Protein AF-0000000079481357 (afdb_homodimer)

Nearest PDB structures (foldseek):
  4e11-assembly1_A  TM=8.461E-01  e=8.809E-18  Drosophila melanogaster
  4e14-assembly1_A  TM=8.474E-01  e=7.390E-18  Drosophila melanogaster
  2pbl-assembly4_D  TM=7.935E-01  e=2.632E-16  Ruegeria sp. TM1040
  7dwc-assembly4_D  TM=7.306E-01  e=4.765E-10  Bacteroides thetaiotaomicron VPI-5482
  2qru-assembly1_A  TM=6.863E-01  e=2.061E-09  Enterococcus faecalis V583

InterPro domains:
  IPR013094 Alpha/beta hydrolase fold-3 [PF07859] (78-176)
  IPR029058 Alpha/Beta hydrolase fold [G3DSA:3.40.50.1820] (35-279)
  IPR029058 Alpha/Beta hydrolase fold [SSF53474] (47-277)
  IPR050300 GDXG lipolytic enzyme [PTHR48081] (49-269)

pLDDT: mean 93.56, std 9.75, range [31.06, 98.94]

Radius of gyration: 26.82 Å; Cα contacts (8 Å, |Δi|>4): 1211; chains: 2; bounding box: 61×75×63 Å

Solvent-accessible surface area (backbone atoms only — not comparable to full-atom values): 29140 Å² total; per-residue (Å²): 132,81,83,86,48,80,34,70,67,44,33,59,32,65,36,45,39,69,32,40,79,66,46,44,43,69,59,32,50,50,52,50,52,48,50,35,51,44,42,24,58,54,36,63,73,71,51,70,74,47,79,44,72,69,54,90,52,86,43,28,27,34,41,39,32,76,41,83,61,89,68,81,83,56,46,38,34,36,38,35,29,64,32,48,75,49,58,44,82,58,37,80,55,53,58,20,40,32,57,6,31,29,76,68,51,27,20,28,31,31,40,22,46,55,64,35,75,35,49,76,35,50,57,53,30,27,50,32,46,34,48,45,52,51,47,47,44,67,75,41,72,70,27,40,30,30,41,36,10,31,26,38,12,18,33,34,50,61,53,15,58,71,68,47,94,63,66,76,49,56,59,37,35,38,29,35,44,28,48,43,66,37,65,70,38,31,32,17,73,66,17,54,64,23,63,34,47,72,68,56,20,60,68,72,26,56,69,64,80,51,70,61,60,70,76,43,49,71,42,40,35,35,30,63,36,35,22,61,46,36,55,52,43,42,50,52,50,27,54,40,45,18,69,73,60,74,43,90,48,71,68,43,66,41,75,69,18,22,69,59,49,54,56,65,38,21,43,35,46,84,25,72,58,35,42,51,52,46,49,52,52,53,51,51,54,71,74,96,130,82,84,84,47,81,34,71,68,43,32,57,33,64,35,47,40,70,30,39,80,66,46,43,42,70,58,32,50,49,52,50,52,48,50,34,51,45,43,26,58,54,36,63,73,72,50,69,73,46,80,45,71,68,56,88,51,85,42,29,25,33,40,39,34,76,41,84,58,92,66,79,81,56,44,38,33,36,38,36,28,64,32,49,74,50,58,44,80,58,38,79,54,52,61,19,39,33,56,6,32,29,76,67,50,27,19,27,29,30,42,22,45,56,65,35,74,34,50,78,36,49,58,52,29,27,49,33,46,33,49,46,52,53,48,48,44,68,75,42,72,69,28,40,30,30,40,36,10,31,25,39,13,18,33,36,50,60,53,16,58,70,68,46,95,63,64,77,50,58,59,39,34,38,30,35,42,28,49,42,66,37,66,68,37,32,31,16,74,66,15,54,63,24,63,34,47,70,67,56,19,59,69,72,25,56,68,63,78,50,71,61,60,70,76,44,49,71,44,41,33,37,29,63,37,35,22,60,46,35,56,51,44,41,51,52,50,28,54,39,45,18,68,71,61,74,43,89,49,73,68,44,66,41,76,67,19,22,69,59,49,55,56,66,40,19,45,34,47,82,25,72,60,36,41,49,52,46,49,52,51,55,52,51,54,71,75,96

Structure (mmCIF, N/CA/C/O backbone):
data_AF-0000000079481357-model_v1
#
loop_
_entity.id
_entity.type
_entity.pdbx_description
1 polymer 'Alpha/beta hydrolase fold-3 domain-containing protein'
#
loop_
_atom_site.group_PDB
_atom_site.id
_atom_site.type_symbol
_atom_site.label_atom_id
_atom_site.label_alt_id
_atom_site.label_comp_id
_atom_site.label_asym_id
_atom_site.label_entity_id
_atom_site.label_seq_id
_atom_site.pdbx_PDB_ins_code
_atom_site.Cartn_x
_atom_site.Cartn_y
_atom_site.Cartn_z
_atom_site.occupancy
_atom_site.B_iso_or_equiv
_atom_site.auth_seq_id
_atom_site.auth_comp_id
_atom_site.auth_asym_id
_atom_site.auth_atom_id
_atom_site.pdbx_PDB_model_num
ATOM 1 N N . MET A 1 1 ? -28.062 -34.688 3.012 1 31.06 1 MET A N 1
ATOM 2 C CA . MET A 1 1 ? -28.266 -33.469 2.264 1 31.06 1 MET A CA 1
ATOM 3 C C . MET A 1 1 ? -27.281 -32.375 2.711 1 31.06 1 MET A C 1
ATOM 5 O O . MET A 1 1 ? -27.312 -31.938 3.859 1 31.06 1 MET A O 1
ATOM 9 N N . SER A 1 2 ? -25.938 -32.469 2.516 1 43.19 2 SER A N 1
ATOM 10 C CA . SER A 1 2 ? -24.734 -31.797 2.998 1 43.19 2 SER A CA 1
ATOM 11 C C . SER A 1 2 ? -24.906 -30.281 3.045 1 43.19 2 SER A C 1
ATOM 13 O O . SER A 1 2 ? -25.391 -29.688 2.082 1 43.19 2 SER A O 1
ATOM 15 N N . SER A 1 3 ? -25.312 -29.688 4.109 1 48.31 3 SER A N 1
ATOM 16 C CA . SER A 1 3 ? -25.828 -28.359 4.469 1 48.31 3 SER A CA 1
ATOM 17 C C . SER A 1 3 ? -25.047 -27.25 3.777 1 48.31 3 SER A C 1
ATOM 19 O O . SER A 1 3 ? -23.844 -27.109 3.996 1 48.31 3 SER A O 1
ATOM 21 N N . THR A 1 4 ? -25.328 -26.953 2.387 1 61.69 4 THR A N 1
ATOM 22 C CA . THR A 1 4 ? -24.984 -26.078 1.27 1 61.69 4 THR A CA 1
ATOM 23 C C . THR A 1 4 ? -25.031 -24.625 1.694 1 61.69 4 THR A C 1
ATOM 25 O O . THR A 1 4 ? -25.047 -23.719 0.849 1 61.69 4 THR A O 1
ATOM 28 N N . GLY A 1 5 ? -24.953 -24.422 3.01 1 84.38 5 GLY A N 1
ATOM 29 C CA . GLY A 1 5 ? -25.234 -23.016 3.295 1 84.38 5 GLY A CA 1
ATOM 30 C C . GLY A 1 5 ? -24 -22.219 3.615 1 84.38 5 GLY A C 1
ATOM 31 O O . GLY A 1 5 ? -22.922 -22.781 3.82 1 84.38 5 GLY A O 1
ATOM 32 N N . PHE A 1 6 ? -24.094 -21.031 3.549 1 93.25 6 PHE A N 1
ATOM 33 C CA . PHE A 1 6 ? -23.047 -20.062 3.84 1 93.25 6 PHE A CA 1
ATOM 34 C C . PHE A 1 6 ? -22.547 -20.219 5.27 1 93.25 6 PHE A C 1
ATOM 36 O O . PHE A 1 6 ? -23.344 -20.359 6.203 1 93.25 6 PHE A O 1
ATOM 43 N N . ASP A 1 7 ? -21.25 -20.422 5.457 1 95.19 7 ASP A N 1
ATOM 44 C CA . ASP A 1 7 ? -20.578 -20.516 6.75 1 95.19 7 ASP A CA 1
ATOM 45 C C . ASP A 1 7 ? -19.703 -19.297 7 1 95.19 7 ASP A C 1
ATOM 47 O O . ASP A 1 7 ? -18.625 -19.172 6.426 1 95.19 7 ASP A O 1
ATOM 51 N N . ALA A 1 8 ? -20.094 -18.422 7.922 1 94.81 8 ALA A N 1
ATOM 52 C CA . ALA A 1 8 ? -19.406 -17.156 8.188 1 94.81 8 ALA A CA 1
ATOM 53 C C . ALA A 1 8 ? -17.984 -17.391 8.68 1 94.81 8 ALA A C 1
ATOM 55 O O . ALA A 1 8 ? -17.078 -16.609 8.375 1 94.81 8 ALA A O 1
ATOM 56 N N . SER A 1 9 ? -17.812 -18.406 9.445 1 95.19 9 SER A N 1
ATOM 57 C CA . SER A 1 9 ? -16.484 -18.719 9.969 1 95.19 9 SER A CA 1
ATOM 58 C C . SER A 1 9 ? -15.539 -19.156 8.844 1 95.19 9 SER A C 1
ATOM 60 O O . SER A 1 9 ? -14.383 -18.734 8.805 1 95.19 9 SER A O 1
ATOM 62 N N . ALA A 1 10 ? -16.047 -19.984 7.957 1 94.88 10 ALA A N 1
ATOM 63 C CA . ALA A 1 10 ? -15.266 -20.406 6.797 1 94.88 10 ALA A CA 1
ATOM 64 C C . ALA A 1 10 ? -14.914 -19.203 5.922 1 94.88 10 ALA A C 1
ATOM 66 O O . ALA A 1 10 ? -13.789 -19.078 5.441 1 94.88 10 ALA A O 1
ATOM 67 N N . GLU A 1 11 ? -15.914 -18.328 5.758 1 96.12 11 GLU A N 1
ATOM 68 C CA . GLU A 1 11 ? -15.703 -17.125 4.973 1 96.12 11 GLU A CA 1
ATOM 69 C C . GLU A 1 11 ? -14.555 -16.297 5.535 1 96.12 11 GLU A C 1
ATOM 71 O O . GLU A 1 11 ? -13.672 -15.867 4.797 1 96.12 11 GLU A O 1
ATOM 76 N N . GLU A 1 12 ? -14.57 -16.078 6.82 1 95.81 12 GLU A N 1
ATOM 77 C CA . GLU A 1 12 ? -13.555 -15.266 7.48 1 95.81 12 GLU A CA 1
ATOM 78 C C . GLU A 1 12 ? -12.164 -15.891 7.332 1 95.81 12 GLU A C 1
ATOM 80 O O . GLU A 1 12 ? -11.188 -15.18 7.086 1 95.81 12 GLU A O 1
ATOM 85 N N . ARG A 1 13 ? -12.047 -17.125 7.352 1 96.12 13 ARG A N 1
ATOM 86 C CA . ARG A 1 13 ? -10.766 -17.812 7.332 1 96.12 13 ARG A CA 1
ATOM 87 C C . ARG A 1 13 ? -10.211 -17.906 5.914 1 96.12 13 ARG A C 1
ATOM 89 O O . ARG A 1 13 ? -9 -18.031 5.723 1 96.12 13 ARG A O 1
ATOM 96 N N . CYS A 1 14 ? -11.148 -17.828 4.938 1 96.81 14 CYS A N 1
ATOM 97 C CA . CYS A 1 14 ? -10.727 -18.141 3.58 1 96.81 14 CYS A CA 1
ATOM 98 C C . CYS A 1 14 ? -10.625 -16.875 2.732 1 96.81 14 CYS A C 1
ATOM 100 O O . CYS A 1 14 ? -10.086 -16.906 1.624 1 96.81 14 CYS A O 1
ATOM 102 N N . MET A 1 15 ? -11.109 -15.734 3.242 1 96.88 15 MET A N 1
ATOM 103 C CA . MET A 1 15 ? -11.094 -14.516 2.443 1 96.88 15 MET A CA 1
ATOM 104 C C . MET A 1 15 ? -9.93 -13.617 2.834 1 96.88 15 MET A C 1
ATOM 106 O O . MET A 1 15 ? -9.961 -12.969 3.881 1 96.88 15 MET A O 1
ATOM 110 N N . PRO A 1 16 ? -8.961 -13.508 1.938 1 97 16 PRO A N 1
ATOM 111 C CA . PRO A 1 16 ? -7.742 -12.773 2.279 1 97 16 PRO A CA 1
ATOM 112 C C . PRO A 1 16 ? -8.016 -11.305 2.607 1 97 16 PRO A C 1
ATOM 114 O O . PRO A 1 16 ? -7.301 -10.711 3.42 1 97 16 PRO A O 1
ATOM 117 N N . SER A 1 17 ? -9.047 -10.672 2.021 1 95.88 17 SER A N 1
ATOM 118 C CA . SER A 1 17 ? -9.328 -9.25 2.215 1 95.88 17 SER A CA 1
ATOM 119 C C . SER A 1 17 ? -9.68 -8.953 3.668 1 95.88 17 SER A C 1
ATOM 121 O O . SER A 1 17 ? -9.617 -7.797 4.102 1 95.88 17 SER A O 1
ATOM 123 N N . ARG A 1 18 ? -10.016 -9.977 4.418 1 95.06 18 ARG A N 1
ATOM 124 C CA . ARG A 1 18 ? -10.383 -9.797 5.816 1 95.06 18 ARG A CA 1
ATOM 125 C C . ARG A 1 18 ? -9.148 -9.766 6.711 1 95.06 18 ARG A C 1
ATOM 127 O O . ARG A 1 18 ? -9.25 -9.461 7.902 1 95.06 18 ARG A O 1
ATOM 134 N N . TRP A 1 19 ? -8.008 -10.055 6.113 1 93.94 19 TRP A N 1
ATOM 135 C CA . TRP A 1 19 ? -6.809 -10.219 6.93 1 93.94 19 TRP A CA 1
ATOM 136 C C . TRP A 1 19 ? -5.691 -9.305 6.453 1 93.94 19 TRP A C 1
ATOM 138 O O . TRP A 1 19 ? -4.508 -9.602 6.641 1 93.94 19 TRP A O 1
ATOM 148 N N . GLY A 1 20 ? -6.016 -8.219 5.859 1 86.12 20 GLY A N 1
ATOM 149 C CA . GLY A 1 20 ? -5.012 -7.223 5.516 1 86.12 20 GLY A CA 1
ATOM 150 C C . GLY A 1 20 ? -4.371 -6.574 6.727 1 86.12 20 GLY A C 1
ATOM 151 O O . GLY A 1 20 ? -4.973 -6.523 7.801 1 86.12 20 GLY A O 1
ATOM 152 N N . PHE A 1 21 ? -3.133 -6.125 6.539 1 84 21 PHE A N 1
ATOM 153 C CA . PHE A 1 21 ? -2.346 -5.566 7.629 1 84 21 PHE A CA 1
ATOM 154 C C . PHE A 1 21 ? -2.986 -4.293 8.164 1 84 21 PHE A C 1
ATOM 156 O O . PHE A 1 21 ? -3.045 -4.082 9.375 1 84 21 PHE A O 1
ATOM 163 N N . ASN A 1 22 ? -3.469 -3.422 7.34 1 86.38 22 ASN A N 1
ATOM 164 C CA . ASN A 1 22 ? -4.055 -2.152 7.758 1 86.38 22 ASN A CA 1
ATOM 165 C C . ASN A 1 22 ? -5.496 -2.012 7.27 1 86.38 22 ASN A C 1
ATOM 167 O O . ASN A 1 22 ? -6.422 -1.898 8.078 1 86.38 22 ASN A O 1
ATOM 171 N N . LEU A 1 23 ? -5.703 -2.105 6.039 1 92.69 23 LEU A N 1
ATOM 172 C CA . LEU A 1 23 ? -7.035 -2.059 5.445 1 92.69 23 LEU A CA 1
ATOM 173 C C . LEU A 1 23 ? -7.621 -3.461 5.32 1 92.69 23 LEU A C 1
ATOM 175 O O . LEU A 1 23 ? -6.879 -4.441 5.203 1 92.69 23 LEU A O 1
ATOM 179 N N . LYS A 1 24 ? -8.914 -3.547 5.445 1 94.06 24 LYS A N 1
ATOM 180 C CA . LYS A 1 24 ? -9.609 -4.82 5.293 1 94.06 24 LYS A CA 1
ATOM 181 C C . LYS A 1 24 ? -10.836 -4.676 4.398 1 94.06 24 LYS A C 1
ATOM 183 O O . LYS A 1 24 ? -11.242 -3.561 4.066 1 94.06 24 LYS A O 1
ATOM 188 N N . GLY A 1 25 ? -11.336 -5.801 3.971 1 94.88 25 GLY A N 1
ATOM 189 C CA . GLY A 1 25 ? -12.57 -5.824 3.207 1 94.88 25 GLY A CA 1
ATOM 190 C C . GLY A 1 25 ? -12.453 -5.148 1.854 1 94.88 25 GLY A C 1
ATOM 191 O O . GLY A 1 25 ? -11.438 -5.305 1.165 1 94.88 25 GLY A O 1
ATOM 192 N N . ASP A 1 26 ? -13.461 -4.414 1.485 1 95.19 26 ASP A N 1
ATOM 193 C CA . ASP A 1 26 ? -13.547 -3.797 0.166 1 95.19 26 ASP A CA 1
ATOM 194 C C . ASP A 1 26 ? -12.43 -2.779 -0.041 1 95.19 26 ASP A C 1
ATOM 196 O O . ASP A 1 26 ? -11.883 -2.664 -1.14 1 95.19 26 ASP A O 1
ATOM 200 N N . SER A 1 27 ? -12.078 -2.084 1.02 1 96.31 27 SER A N 1
ATOM 201 C CA . SER A 1 27 ? -11.031 -1.074 0.913 1 96.31 27 SER A CA 1
ATOM 202 C C . SER A 1 27 ? -9.68 -1.708 0.582 1 96.31 27 SER A C 1
ATOM 204 O O . SER A 1 27 ? -8.906 -1.155 -0.199 1 96.31 27 SER A O 1
ATOM 206 N N . ARG A 1 28 ? -9.398 -2.896 1.202 1 96.12 28 ARG A N 1
ATOM 207 C CA . ARG A 1 28 ? -8.141 -3.572 0.912 1 96.12 28 ARG A CA 1
ATOM 208 C C . ARG A 1 28 ? -8.102 -4.059 -0.533 1 96.12 28 ARG A C 1
ATOM 210 O O . ARG A 1 28 ? -7.062 -3.973 -1.192 1 96.12 28 ARG A O 1
ATOM 217 N N . ILE A 1 29 ? -9.242 -4.535 -1.04 1 96.38 29 ILE A N 1
ATOM 218 C CA . ILE A 1 29 ? -9.328 -4.992 -2.424 1 96.38 29 ILE A CA 1
ATOM 219 C C . ILE A 1 29 ? -9.117 -3.811 -3.369 1 96.38 29 ILE A C 1
ATOM 221 O O . ILE A 1 29 ? -8.359 -3.908 -4.336 1 96.38 29 ILE A O 1
ATOM 225 N N . GLN A 1 30 ? -9.781 -2.705 -3.055 1 95.75 30 GLN A N 1
ATOM 226 C CA . GLN A 1 30 ? -9.672 -1.53 -3.912 1 95.75 30 GLN A CA 1
ATOM 227 C C . GLN A 1 30 ? -8.234 -1.005 -3.945 1 95.75 30 GLN A C 1
ATOM 229 O O . GLN A 1 30 ? -7.746 -0.593 -5 1 95.75 30 GLN A O 1
ATOM 234 N N . ARG A 1 31 ? -7.617 -0.974 -2.797 1 95.62 31 ARG A N 1
ATOM 235 C CA . ARG A 1 31 ? -6.215 -0.571 -2.729 1 95.62 31 ARG A CA 1
ATOM 236 C C . ARG A 1 31 ? -5.348 -1.447 -3.627 1 95.62 31 ARG A C 1
ATOM 238 O O . ARG A 1 31 ? -4.461 -0.947 -4.324 1 95.62 31 ARG A O 1
ATOM 245 N N . TYR A 1 32 ? -5.574 -2.713 -3.611 1 96.75 32 TYR A N 1
ATOM 246 C CA . TYR A 1 32 ? -4.848 -3.66 -4.453 1 96.75 32 TYR A CA 1
ATOM 247 C C . TYR A 1 32 ? -5.059 -3.35 -5.93 1 96.75 32 TYR A C 1
ATOM 249 O O . TYR A 1 32 ? -4.098 -3.277 -6.695 1 96.75 32 TYR A O 1
ATOM 257 N N . LEU A 1 33 ? -6.293 -3.115 -6.289 1 96.62 33 LEU A N 1
ATOM 258 C CA . LEU A 1 33 ? -6.633 -2.83 -7.68 1 96.62 33 LEU A CA 1
ATOM 259 C C . LEU A 1 33 ? -6.008 -1.513 -8.133 1 96.62 33 LEU A C 1
ATOM 261 O O . LEU A 1 33 ? -5.551 -1.396 -9.273 1 96.62 33 LEU A O 1
ATOM 265 N N . HIS A 1 34 ? -5.996 -0.481 -7.242 1 95.88 34 HIS A N 1
ATOM 266 C CA . HIS A 1 34 ? -5.336 0.785 -7.543 1 95.88 34 HIS A CA 1
ATOM 267 C C . HIS A 1 34 ? -3.863 0.572 -7.887 1 95.88 34 HIS A C 1
ATOM 269 O O . HIS A 1 34 ? -3.375 1.095 -8.891 1 95.88 34 HIS A O 1
ATOM 275 N N . LEU A 1 35 ? -3.193 -0.206 -7.078 1 96.62 35 LEU A N 1
ATOM 276 C CA . LEU A 1 35 ? -1.764 -0.417 -7.27 1 96.62 35 LEU A CA 1
ATOM 277 C C . LEU A 1 35 ? -1.499 -1.211 -8.547 1 96.62 35 LEU A C 1
ATOM 279 O O . LEU A 1 35 ? -0.582 -0.888 -9.305 1 96.62 35 LEU A O 1
ATOM 283 N N . CYS A 1 36 ? -2.34 -2.285 -8.75 1 97 36 CYS A N 1
ATOM 284 C CA . CYS A 1 36 ? -2.184 -3.041 -9.992 1 97 36 CYS A CA 1
ATOM 285 C C . CYS A 1 36 ? -2.33 -2.131 -11.203 1 97 36 CYS A C 1
ATOM 287 O O . CYS A 1 36 ? -1.532 -2.207 -12.141 1 97 36 CYS A O 1
ATOM 289 N N . ASP A 1 37 ? -3.273 -1.263 -11.156 1 95.62 37 ASP A N 1
ATOM 290 C CA . ASP A 1 37 ? -3.57 -0.376 -12.281 1 95.62 37 ASP A CA 1
ATOM 291 C C . ASP A 1 37 ? -2.408 0.578 -12.547 1 95.62 37 ASP A C 1
ATOM 293 O O . ASP A 1 37 ? -1.863 0.607 -13.648 1 95.62 37 ASP A O 1
ATOM 297 N N . VAL A 1 38 ? -1.952 1.309 -11.57 1 96.81 38 VAL A N 1
ATOM 298 C CA . VAL A 1 38 ? -0.955 2.355 -11.766 1 96.81 38 VAL A CA 1
ATOM 299 C C . VAL A 1 38 ? 0.396 1.729 -12.102 1 96.81 38 VAL A C 1
ATOM 301 O O . VAL A 1 38 ? 1.138 2.248 -12.938 1 96.81 38 VAL A O 1
ATOM 304 N N . GLN A 1 39 ? 0.708 0.646 -11.453 1 96.94 39 GLN A N 1
ATOM 305 C CA . GLN A 1 39 ? 1.993 0.001 -11.703 1 96.94 39 GLN A CA 1
ATOM 306 C C . GLN A 1 39 ? 2.043 -0.609 -13.102 1 96.94 39 GLN A C 1
ATOM 308 O O . GLN A 1 39 ? 3.084 -0.584 -13.758 1 96.94 39 GLN A O 1
ATOM 313 N N . CYS A 1 40 ? 0.913 -1.116 -13.547 1 95.94 40 CYS A N 1
ATOM 314 C CA . CYS A 1 40 ? 0.871 -1.638 -14.906 1 95.94 40 CYS A CA 1
ATOM 315 C C . CYS A 1 40 ? 1.02 -0.515 -15.922 1 95.94 40 CYS A C 1
ATOM 317 O O . CYS A 1 40 ? 1.715 -0.671 -16.938 1 95.94 40 CYS A O 1
ATOM 319 N N . LYS A 1 41 ? 0.386 0.581 -15.672 1 94.38 41 LYS A N 1
ATOM 320 C CA . LYS A 1 41 ? 0.524 1.727 -16.562 1 94.38 41 LYS A CA 1
ATOM 321 C C . LYS A 1 41 ? 1.979 2.184 -16.656 1 94.38 41 LYS A C 1
ATOM 323 O O . LYS A 1 41 ? 2.48 2.471 -17.734 1 94.38 41 LYS A O 1
ATOM 328 N N . GLN A 1 42 ? 2.639 2.205 -15.516 1 94 42 GLN A N 1
ATOM 329 C CA . GLN A 1 42 ? 4.047 2.586 -15.492 1 94 42 GLN A CA 1
ATOM 330 C C . GLN A 1 42 ? 4.91 1.556 -16.219 1 94 42 GLN A C 1
ATOM 332 O O . GLN A 1 42 ? 5.824 1.916 -16.953 1 94 42 GLN A O 1
ATOM 337 N N . ALA A 1 43 ? 4.586 0.326 -15.938 1 91.25 43 ALA A N 1
ATOM 338 C CA . ALA A 1 43 ? 5.344 -0.777 -16.516 1 91.25 43 ALA A CA 1
ATOM 339 C C . ALA A 1 43 ? 5.215 -0.788 -18.047 1 91.25 43 ALA A C 1
ATOM 341 O O . ALA A 1 43 ? 6.199 -1.005 -18.75 1 91.25 43 ALA A O 1
ATOM 342 N N . ASN A 1 44 ? 4.062 -0.549 -18.547 1 89.31 44 ASN A N 1
ATOM 343 C CA . ASN A 1 44 ? 3.799 -0.559 -19.984 1 89.31 44 ASN A CA 1
ATOM 344 C C . ASN A 1 44 ? 4.582 0.534 -20.703 1 89.31 44 ASN A C 1
ATOM 346 O O . ASN A 1 44 ? 4.77 0.468 -21.922 1 89.31 44 ASN A O 1
ATOM 350 N N . ARG A 1 45 ? 5.051 1.481 -19.969 1 91.12 45 ARG A N 1
ATOM 351 C CA . ARG A 1 45 ? 5.879 2.541 -20.531 1 91.12 45 ARG A CA 1
ATOM 352 C C . ARG A 1 45 ? 7.355 2.166 -20.484 1 91.12 45 ARG A C 1
ATOM 354 O O . ARG A 1 45 ? 8.172 2.758 -21.203 1 91.12 45 ARG A O 1
ATOM 361 N N . SER A 1 46 ? 7.691 1.188 -19.688 1 90.94 46 SER A N 1
ATOM 362 C CA . SER A 1 46 ? 9.094 0.898 -19.422 1 90.94 46 SER A CA 1
ATOM 363 C C . SER A 1 46 ? 9.609 -0.232 -20.297 1 90.94 46 SER A C 1
ATOM 365 O O . SER A 1 46 ? 10.812 -0.313 -20.578 1 90.94 46 SER A O 1
ATOM 367 N N . TYR A 1 47 ? 8.805 -1.199 -20.656 1 91.56 47 TYR A N 1
ATOM 368 C CA . TYR A 1 47 ? 9.219 -2.314 -21.5 1 91.56 47 TYR A CA 1
ATOM 369 C C . TYR A 1 47 ? 8.062 -2.773 -22.391 1 91.56 47 TYR A C 1
ATOM 371 O O . TYR A 1 47 ? 6.902 -2.477 -22.109 1 91.56 47 TYR A O 1
ATOM 379 N N . SER A 1 48 ? 8.406 -3.469 -23.453 1 94 48 SER A N 1
ATOM 380 C CA . SER A 1 48 ? 7.418 -3.951 -24.406 1 94 48 SER A CA 1
ATOM 381 C C . SER A 1 48 ? 6.746 -5.23 -23.922 1 94 48 SER A C 1
ATOM 383 O O . SER A 1 48 ? 7.363 -6.027 -23.203 1 94 48 SER A O 1
ATOM 385 N N . VAL A 1 49 ? 5.52 -5.391 -24.312 1 96.56 49 VAL A N 1
ATOM 386 C CA . VAL A 1 49 ? 4.746 -6.59 -24.016 1 96.56 49 VAL A CA 1
ATOM 387 C C . VAL A 1 49 ? 4.352 -7.285 -25.312 1 96.56 49 VAL A C 1
ATOM 389 O O . VAL A 1 49 ? 3.709 -6.684 -26.188 1 96.56 49 VAL A O 1
ATOM 392 N N . GLU A 1 50 ? 4.824 -8.531 -25.484 1 97.38 50 GLU A N 1
ATOM 393 C CA . GLU A 1 50 ? 4.402 -9.359 -26.609 1 97.38 50 GLU A CA 1
ATOM 394 C C . GLU A 1 50 ? 3.199 -10.219 -26.234 1 97.38 50 GLU A C 1
ATOM 396 O O . GLU A 1 50 ? 3.221 -10.922 -25.234 1 97.38 50 GLU A O 1
ATOM 401 N N . TYR A 1 51 ? 2.158 -10.148 -27.031 1 97.81 51 TYR A N 1
ATOM 402 C CA . TYR A 1 51 ? 0.944 -10.922 -26.797 1 97.81 51 TYR A CA 1
ATOM 403 C C . TYR A 1 51 ? 0.901 -12.156 -27.672 1 97.81 51 TYR A C 1
ATOM 405 O O . TYR A 1 51 ? 0.997 -12.055 -28.906 1 97.81 51 TYR A O 1
ATOM 413 N N . VAL A 1 52 ? 0.781 -13.32 -27.047 1 98.38 52 VAL A N 1
ATOM 414 C CA . VAL A 1 52 ? 0.749 -14.586 -27.781 1 98.38 52 VAL A CA 1
ATOM 415 C C . VAL A 1 52 ? -0.479 -15.391 -27.359 1 98.38 52 VAL A C 1
ATOM 417 O O . VAL A 1 52 ? -0.732 -15.578 -26.156 1 98.38 52 VAL A O 1
ATOM 420 N N . SER A 1 53 ? -1.305 -15.852 -28.266 1 98.5 53 SER A N 1
ATOM 421 C CA . SER A 1 53 ? -2.432 -16.719 -27.953 1 98.5 53 SER A CA 1
ATOM 422 C C . SER A 1 53 ? -2.006 -18.188 -27.953 1 98.5 53 SER A C 1
ATOM 424 O O . SER A 1 53 ? -1.208 -18.609 -28.781 1 98.5 53 SER A O 1
ATOM 426 N N . TYR A 1 54 ? -2.502 -18.938 -27.031 1 98.38 54 TYR A N 1
ATOM 427 C CA . TYR A 1 54 ? -2.221 -20.375 -27.062 1 98.38 54 TYR A CA 1
ATOM 428 C C . TYR A 1 54 ? -3.486 -21.172 -27.359 1 98.38 54 TYR A C 1
ATOM 430 O O . TYR A 1 54 ? -3.441 -22.391 -27.469 1 98.38 54 TYR A O 1
ATOM 438 N N . SER A 1 55 ? -4.609 -20.531 -27.453 1 97.88 55 SER A N 1
ATOM 439 C CA . SER A 1 55 ? -5.887 -21.109 -27.875 1 97.88 55 SER A CA 1
ATOM 440 C C . SER A 1 55 ? -6.84 -20.031 -28.375 1 97.88 55 SER A C 1
ATOM 442 O O . SER A 1 55 ? -6.422 -18.922 -28.672 1 97.88 55 SER A O 1
ATOM 444 N N . GLU A 1 56 ? -8.148 -20.281 -28.547 1 97.44 56 GLU A N 1
ATOM 445 C CA . GLU A 1 56 ? -9.086 -19.453 -29.297 1 97.44 56 GLU A CA 1
ATOM 446 C C . GLU A 1 56 ? -9.617 -18.297 -28.438 1 97.44 56 GLU A C 1
ATOM 448 O O . GLU A 1 56 ? -9.836 -17.203 -28.938 1 97.44 56 GLU A O 1
ATOM 453 N N . ASP A 1 57 ? -9.789 -18.516 -27.188 1 97.88 57 ASP A N 1
ATOM 454 C CA . ASP A 1 57 ? -10.398 -17.5 -26.328 1 97.88 57 ASP A CA 1
ATOM 455 C C . ASP A 1 57 ? -9.406 -16.391 -26 1 97.88 57 ASP A C 1
ATOM 457 O O . ASP A 1 57 ? -8.219 -16.641 -25.797 1 97.88 57 ASP A O 1
ATOM 461 N N . GLU A 1 58 ? -9.867 -15.148 -25.859 1 97.62 58 GLU A N 1
ATOM 462 C CA . GLU A 1 58 ? -9.023 -13.992 -25.594 1 97.62 58 GLU A CA 1
ATOM 463 C C . GLU A 1 58 ? -8.266 -14.172 -24.281 1 97.62 58 GLU A C 1
ATOM 465 O O . GLU A 1 58 ? -7.129 -13.703 -24.141 1 97.62 58 GLU A O 1
ATOM 470 N N . ARG A 1 59 ? -8.828 -14.867 -23.281 1 98.44 59 ARG A N 1
ATOM 471 C CA . ARG A 1 59 ? -8.203 -15.07 -21.984 1 98.44 59 ARG A CA 1
ATOM 472 C C . ARG A 1 59 ? -7.117 -16.141 -22.062 1 98.44 59 ARG A C 1
ATOM 474 O O . ARG A 1 59 ? -6.293 -16.25 -21.141 1 98.44 59 ARG A O 1
ATOM 481 N N . GLN A 1 60 ? -7.16 -16.906 -23.109 1 98.75 60 GLN A N 1
ATOM 482 C CA . GLN A 1 60 ? -6.148 -17.938 -23.344 1 98.75 60 GLN A CA 1
ATOM 483 C C . GLN A 1 60 ? -4.926 -17.359 -24.047 1 98.75 60 GLN A C 1
ATOM 485 O O . GLN A 1 60 ? -4.605 -17.75 -25.156 1 98.75 60 GLN A O 1
ATOM 490 N N . GLY A 1 61 ? -4.258 -16.531 -23.297 1 98.75 61 GLY A N 1
ATOM 491 C CA . GLY A 1 61 ? -3.133 -15.82 -23.875 1 98.75 61 GLY A CA 1
ATOM 492 C C . GLY A 1 61 ? -1.972 -15.664 -22.906 1 98.75 61 GLY A C 1
ATOM 493 O O . GLY A 1 61 ? -2.111 -15.922 -21.719 1 98.75 61 GLY A O 1
ATOM 494 N N . LEU A 1 62 ? -0.829 -15.344 -23.5 1 98.75 62 LEU A N 1
ATOM 495 C CA . LEU A 1 62 ? 0.412 -15.047 -22.797 1 98.75 62 LEU A CA 1
ATOM 496 C C . LEU A 1 62 ? 0.851 -13.609 -23.047 1 98.75 62 LEU A C 1
ATOM 498 O O . LEU A 1 62 ? 0.771 -13.117 -24.172 1 98.75 62 LEU A O 1
ATOM 502 N N . ASN A 1 63 ? 1.165 -12.859 -22.016 1 98.56 63 ASN A N 1
ATOM 503 C CA . ASN A 1 63 ? 1.921 -11.617 -22.109 1 98.56 63 ASN A CA 1
ATOM 504 C C . ASN A 1 63 ? 3.402 -11.836 -21.812 1 98.56 63 ASN A C 1
ATOM 506 O O . ASN A 1 63 ? 3.773 -12.133 -20.672 1 98.56 63 ASN A O 1
ATOM 510 N N . ILE A 1 64 ? 4.23 -11.703 -22.812 1 97.69 64 ILE A N 1
ATOM 511 C CA . ILE A 1 64 ? 5.66 -11.977 -22.688 1 97.69 64 ILE A CA 1
ATOM 512 C C . ILE A 1 64 ? 6.418 -10.664 -22.5 1 97.69 64 ILE A C 1
ATOM 514 O O . ILE A 1 64 ? 6.367 -9.789 -23.375 1 97.69 64 ILE A O 1
ATOM 518 N N . MET A 1 65 ? 7.07 -10.523 -21.391 1 97 65 MET A N 1
ATOM 519 C CA . MET A 1 65 ? 7.898 -9.367 -21.062 1 97 65 MET A CA 1
ATOM 520 C C . MET A 1 65 ? 9.359 -9.773 -20.891 1 97 65 MET A C 1
ATOM 522 O O . MET A 1 65 ? 9.734 -10.297 -19.844 1 97 65 MET A O 1
ATOM 526 N N . ARG A 1 66 ? 10.148 -9.531 -21.844 1 93.81 66 ARG A N 1
ATOM 527 C CA . ARG A 1 66 ? 11.547 -9.945 -21.875 1 93.81 66 ARG A CA 1
ATOM 528 C C . ARG A 1 66 ? 12.438 -8.906 -21.203 1 93.81 66 ARG A C 1
ATOM 530 O O . ARG A 1 66 ? 12.305 -7.707 -21.453 1 93.81 66 ARG A O 1
ATOM 537 N N . GLY A 1 67 ? 13.227 -9.32 -20.25 1 88.94 67 GLY A N 1
ATOM 538 C CA . GLY A 1 67 ? 14.227 -8.445 -19.672 1 88.94 67 GLY A CA 1
ATOM 539 C C . GLY A 1 67 ? 15.469 -8.312 -20.516 1 88.94 67 GLY A C 1
ATOM 540 O O . GLY A 1 67 ? 15.625 -9.023 -21.516 1 88.94 67 GLY A O 1
ATOM 541 N N . ILE A 1 68 ? 16.312 -7.172 -20.25 1 73.5 68 ILE A N 1
ATOM 542 C CA . ILE A 1 68 ? 17.578 -6.988 -20.969 1 73.5 68 ILE A CA 1
ATOM 543 C C . ILE A 1 68 ? 18.594 -8.031 -20.5 1 73.5 68 ILE A C 1
ATOM 545 O O . ILE A 1 68 ? 18.891 -8.133 -19.312 1 73.5 68 ILE A O 1
ATOM 549 N N . GLN A 1 69 ? 18.719 -9.07 -21.125 1 62.91 69 GLN A N 1
ATOM 550 C CA . GLN A 1 69 ? 19.688 -10.062 -20.672 1 62.91 69 GLN A CA 1
ATOM 551 C C . GLN A 1 69 ? 20.953 -10.008 -21.5 1 62.91 69 GLN A C 1
ATOM 553 O O . GLN A 1 69 ? 20.891 -9.992 -22.734 1 62.91 69 GLN A O 1
ATOM 558 N N . PRO A 1 70 ? 22.062 -9.516 -20.75 1 52.06 70 PRO A N 1
ATOM 559 C CA . PRO A 1 70 ? 23.312 -9.453 -21.516 1 52.06 70 PRO A CA 1
ATOM 560 C C . PRO A 1 70 ? 23.594 -10.727 -22.297 1 52.06 70 PRO A C 1
ATOM 562 O O . PRO A 1 70 ? 24.203 -10.672 -23.375 1 52.06 70 PRO A O 1
ATOM 565 N N . HIS A 1 71 ? 23.734 -11.914 -21.609 1 50.69 71 HIS A N 1
ATOM 566 C CA . HIS A 1 71 ? 24.25 -13.133 -22.219 1 50.69 71 HIS A CA 1
ATOM 567 C C . HIS A 1 71 ? 23.125 -14.109 -22.547 1 50.69 71 HIS A C 1
ATOM 569 O O . HIS A 1 71 ? 22.172 -14.227 -21.766 1 50.69 71 HIS A O 1
ATOM 575 N N . GLU A 1 72 ? 22.828 -14.289 -23.781 1 50.09 72 GLU A N 1
ATOM 576 C CA . GLU A 1 72 ? 21.812 -15.039 -24.516 1 50.09 72 GLU A CA 1
ATOM 577 C C . GLU A 1 72 ? 21.5 -16.359 -23.828 1 50.09 72 GLU A C 1
ATOM 579 O O . GLU A 1 72 ? 20.359 -16.828 -23.859 1 50.09 72 GLU A O 1
ATOM 584 N N . ASP A 1 73 ? 22.516 -17.172 -23.312 1 48.44 73 ASP A N 1
ATOM 585 C CA . ASP A 1 73 ? 22.391 -18.578 -23 1 48.44 73 ASP A CA 1
ATOM 586 C C . ASP A 1 73 ? 21.75 -18.797 -21.641 1 48.44 73 ASP A C 1
ATOM 588 O O . ASP A 1 73 ? 22.109 -18.125 -20.672 1 48.44 73 ASP A O 1
ATOM 592 N N . ARG A 1 74 ? 20.531 -19.422 -21.469 1 63.78 74 ARG A N 1
ATOM 593 C CA . ARG A 1 74 ? 19.672 -20.094 -20.5 1 63.78 74 ARG A CA 1
ATOM 594 C C . ARG A 1 74 ? 19 -19.078 -19.578 1 63.78 74 ARG A C 1
ATOM 596 O O . ARG A 1 74 ? 19.172 -19.125 -18.359 1 63.78 74 ARG A O 1
ATOM 603 N N . ASN A 1 75 ? 18.234 -18.141 -20.234 1 85.44 75 ASN A N 1
ATOM 604 C CA . ASN A 1 75 ? 17.516 -17.078 -19.547 1 85.44 75 ASN A CA 1
ATOM 605 C C . ASN A 1 75 ? 16.406 -17.625 -18.656 1 85.44 75 ASN A C 1
ATOM 607 O O . ASN A 1 75 ? 15.844 -18.672 -18.938 1 85.44 75 ASN A O 1
ATOM 611 N N . ALA A 1 76 ? 16.328 -17.094 -17.516 1 94.44 76 ALA A N 1
ATOM 612 C CA . ALA A 1 76 ? 15.234 -17.484 -16.625 1 94.44 76 ALA A CA 1
ATOM 613 C C . ALA A 1 76 ? 13.922 -16.812 -17.031 1 94.44 76 ALA A C 1
ATOM 615 O O . ALA A 1 76 ? 13.906 -15.625 -17.359 1 94.44 76 ALA A O 1
ATOM 616 N N . ILE A 1 77 ? 12.914 -17.609 -17.156 1 96.69 77 ILE A N 1
ATOM 617 C CA . ILE A 1 77 ? 11.562 -17.125 -17.453 1 96.69 77 ILE A CA 1
ATOM 618 C C . ILE A 1 77 ? 10.617 -17.547 -16.328 1 96.69 77 ILE A C 1
ATOM 620 O O . ILE A 1 77 ? 10.547 -18.719 -15.977 1 96.69 77 ILE A O 1
ATOM 624 N N . LEU A 1 78 ? 9.984 -16.547 -15.75 1 98.5 78 LEU A N 1
ATOM 625 C CA . LEU A 1 78 ? 8.961 -16.859 -14.758 1 98.5 78 LEU A CA 1
ATOM 626 C C . LEU A 1 78 ? 7.566 -16.75 -15.367 1 98.5 78 LEU A C 1
ATOM 628 O O . LEU A 1 78 ? 7.18 -15.695 -15.867 1 98.5 78 LEU A O 1
ATOM 632 N N . VAL A 1 79 ? 6.848 -17.844 -15.383 1 98.88 79 VAL A N 1
ATOM 633 C CA . VAL A 1 79 ? 5.445 -17.875 -15.789 1 98.88 79 VAL A CA 1
ATOM 634 C C . VAL A 1 79 ? 4.551 -17.625 -14.57 1 98.88 79 VAL A C 1
ATOM 636 O O . VAL A 1 79 ? 4.559 -18.406 -13.617 1 98.88 79 VAL A O 1
ATOM 639 N N . PHE A 1 80 ? 3.801 -16.531 -14.648 1 98.94 80 PHE A N 1
ATOM 640 C CA . PHE A 1 80 ? 2.959 -16.141 -13.531 1 98.94 80 PHE A CA 1
ATOM 641 C C . PHE A 1 80 ? 1.492 -16.438 -13.82 1 98.94 80 PHE A C 1
ATOM 643 O O . PHE A 1 80 ? 0.967 -16.031 -14.859 1 98.94 80 PHE A O 1
ATOM 650 N N . VAL A 1 81 ? 0.845 -17.172 -12.961 1 98.94 81 VAL A N 1
ATOM 651 C CA . VAL A 1 81 ? -0.585 -17.453 -13.031 1 98.94 81 VAL A CA 1
ATOM 652 C C . VAL A 1 81 ? -1.305 -16.75 -11.883 1 98.94 81 VAL A C 1
ATOM 654 O O . VAL A 1 81 ? -1.047 -17.031 -10.711 1 98.94 81 VAL A O 1
ATOM 657 N N . HIS A 1 82 ? -2.201 -15.883 -12.203 1 98.75 82 HIS A N 1
ATOM 658 C CA . HIS A 1 82 ? -2.814 -14.984 -11.234 1 98.75 82 HIS A CA 1
ATOM 659 C C . HIS A 1 82 ? -3.887 -15.695 -10.422 1 98.75 82 HIS A C 1
ATOM 661 O O . HIS A 1 82 ? -4.363 -16.766 -10.812 1 98.75 82 HIS A O 1
ATOM 667 N N . GLY A 1 83 ? -4.207 -15.086 -9.305 1 98.38 83 GLY A N 1
ATOM 668 C CA . GLY A 1 83 ? -5.273 -15.586 -8.453 1 98.38 83 GLY A CA 1
ATOM 669 C C . GLY A 1 83 ? -6.637 -15.023 -8.797 1 98.38 83 GLY A C 1
ATOM 670 O O . GLY A 1 83 ? -6.938 -14.805 -9.977 1 98.38 83 GLY A O 1
ATOM 671 N N . GLY A 1 84 ? -7.484 -14.961 -7.801 1 97.75 84 GLY A N 1
ATOM 672 C CA . GLY A 1 84 ? -8.836 -14.461 -7.996 1 97.75 84 GLY A CA 1
ATOM 673 C C . GLY A 1 84 ? -9.898 -15.523 -7.797 1 97.75 84 GLY A C 1
ATOM 674 O O . GLY A 1 84 ? -11 -15.422 -8.344 1 97.75 84 GLY A O 1
ATOM 675 N N . TYR A 1 85 ? -9.57 -16.609 -7.051 1 97.75 85 TYR A N 1
ATOM 676 C CA . TYR A 1 85 ? -10.492 -17.703 -6.777 1 97.75 85 TYR A CA 1
ATOM 677 C C . TYR A 1 85 ? -11.172 -18.188 -8.055 1 97.75 85 TYR A C 1
ATOM 679 O O . TYR A 1 85 ? -12.383 -18.391 -8.078 1 97.75 85 TYR A O 1
ATOM 687 N N . TRP A 1 86 ? -10.492 -18.281 -9.117 1 98.25 86 TRP A N 1
ATOM 688 C CA . TRP A 1 86 ? -10.852 -18.797 -10.43 1 98.25 86 TRP A CA 1
ATOM 689 C C . TRP A 1 86 ? -11.961 -17.969 -11.055 1 98.25 86 TRP A C 1
ATOM 691 O O . TRP A 1 86 ? -12.367 -18.219 -12.195 1 98.25 86 TRP A O 1
ATOM 701 N N . ILE A 1 87 ? -12.508 -16.953 -10.383 1 98 87 ILE A N 1
ATOM 702 C CA . ILE A 1 87 ? -13.727 -16.328 -10.875 1 98 87 ILE A CA 1
ATOM 703 C C . ILE A 1 87 ? -13.43 -14.875 -11.266 1 98 87 ILE A C 1
ATOM 705 O O . ILE A 1 87 ? -14.273 -14.203 -11.867 1 98 87 ILE A O 1
ATOM 709 N N . GLU A 1 88 ? -12.281 -14.344 -10.875 1 97.5 88 GLU A N 1
ATOM 710 C CA . GLU A 1 88 ? -11.922 -12.969 -11.219 1 97.5 88 GLU A CA 1
ATOM 711 C C . GLU A 1 88 ? -10.438 -12.852 -11.531 1 97.5 88 GLU A C 1
ATOM 713 O O . GLU A 1 88 ? -9.664 -13.781 -11.273 1 97.5 88 GLU A O 1
ATOM 718 N N . GLY A 1 89 ? -10.039 -11.719 -12.148 1 96.88 89 GLY A N 1
ATOM 719 C CA . GLY A 1 89 ? -8.656 -11.445 -12.523 1 96.88 89 GLY A CA 1
ATOM 720 C C . GLY A 1 89 ? -8.43 -11.5 -14.023 1 96.88 89 GLY A C 1
ATOM 721 O O . GLY A 1 89 ? -9.336 -11.867 -14.781 1 96.88 89 GLY A O 1
ATOM 722 N N . ASP A 1 90 ? -7.258 -11.078 -14.375 1 97.81 90 ASP A N 1
ATOM 723 C CA . ASP A 1 90 ? -6.828 -11.023 -15.773 1 97.81 90 ASP A CA 1
ATOM 724 C C . ASP A 1 90 ? -5.309 -10.93 -15.875 1 97.81 90 ASP A C 1
ATOM 726 O O . ASP A 1 90 ? -4.672 -10.219 -15.094 1 97.81 90 ASP A O 1
ATOM 730 N N . ARG A 1 91 ? -4.809 -11.656 -16.875 1 97.81 91 ARG A N 1
ATOM 731 C CA . ARG A 1 91 ? -3.355 -11.656 -17.016 1 97.81 91 ARG A CA 1
ATOM 732 C C . ARG A 1 91 ? -2.82 -10.242 -17.219 1 97.81 91 ARG A C 1
ATOM 734 O O . ARG A 1 91 ? -1.687 -9.945 -16.844 1 97.81 91 ARG A O 1
ATOM 741 N N . HIS A 1 92 ? -3.596 -9.297 -17.766 1 97.31 92 HIS A N 1
ATOM 742 C CA . HIS A 1 92 ? -3.16 -7.945 -18.078 1 97.31 92 HIS A CA 1
ATOM 743 C C . HIS A 1 92 ? -2.967 -7.117 -16.812 1 97.31 92 HIS A C 1
ATOM 745 O O . HIS A 1 92 ? -2.34 -6.055 -16.859 1 97.31 92 HIS A O 1
ATOM 751 N N . MET A 1 93 ? -3.502 -7.562 -15.711 1 97.25 93 MET A N 1
ATOM 752 C CA . MET A 1 93 ? -3.451 -6.82 -14.461 1 97.25 93 MET A CA 1
ATOM 753 C C . MET A 1 93 ? -2.09 -6.977 -13.789 1 97.25 93 MET A C 1
ATOM 755 O O . MET A 1 93 ? -1.79 -6.285 -12.812 1 97.25 93 MET A O 1
ATOM 759 N N . TYR A 1 94 ? -1.18 -7.863 -14.312 1 97.5 94 TYR A N 1
ATOM 760 C CA . TYR A 1 94 ? -0.023 -8.25 -13.508 1 97.5 94 TYR A CA 1
ATOM 761 C C . TYR A 1 94 ? 1.268 -8.094 -14.305 1 97.5 94 TYR A C 1
ATOM 763 O O . TYR A 1 94 ? 2.301 -8.664 -13.945 1 97.5 94 TYR A O 1
ATOM 771 N N . ASN A 1 95 ? 1.222 -7.332 -15.383 1 97.25 95 ASN A N 1
ATOM 772 C CA . ASN A 1 95 ? 2.428 -7.133 -16.172 1 97.25 95 ASN A CA 1
ATOM 773 C C . ASN A 1 95 ? 3.516 -6.418 -15.375 1 97.25 95 ASN A C 1
ATOM 775 O O . ASN A 1 95 ? 4.703 -6.582 -15.656 1 97.25 95 ASN A O 1
ATOM 779 N N . PHE A 1 96 ? 3.096 -5.742 -14.32 1 98.19 96 PHE A N 1
ATOM 780 C CA . PHE A 1 96 ? 4.016 -4.91 -13.555 1 98.19 96 PHE A CA 1
ATOM 781 C C . PHE A 1 96 ? 5.012 -5.773 -12.781 1 98.19 96 PHE A C 1
ATOM 783 O O . PHE A 1 96 ? 6.062 -5.293 -12.359 1 98.19 96 PHE A O 1
ATOM 790 N N . ILE A 1 97 ? 4.762 -7.094 -12.57 1 98.31 97 ILE A N 1
ATOM 791 C CA . ILE A 1 97 ? 5.645 -7.938 -11.773 1 98.31 97 ILE A CA 1
ATOM 792 C C . ILE A 1 97 ? 6.992 -8.094 -12.484 1 98.31 97 ILE A C 1
ATOM 794 O O . ILE A 1 97 ? 8.008 -8.367 -11.844 1 98.31 97 ILE A O 1
ATOM 798 N N . ALA A 1 98 ? 7 -7.824 -13.797 1 98 98 ALA A N 1
ATOM 799 C CA . ALA A 1 98 ? 8.219 -7.957 -14.586 1 98 98 ALA A CA 1
ATOM 800 C C . ALA A 1 98 ? 9.242 -6.898 -14.195 1 98 98 ALA A C 1
ATOM 802 O O . ALA A 1 98 ? 10.453 -7.129 -14.289 1 98 98 ALA A O 1
ATOM 803 N N . ASN A 1 99 ? 8.75 -5.715 -13.773 1 97.19 99 ASN A N 1
ATOM 804 C CA . ASN A 1 99 ? 9.664 -4.621 -13.461 1 97.19 99 ASN A CA 1
ATOM 805 C C . ASN A 1 99 ? 10.68 -5.027 -12.398 1 97.19 99 ASN A C 1
ATOM 807 O O . ASN A 1 99 ? 11.891 -4.863 -12.594 1 97.19 99 ASN A O 1
ATOM 811 N N . GLY A 1 100 ? 10.18 -5.586 -11.297 1 97.38 100 GLY A N 1
ATOM 812 C CA . GLY A 1 100 ? 11.078 -6.012 -10.242 1 97.38 100 GLY A CA 1
ATOM 813 C C . GLY A 1 100 ? 11.945 -7.195 -10.633 1 97.38 100 GLY A C 1
ATOM 814 O O . GLY A 1 100 ? 13.141 -7.223 -10.328 1 97.38 100 GLY A O 1
ATOM 815 N N . LEU A 1 101 ? 11.398 -8.117 -11.312 1 97.19 101 LEU A N 1
ATOM 816 C CA . LEU A 1 101 ? 12.117 -9.344 -11.648 1 97.19 101 LEU A CA 1
ATOM 817 C C . LEU A 1 101 ? 13.148 -9.094 -12.734 1 97.19 101 LEU A C 1
ATOM 819 O O . LEU A 1 101 ? 14.203 -9.734 -12.758 1 97.19 101 LEU A O 1
ATOM 823 N N . HIS A 1 102 ? 12.875 -8.125 -13.664 1 96.06 102 HIS A N 1
ATOM 824 C CA . HIS A 1 102 ? 13.852 -7.734 -14.672 1 96.06 102 HIS A CA 1
ATOM 825 C C . HIS A 1 102 ? 15.156 -7.273 -14.031 1 96.06 102 HIS A C 1
ATOM 827 O O . HIS A 1 102 ? 16.234 -7.52 -14.57 1 96.06 102 HIS A O 1
ATOM 833 N N . SER A 1 103 ? 15.055 -6.641 -12.883 1 94.31 103 SER A N 1
ATOM 834 C CA . SER A 1 103 ? 16.25 -6.16 -12.188 1 94.31 103 SER A CA 1
ATOM 835 C C . SER A 1 103 ? 17.109 -7.32 -11.703 1 94.31 103 SER A C 1
ATOM 837 O O . SER A 1 103 ? 18.281 -7.129 -11.359 1 94.31 103 SER A O 1
ATOM 839 N N . HIS A 1 104 ? 16.547 -8.539 -11.711 1 95.12 104 HIS A N 1
ATOM 840 C CA . HIS A 1 104 ? 17.297 -9.727 -11.312 1 95.12 104 HIS A CA 1
ATOM 841 C C . HIS A 1 104 ? 17.594 -10.617 -12.516 1 95.12 104 HIS A C 1
ATOM 843 O O . HIS A 1 104 ? 18 -11.773 -12.359 1 95.12 104 HIS A O 1
ATOM 849 N N . GLY A 1 105 ? 17.281 -10.109 -13.711 1 93.44 105 GLY A N 1
ATOM 850 C CA . GLY A 1 105 ? 17.594 -10.836 -14.938 1 93.44 105 GLY A CA 1
ATOM 851 C C . GLY A 1 105 ? 16.594 -11.922 -15.258 1 93.44 105 GLY A C 1
ATOM 852 O O . GLY A 1 105 ? 16.906 -12.891 -15.953 1 93.44 105 GLY A O 1
ATOM 853 N N . ILE A 1 106 ? 15.398 -11.828 -14.75 1 96.12 106 ILE A N 1
ATOM 854 C CA . ILE A 1 106 ? 14.359 -12.836 -14.977 1 96.12 106 ILE A CA 1
ATOM 855 C C . ILE A 1 106 ? 13.258 -12.25 -15.859 1 96.12 106 ILE A C 1
ATOM 857 O O . ILE A 1 106 ? 12.625 -11.258 -15.492 1 96.12 106 ILE A O 1
ATOM 861 N N . SER A 1 107 ? 13.055 -12.812 -17.016 1 96.62 107 SER A N 1
ATOM 862 C CA . SER A 1 107 ? 11.922 -12.453 -17.875 1 96.62 107 SER A CA 1
ATOM 863 C C . SER A 1 107 ? 10.617 -13.008 -17.312 1 96.62 107 SER A C 1
ATOM 865 O O . SER A 1 107 ? 10.625 -13.953 -16.516 1 96.62 107 SER A O 1
ATOM 867 N N . VAL A 1 108 ? 9.508 -12.359 -17.75 1 97.88 108 VAL A N 1
ATOM 868 C CA . VAL A 1 108 ? 8.234 -12.766 -17.156 1 97.88 108 VAL A CA 1
ATOM 869 C C . VAL A 1 108 ? 7.219 -13.039 -18.266 1 97.88 108 VAL A C 1
ATOM 871 O O . VAL A 1 108 ? 7.184 -12.328 -19.281 1 97.88 108 VAL A O 1
ATOM 874 N N . VAL A 1 109 ? 6.453 -14.078 -18.094 1 98.56 109 VAL A N 1
ATOM 875 C CA . VAL A 1 109 ? 5.262 -14.367 -18.875 1 98.56 109 VAL A CA 1
ATOM 876 C C . VAL A 1 109 ? 4.031 -14.391 -17.984 1 98.56 109 VAL A C 1
ATOM 878 O O . VAL A 1 109 ? 3.936 -15.219 -17.062 1 98.56 109 VAL A O 1
ATOM 881 N N . SER A 1 110 ? 3.137 -13.445 -18.172 1 98.69 110 SER A N 1
ATOM 882 C CA . SER A 1 110 ? 1.84 -13.531 -17.5 1 98.69 110 SER A CA 1
ATOM 883 C C . SER A 1 110 ? 0.876 -14.414 -18.297 1 98.69 110 SER A C 1
ATOM 885 O O . SER A 1 110 ? 0.571 -14.133 -19.453 1 98.69 110 SER A O 1
ATOM 887 N N . LEU A 1 111 ? 0.421 -15.484 -17.672 1 98.88 111 LEU A N 1
ATOM 888 C CA . LEU A 1 111 ? -0.433 -16.469 -18.328 1 98.88 111 LEU A CA 1
ATOM 889 C C . LEU A 1 111 ? -1.892 -16.281 -17.922 1 98.88 111 LEU A C 1
ATOM 891 O O . LEU A 1 111 ? -2.217 -16.25 -16.734 1 98.88 111 LEU A O 1
ATOM 895 N N . GLY A 1 112 ? -2.75 -16.031 -18.938 1 98.81 112 GLY A N 1
ATOM 896 C CA . GLY A 1 112 ? -4.18 -15.93 -18.703 1 98.81 112 GLY A CA 1
ATOM 897 C C . GLY A 1 112 ? -4.914 -17.25 -18.859 1 98.81 112 GLY A C 1
ATOM 898 O O . GLY A 1 112 ? -4.414 -18.172 -19.5 1 98.81 112 GLY A O 1
ATOM 899 N N . TYR A 1 113 ? -5.984 -17.344 -18.219 1 98.88 113 TYR A N 1
ATOM 900 C CA . TYR A 1 113 ? -6.859 -18.5 -18.328 1 98.88 113 TYR A CA 1
ATOM 901 C C . TYR A 1 113 ? -8.328 -18.094 -18.266 1 98.88 113 TYR A C 1
ATOM 903 O O . TYR A 1 113 ? -8.648 -17.016 -17.766 1 98.88 113 TYR A O 1
ATOM 911 N N . ARG A 1 114 ? -9.203 -18.953 -18.844 1 98.56 114 ARG A N 1
ATOM 912 C CA . ARG A 1 114 ? -10.633 -18.688 -18.75 1 98.56 114 ARG A CA 1
ATOM 913 C C . ARG A 1 114 ? -11.125 -18.812 -17.312 1 98.56 114 ARG A C 1
ATOM 915 O O . ARG A 1 114 ? -10.695 -19.719 -16.578 1 98.56 114 ARG A O 1
ATOM 922 N N . LEU A 1 115 ? -12.039 -17.906 -16.875 1 98.75 115 LEU A N 1
ATOM 923 C CA . LEU A 1 115 ? -12.562 -17.906 -15.508 1 98.75 115 LEU A CA 1
ATOM 924 C C . LEU A 1 115 ? -13.688 -18.922 -15.359 1 98.75 115 LEU A C 1
ATOM 926 O O . LEU A 1 115 ? -14.344 -19.281 -16.344 1 98.75 115 LEU A O 1
ATOM 930 N N . ALA A 1 116 ? -13.867 -19.344 -14.164 1 98.62 116 ALA A N 1
ATOM 931 C CA . ALA A 1 116 ? -14.898 -20.344 -13.883 1 98.62 116 ALA A CA 1
ATOM 932 C C . ALA A 1 116 ? -16.234 -19.672 -13.57 1 98.62 116 ALA A C 1
ATOM 934 O O . ALA A 1 116 ? -16.297 -18.766 -12.742 1 98.62 116 ALA A O 1
ATOM 935 N N . GLY A 1 117 ? -17.281 -20.109 -14.25 1 97.81 117 GLY A N 1
ATOM 936 C CA . GLY A 1 117 ? -18.641 -19.703 -13.906 1 97.81 117 GLY A CA 1
ATOM 937 C C . GLY A 1 117 ? -19.344 -20.672 -12.977 1 97.81 117 GLY A C 1
ATOM 938 O O . GLY A 1 117 ? -20.297 -20.297 -12.289 1 97.81 117 GLY A O 1
ATOM 939 N N . LYS A 1 118 ? -18.953 -21.875 -12.977 1 97.56 118 LYS A N 1
ATOM 940 C CA . LYS A 1 118 ? -19.406 -22.953 -12.109 1 97.56 118 LYS A CA 1
ATOM 941 C C . LYS A 1 118 ? -18.266 -23.922 -11.797 1 97.56 118 LYS A C 1
ATOM 943 O O . LYS A 1 118 ? -17.188 -23.828 -12.375 1 97.56 118 LYS A O 1
ATOM 948 N N . ALA A 1 119 ? -18.484 -24.812 -10.883 1 96.69 119 ALA A N 1
ATOM 949 C CA . ALA A 1 119 ? -17.438 -25.688 -10.367 1 96.69 119 ALA A CA 1
ATOM 950 C C . ALA A 1 119 ? -16.828 -26.531 -11.484 1 96.69 119 ALA A C 1
ATOM 952 O O . ALA A 1 119 ? -15.617 -26.734 -11.531 1 96.69 119 ALA A O 1
ATOM 953 N N . GLU A 1 120 ? -17.625 -26.969 -12.391 1 95.75 120 GLU A N 1
ATOM 954 C CA . GLU A 1 120 ? -17.172 -27.859 -13.461 1 95.75 120 GLU A CA 1
ATOM 955 C C . GLU A 1 120 ? -16.172 -27.141 -14.367 1 95.75 120 GLU A C 1
ATOM 957 O O . GLU A 1 120 ? -15.336 -27.781 -15.008 1 95.75 120 GLU A O 1
ATOM 962 N N . ASP A 1 121 ? -16.188 -25.828 -14.398 1 98.19 121 ASP A N 1
ATOM 963 C CA . ASP A 1 121 ? -15.312 -25.016 -15.25 1 98.19 121 ASP A CA 1
ATOM 964 C C . ASP A 1 121 ? -13.883 -25.031 -14.719 1 98.19 121 ASP A C 1
ATOM 966 O O . ASP A 1 121 ? -12.953 -24.625 -15.43 1 98.19 121 ASP A O 1
ATOM 970 N N . LEU A 1 122 ? -13.648 -25.547 -13.508 1 98.5 122 LEU A N 1
ATOM 971 C CA . LEU A 1 122 ? -12.305 -25.641 -12.961 1 98.5 122 LEU A CA 1
ATOM 972 C C . LEU A 1 122 ? -11.422 -26.547 -13.828 1 98.5 122 LEU A C 1
ATOM 974 O O . LEU A 1 122 ? -10.219 -26.312 -13.953 1 98.5 122 LEU A O 1
ATOM 978 N N . ALA A 1 123 ? -12.07 -27.516 -14.453 1 98.38 123 ALA A N 1
ATOM 979 C CA . ALA A 1 123 ? -11.328 -28.375 -15.375 1 98.38 123 ALA A CA 1
ATOM 980 C C . ALA A 1 123 ? -10.766 -27.578 -16.547 1 98.38 123 ALA A C 1
ATOM 982 O O . ALA A 1 123 ? -9.617 -27.781 -16.953 1 98.38 123 ALA A O 1
ATOM 983 N N . CYS A 1 124 ? -11.539 -26.656 -17.016 1 98.38 124 CYS A N 1
ATOM 984 C CA . CYS A 1 124 ? -11.109 -25.812 -18.125 1 98.38 124 CYS A CA 1
ATOM 985 C C . CYS A 1 124 ? -10 -24.859 -17.688 1 98.38 124 CYS A C 1
ATOM 987 O O . CYS A 1 124 ? -9.062 -24.609 -18.438 1 98.38 124 CYS A O 1
ATOM 989 N N . CYS A 1 125 ? -10.109 -24.297 -16.469 1 98.81 125 CYS A N 1
ATOM 990 C CA . CYS A 1 125 ? -9.039 -23.453 -15.93 1 98.81 125 CYS A CA 1
ATOM 991 C C . CYS A 1 125 ? -7.715 -24.203 -15.906 1 98.81 125 CYS A C 1
ATOM 993 O O . CYS A 1 125 ? -6.695 -23.688 -16.359 1 98.81 125 CYS A O 1
ATOM 995 N N . ILE A 1 126 ? -7.785 -25.453 -15.43 1 98.69 126 ILE A N 1
ATOM 996 C CA . ILE A 1 126 ? -6.594 -26.281 -15.32 1 98.69 126 ILE A CA 1
ATOM 997 C C . ILE A 1 126 ? -6.031 -26.578 -16.703 1 98.69 126 ILE A C 1
ATOM 999 O O . ILE A 1 126 ? -4.832 -26.422 -16.938 1 98.69 126 ILE A O 1
ATOM 1003 N N . ASP A 1 127 ? -6.91 -26.922 -17.625 1 98.75 127 ASP A N 1
ATOM 1004 C CA . ASP A 1 127 ? -6.488 -27.234 -18.984 1 98.75 127 ASP A CA 1
ATOM 1005 C C . ASP A 1 127 ? -5.848 -26.031 -19.656 1 98.75 127 ASP A C 1
ATOM 1007 O O . ASP A 1 127 ? -4.906 -26.172 -20.438 1 98.75 127 ASP A O 1
ATOM 1011 N N . ASP A 1 128 ? -6.387 -24.875 -19.391 1 98.94 128 ASP A N 1
ATOM 1012 C CA . ASP A 1 128 ? -5.816 -23.641 -19.938 1 98.94 128 ASP A CA 1
ATOM 1013 C C . ASP A 1 128 ? -4.391 -23.438 -19.453 1 98.94 128 ASP A C 1
ATOM 1015 O O . ASP A 1 128 ? -3.5 -23.094 -20.234 1 98.94 128 ASP A O 1
ATOM 1019 N N . VAL A 1 129 ? -4.168 -23.641 -18.188 1 98.94 129 VAL A N 1
ATOM 1020 C CA . VAL A 1 129 ? -2.834 -23.453 -17.625 1 98.94 129 VAL A CA 1
ATOM 1021 C C . VAL A 1 129 ? -1.883 -24.5 -18.203 1 98.94 129 VAL A C 1
ATOM 1023 O O . VAL A 1 129 ? -0.728 -24.188 -18.5 1 98.94 129 VAL A O 1
ATOM 1026 N N . VAL A 1 130 ? -2.357 -25.766 -18.422 1 98.75 130 VAL A N 1
ATOM 1027 C CA . VAL A 1 130 ? -1.557 -26.797 -19.078 1 98.75 130 VAL A CA 1
ATOM 1028 C C . VAL A 1 130 ? -1.129 -26.312 -20.453 1 98.75 130 VAL A C 1
ATOM 1030 O O . VAL A 1 130 ? 0.062 -26.312 -20.781 1 98.75 130 VAL A O 1
ATOM 1033 N N . ALA A 1 131 ? -2.098 -25.891 -21.234 1 98.81 131 ALA A N 1
ATOM 1034 C CA . ALA A 1 131 ? -1.833 -25.453 -22.594 1 98.81 131 ALA A CA 1
ATOM 1035 C C . ALA A 1 131 ? -0.886 -24.266 -22.625 1 98.81 131 ALA A C 1
ATOM 1037 O O . ALA A 1 131 ? 0 -24.188 -23.484 1 98.81 131 ALA A O 1
ATOM 1038 N N . GLY A 1 132 ? -1.103 -23.328 -21.688 1 98.88 132 GLY A N 1
ATOM 1039 C CA . GLY A 1 132 ? -0.246 -22.156 -21.609 1 98.88 132 GLY A CA 1
ATOM 1040 C C . GLY A 1 132 ? 1.196 -22.5 -21.281 1 98.88 132 GLY A C 1
ATOM 1041 O O . GLY A 1 132 ? 2.119 -21.969 -21.906 1 98.88 132 GLY A O 1
ATOM 1042 N N . ILE A 1 133 ? 1.395 -23.359 -20.312 1 98.75 133 ILE A N 1
ATOM 1043 C CA . ILE A 1 133 ? 2.742 -23.781 -19.922 1 98.75 133 ILE A CA 1
ATOM 1044 C C . ILE A 1 133 ? 3.422 -24.469 -21.094 1 98.75 133 ILE A C 1
ATOM 1046 O O . ILE A 1 133 ? 4.59 -24.219 -21.391 1 98.75 133 ILE A O 1
ATOM 1050 N N . GLN A 1 134 ? 2.729 -25.328 -21.781 1 98.56 134 GLN A N 1
ATOM 1051 C CA . GLN A 1 134 ? 3.287 -26.031 -22.938 1 98.56 134 GLN A CA 1
ATOM 1052 C C . GLN A 1 134 ? 3.678 -25.047 -24.031 1 98.56 134 GLN A C 1
ATOM 1054 O O . GLN A 1 134 ? 4.707 -25.219 -24.703 1 98.56 134 GLN A O 1
ATOM 1059 N N . LYS A 1 135 ? 2.848 -24.016 -24.234 1 98.5 135 LYS A N 1
ATOM 1060 C CA . LYS A 1 135 ? 3.186 -22.984 -25.203 1 98.5 135 LYS A CA 1
ATOM 1061 C C . LYS A 1 135 ? 4.484 -22.281 -24.812 1 98.5 135 LYS A C 1
ATOM 1063 O O . LYS A 1 135 ? 5.312 -21.984 -25.688 1 98.5 135 LYS A O 1
ATOM 1068 N N . VAL A 1 136 ? 4.672 -22.016 -23.516 1 98.25 136 VAL A N 1
ATOM 1069 C CA . VAL A 1 136 ? 5.887 -21.359 -23.047 1 98.25 136 VAL A CA 1
ATOM 1070 C C . VAL A 1 136 ? 7.086 -22.281 -23.281 1 98.25 136 VAL A C 1
ATOM 1072 O O . VAL A 1 136 ? 8.141 -21.828 -23.734 1 98.25 136 VAL A O 1
ATOM 1075 N N . GLN A 1 137 ? 6.949 -23.578 -23.016 1 97.31 137 GLN A N 1
ATOM 1076 C CA . GLN A 1 137 ? 8.023 -24.531 -23.234 1 97.31 137 GLN A CA 1
ATOM 1077 C C . GLN A 1 137 ? 8.445 -24.547 -24.703 1 97.31 137 GLN A C 1
ATOM 1079 O O . GLN A 1 137 ? 9.641 -24.625 -25.016 1 97.31 137 GLN A O 1
ATOM 1084 N N . LYS A 1 138 ? 7.496 -24.422 -25.578 1 96.88 138 LYS A N 1
ATOM 1085 C CA . LYS A 1 138 ? 7.777 -24.422 -27 1 96.88 138 LYS A CA 1
ATOM 1086 C C . LYS A 1 138 ? 8.438 -23.109 -27.422 1 96.88 138 LYS A C 1
ATOM 1088 O O . LYS A 1 138 ? 9.328 -23.094 -28.266 1 96.88 138 LYS A O 1
ATOM 1093 N N . THR A 1 139 ? 7.988 -22.047 -26.828 1 95.94 139 THR A N 1
ATOM 1094 C CA . THR A 1 139 ? 8.469 -20.703 -27.188 1 95.94 139 THR A CA 1
ATOM 1095 C C . THR A 1 139 ? 9.883 -20.484 -26.656 1 95.94 139 THR A C 1
ATOM 1097 O O . THR A 1 139 ? 10.68 -19.797 -27.297 1 95.94 139 THR A O 1
ATOM 1100 N N . PHE A 1 140 ? 10.18 -21.094 -25.5 1 94.25 140 PHE A N 1
ATOM 1101 C CA . PHE A 1 140 ? 11.477 -20.922 -24.859 1 94.25 140 PHE A CA 1
ATOM 1102 C C . PHE A 1 140 ? 12.109 -22.281 -24.562 1 94.25 140 PHE A C 1
ATOM 1104 O O . PHE A 1 140 ? 12.375 -22.609 -23.391 1 94.25 140 PHE A O 1
ATOM 1111 N N . PRO A 1 141 ? 12.578 -23 -25.531 1 93.38 141 PRO A N 1
ATOM 1112 C CA . PRO A 1 141 ? 12.992 -24.406 -25.359 1 93.38 141 PRO A CA 1
ATOM 1113 C C . PRO A 1 141 ? 14.312 -24.531 -24.594 1 93.38 141 PRO A C 1
ATOM 1115 O O . PRO A 1 141 ? 14.617 -25.609 -24.078 1 93.38 141 PRO A O 1
ATOM 1118 N N . THR A 1 142 ? 15.109 -23.516 -24.453 1 92.25 142 THR A N 1
ATOM 1119 C CA . THR A 1 142 ? 16.422 -23.641 -23.812 1 92.25 142 THR A CA 1
ATOM 1120 C C . THR A 1 142 ? 16.469 -22.844 -22.516 1 92.25 142 THR A C 1
ATOM 1122 O O . THR A 1 142 ? 17.516 -22.766 -21.859 1 92.25 142 THR A O 1
ATOM 1125 N N . SER A 1 143 ? 15.336 -22.203 -22.141 1 93.38 143 SER A N 1
ATOM 1126 C CA . SER A 1 143 ? 15.312 -21.344 -20.953 1 93.38 143 SER A CA 1
ATOM 1127 C C . SER A 1 143 ? 15.016 -22.156 -19.688 1 93.38 143 SER A C 1
ATOM 1129 O O . SER A 1 143 ? 14.461 -23.25 -19.766 1 93.38 143 SER A O 1
ATOM 1131 N N . ARG A 1 144 ? 15.484 -21.641 -18.562 1 94.5 144 ARG A N 1
ATOM 1132 C CA . ARG A 1 144 ? 15.008 -22.125 -17.266 1 94.5 144 ARG A CA 1
ATOM 1133 C C . ARG A 1 144 ? 13.625 -21.562 -16.953 1 94.5 144 ARG A C 1
ATOM 1135 O O . ARG A 1 144 ? 13.469 -20.359 -16.734 1 94.5 144 ARG A O 1
ATOM 1142 N N . ILE A 1 145 ? 12.672 -22.453 -16.906 1 97 145 ILE A N 1
ATOM 1143 C CA . ILE A 1 145 ? 11.297 -22.016 -16.719 1 97 145 ILE A CA 1
ATOM 1144 C C . ILE A 1 145 ? 10.906 -22.172 -15.242 1 97 145 ILE A C 1
ATOM 1146 O O . ILE A 1 145 ? 11.039 -23.266 -14.672 1 97 145 ILE A O 1
ATOM 1150 N N . TYR A 1 146 ? 10.562 -21.078 -14.633 1 98.38 146 TYR A N 1
ATOM 1151 C CA . TYR A 1 146 ? 9.961 -21.047 -13.305 1 98.38 146 TYR A CA 1
ATOM 1152 C C . TYR A 1 146 ? 8.453 -20.828 -13.398 1 98.38 146 TYR A C 1
ATOM 1154 O O . TYR A 1 146 ? 7.977 -20.062 -14.234 1 98.38 146 TYR A O 1
ATOM 1162 N N . LEU A 1 147 ? 7.676 -21.547 -12.594 1 98.81 147 LEU A N 1
ATOM 1163 C CA . LEU A 1 147 ? 6.242 -21.312 -12.461 1 98.81 147 LEU A CA 1
ATOM 1164 C C . LEU A 1 147 ? 5.91 -20.672 -11.125 1 98.81 147 LEU A C 1
ATOM 1166 O O . LEU A 1 147 ? 6.438 -21.078 -10.086 1 98.81 147 LEU A O 1
ATOM 1170 N N . ALA A 1 148 ? 5.164 -19.609 -11.164 1 98.94 148 ALA A N 1
ATOM 1171 C CA . ALA A 1 148 ? 4.672 -18.984 -9.945 1 98.94 148 ALA A CA 1
ATOM 1172 C C . ALA A 1 148 ? 3.162 -18.781 -10.008 1 98.94 148 ALA A C 1
ATOM 1174 O O . ALA A 1 148 ? 2.648 -18.125 -10.914 1 98.94 148 ALA A O 1
ATOM 1175 N N . GLY A 1 149 ? 2.449 -19.344 -9.125 1 98.88 149 GLY A N 1
ATOM 1176 C CA . GLY A 1 149 ? 1.012 -19.172 -9 1 98.88 149 GLY A CA 1
ATOM 1177 C C . GLY A 1 149 ? 0.604 -18.484 -7.707 1 98.88 149 GLY A C 1
ATOM 1178 O O . GLY A 1 149 ? 1.095 -18.844 -6.633 1 98.88 149 GLY A O 1
ATOM 1179 N N . HIS A 1 150 ? -0.25 -17.5 -7.816 1 98.88 150 HIS A N 1
ATOM 1180 C CA . HIS A 1 150 ? -0.759 -16.797 -6.652 1 98.88 150 HIS A CA 1
ATOM 1181 C C . HIS A 1 150 ? -2.178 -17.234 -6.312 1 98.88 150 HIS A C 1
ATOM 1183 O O . HIS A 1 150 ? -3.059 -17.219 -7.176 1 98.88 150 HIS A O 1
ATOM 1189 N N . SER A 1 151 ? -2.354 -17.594 -5.027 1 98.56 151 SER A N 1
ATOM 1190 C CA . SER A 1 151 ? -3.691 -17.953 -4.574 1 98.56 151 SER A CA 1
ATOM 1191 C C . SER A 1 151 ? -4.27 -19.094 -5.398 1 98.56 151 SER A C 1
ATOM 1193 O O . SER A 1 151 ? -3.674 -20.172 -5.473 1 98.56 151 SER A O 1
ATOM 1195 N N . ALA A 1 152 ? -5.414 -18.922 -6.164 1 98.56 152 ALA A N 1
ATOM 1196 C CA . ALA A 1 152 ? -5.992 -19.922 -7.051 1 98.56 152 ALA A CA 1
ATOM 1197 C C . ALA A 1 152 ? -5.008 -20.312 -8.148 1 98.56 152 ALA A C 1
ATOM 1199 O O . ALA A 1 152 ? -5.043 -21.438 -8.648 1 98.56 152 ALA A O 1
ATOM 1200 N N . GLY A 1 153 ? -4.059 -19.406 -8.477 1 98.81 153 GLY A N 1
ATOM 1201 C CA . GLY A 1 153 ? -3.043 -19.719 -9.469 1 98.81 153 GLY A CA 1
ATOM 1202 C C . GLY A 1 153 ? -2.104 -20.828 -9.039 1 98.81 153 GLY A C 1
ATOM 1203 O O . GLY A 1 153 ? -1.641 -21.609 -9.867 1 98.81 153 GLY A O 1
ATOM 1204 N N . ALA A 1 154 ? -1.796 -20.859 -7.754 1 98.69 154 ALA A N 1
ATOM 1205 C CA . ALA A 1 154 ? -0.974 -21.953 -7.227 1 98.69 154 ALA A CA 1
ATOM 1206 C C . ALA A 1 154 ? -1.688 -23.297 -7.355 1 98.69 154 ALA A C 1
ATOM 1208 O O . ALA A 1 154 ? -1.073 -24.297 -7.719 1 98.69 154 ALA A O 1
ATOM 1209 N N . HIS A 1 155 ? -3 -23.281 -7.059 1 98.31 155 HIS A N 1
ATOM 1210 C CA . HIS A 1 155 ? -3.84 -24.453 -7.262 1 98.31 155 HIS A CA 1
ATOM 1211 C C . HIS A 1 155 ? -3.783 -24.922 -8.711 1 98.31 155 HIS A C 1
ATOM 1213 O O . HIS A 1 155 ? -3.576 -26.109 -8.969 1 98.31 155 HIS A O 1
ATOM 1219 N N . LEU A 1 156 ? -3.898 -24 -9.609 1 98.81 156 LEU A N 1
ATOM 1220 C CA . LEU A 1 156 ? -3.941 -24.328 -11.031 1 98.81 156 LEU A CA 1
ATOM 1221 C C . LEU A 1 156 ? -2.605 -24.891 -11.5 1 98.81 156 LEU A C 1
ATOM 1223 O O . LEU A 1 156 ? -2.57 -25.875 -12.258 1 98.81 156 LEU A O 1
ATOM 1227 N N . ILE A 1 157 ? -1.526 -24.328 -11.039 1 98.5 157 ILE A N 1
ATOM 1228 C CA . ILE A 1 157 ? -0.202 -24.781 -11.461 1 98.5 157 ILE A CA 1
ATOM 1229 C C . ILE A 1 157 ? 0.034 -26.219 -10.984 1 98.5 157 ILE A C 1
ATOM 1231 O O . ILE A 1 157 ? 0.51 -27.062 -11.742 1 98.5 157 ILE A O 1
ATOM 1235 N N . LEU A 1 158 ? -0.298 -26.5 -9.734 1 97.5 158 LEU A N 1
ATOM 1236 C CA . LEU A 1 158 ? -0.037 -27.828 -9.203 1 97.5 158 LEU A CA 1
ATOM 1237 C C . LEU A 1 158 ? -0.884 -28.875 -9.93 1 97.5 158 LEU A C 1
ATOM 1239 O O . LEU A 1 158 ? -0.399 -29.969 -10.234 1 97.5 158 LEU A O 1
ATOM 1243 N N . ASN A 1 159 ? -2.129 -28.562 -10.18 1 97.69 159 ASN A N 1
ATOM 1244 C CA . ASN A 1 159 ? -2.963 -29.484 -10.938 1 97.69 159 ASN A CA 1
ATOM 1245 C C . ASN A 1 159 ? -2.48 -29.625 -12.383 1 97.69 159 ASN A C 1
ATOM 1247 O O . ASN A 1 159 ? -2.562 -30.719 -12.961 1 97.69 159 ASN A O 1
ATOM 1251 N N . ALA A 1 160 ? -1.986 -28.562 -12.953 1 98 160 ALA A N 1
ATOM 1252 C CA . ALA A 1 160 ? -1.483 -28.594 -14.32 1 98 160 ALA A CA 1
ATOM 1253 C C . ALA A 1 160 ? -0.246 -29.484 -14.438 1 98 160 ALA A C 1
ATOM 1255 O O . ALA A 1 160 ? -0.067 -30.188 -15.43 1 98 160 ALA A O 1
ATOM 1256 N N . LEU A 1 161 ? 0.624 -29.469 -13.438 1 96.69 161 LEU A N 1
ATOM 1257 C CA . LEU A 1 161 ? 1.848 -30.266 -13.453 1 96.69 161 LEU A CA 1
ATOM 1258 C C . LEU A 1 161 ? 1.535 -31.734 -13.695 1 96.69 161 LEU A C 1
ATOM 1260 O O . LEU A 1 161 ? 2.285 -32.438 -14.383 1 96.69 161 LEU A O 1
ATOM 1264 N N . ARG A 1 162 ? 0.421 -32.156 -13.219 1 94.56 162 ARG A N 1
ATOM 1265 C CA . ARG A 1 162 ? 0.029 -33.562 -13.305 1 94.56 162 ARG A CA 1
ATOM 1266 C C . ARG A 1 162 ? -0.382 -33.938 -14.727 1 94.56 162 ARG A C 1
ATOM 1268 O O . ARG A 1 162 ? -0.413 -35.125 -15.078 1 94.56 162 ARG A O 1
ATOM 1275 N N . LYS A 1 163 ? -0.649 -32.969 -15.461 1 95.69 163 LYS A N 1
ATOM 1276 C CA . LYS A 1 163 ? -1.229 -33.219 -16.781 1 95.69 163 LYS A CA 1
ATOM 1277 C C . LYS A 1 163 ? -0.235 -32.906 -17.891 1 95.69 163 LYS A C 1
ATOM 1279 O O . LYS A 1 163 ? -0.473 -33.219 -19.047 1 95.69 163 LYS A O 1
ATOM 1284 N N . LEU A 1 164 ? 0.865 -32.25 -17.5 1 96.19 164 LEU A N 1
ATOM 1285 C CA . LEU A 1 164 ? 1.85 -31.859 -18.5 1 96.19 164 LEU A CA 1
ATOM 1286 C C . LEU A 1 164 ? 2.477 -33.094 -19.141 1 96.19 164 LEU A C 1
ATOM 1288 O O . LEU A 1 164 ? 2.723 -34.094 -18.484 1 96.19 164 LEU A O 1
ATOM 1292 N N . THR A 1 165 ? 2.824 -33 -20.422 1 91.62 165 THR A N 1
ATOM 1293 C CA . THR A 1 165 ? 3.463 -34.094 -21.156 1 91.62 165 THR A CA 1
ATOM 1294 C C . THR A 1 165 ? 4.891 -34.312 -20.656 1 91.62 165 THR A C 1
ATOM 1296 O O . THR A 1 165 ? 5.375 -35.438 -20.625 1 91.62 165 THR A O 1
ATOM 1299 N N . THR A 1 166 ? 5.547 -33.219 -20.328 1 93.5 166 THR A N 1
ATOM 1300 C CA . THR A 1 166 ? 6.914 -33.25 -19.812 1 93.5 166 THR A CA 1
ATOM 1301 C C . THR A 1 166 ? 7.152 -32.094 -18.844 1 93.5 166 THR A C 1
ATOM 1303 O O . THR A 1 166 ? 6.531 -31.047 -18.969 1 93.5 166 THR A O 1
ATOM 1306 N N . LEU A 1 167 ? 7.996 -32.375 -17.984 1 94.38 167 LEU A N 1
ATOM 1307 C CA . LEU A 1 167 ? 8.406 -31.328 -17.047 1 94.38 167 LEU A CA 1
ATOM 1308 C C . LEU A 1 167 ? 9.727 -30.703 -17.484 1 94.38 167 LEU A C 1
ATOM 1310 O O . LEU A 1 167 ? 10.328 -29.938 -16.719 1 94.38 167 LEU A O 1
ATOM 1314 N N . GLU A 1 168 ? 10.148 -31.062 -18.703 1 92.12 168 GLU A N 1
ATOM 1315 C CA . GLU A 1 168 ? 11.43 -30.562 -19.203 1 92.12 168 GLU A CA 1
ATOM 1316 C C . GLU A 1 168 ? 11.461 -29.031 -19.219 1 92.12 168 GLU A C 1
ATOM 1318 O O . GLU A 1 168 ? 10.492 -28.391 -19.641 1 92.12 168 GLU A O 1
ATOM 1323 N N . GLY A 1 169 ? 12.477 -28.469 -18.719 1 93.5 169 GLY A N 1
ATOM 1324 C CA . GLY A 1 169 ? 12.68 -27.031 -18.703 1 93.5 169 GLY A CA 1
ATOM 1325 C C . GLY A 1 169 ? 12.094 -26.344 -17.484 1 93.5 169 GLY A C 1
ATOM 1326 O O . GLY A 1 169 ? 12.438 -25.203 -17.172 1 93.5 169 GLY A O 1
ATOM 1327 N N . ILE A 1 170 ? 11.156 -27.031 -16.812 1 96.62 170 ILE A N 1
ATOM 1328 C CA . ILE A 1 170 ? 10.578 -26.484 -15.586 1 96.62 170 ILE A CA 1
ATOM 1329 C C . ILE A 1 170 ? 11.516 -26.734 -14.414 1 96.62 170 ILE A C 1
ATOM 1331 O O . ILE A 1 170 ? 11.688 -27.875 -13.977 1 96.62 170 ILE A O 1
ATOM 1335 N N . CYS A 1 171 ? 12.078 -25.688 -13.852 1 95.31 171 CYS A N 1
ATOM 1336 C CA . CYS A 1 171 ? 13.156 -25.828 -12.883 1 95.31 171 CYS A CA 1
ATOM 1337 C C . CYS A 1 171 ? 12.641 -25.609 -11.461 1 95.31 171 CYS A C 1
ATOM 1339 O O . CYS A 1 171 ? 13.047 -26.328 -10.539 1 95.31 171 CYS A O 1
ATOM 1341 N N . ILE A 1 172 ? 11.805 -24.656 -11.258 1 96.81 172 ILE A N 1
ATOM 1342 C CA . ILE A 1 172 ? 11.297 -24.312 -9.938 1 96.81 172 ILE A CA 1
ATOM 1343 C C . ILE A 1 172 ? 9.812 -23.969 -10.023 1 96.81 172 ILE A C 1
ATOM 1345 O O . ILE A 1 172 ? 9.359 -23.391 -11.008 1 96.81 172 ILE A O 1
ATOM 1349 N N . VAL A 1 173 ? 9.016 -24.359 -9.031 1 97.62 173 VAL A N 1
ATOM 1350 C CA . VAL A 1 173 ? 7.609 -24.016 -8.891 1 97.62 173 VAL A CA 1
ATOM 1351 C C . VAL A 1 173 ? 7.391 -23.25 -7.586 1 97.62 173 VAL A C 1
ATOM 1353 O O . VAL A 1 173 ? 7.695 -23.766 -6.508 1 97.62 173 VAL A O 1
ATOM 1356 N N . PHE A 1 174 ? 6.902 -22 -7.703 1 98.62 174 PHE A N 1
ATOM 1357 C CA . PHE A 1 174 ? 6.594 -21.188 -6.539 1 98.62 174 PHE A CA 1
ATOM 1358 C C . PHE A 1 174 ? 5.094 -21.156 -6.277 1 98.62 174 PHE A C 1
ATOM 1360 O O . PHE A 1 174 ? 4.34 -20.547 -7.047 1 98.62 174 PHE A O 1
ATOM 1367 N N . CYS A 1 175 ? 4.648 -21.766 -5.219 1 98.31 175 CYS A N 1
ATOM 1368 C CA . CYS A 1 175 ? 3.266 -21.703 -4.766 1 98.31 175 CYS A CA 1
ATOM 1369 C C . CYS A 1 175 ? 3.074 -20.578 -3.752 1 98.31 175 CYS A C 1
ATOM 1371 O O . CYS A 1 175 ? 3.346 -20.75 -2.562 1 98.31 175 CYS A O 1
ATOM 1373 N N . VAL A 1 176 ? 2.523 -19.469 -4.207 1 98.88 176 VAL A N 1
ATOM 1374 C CA . VAL A 1 176 ? 2.465 -18.25 -3.4 1 98.88 176 VAL A CA 1
ATOM 1375 C C . VAL A 1 176 ? 1.059 -18.078 -2.83 1 98.88 176 VAL A C 1
ATOM 1377 O O . VAL A 1 176 ? 0.111 -17.797 -3.568 1 98.88 176 VAL A O 1
ATOM 1380 N N . SER A 1 177 ? 0.925 -18.234 -1.576 1 98.75 177 SER A N 1
ATOM 1381 C CA . SER A 1 177 ? -0.353 -18.062 -0.889 1 98.75 177 SER A CA 1
ATOM 1382 C C . SER A 1 177 ? -1.452 -18.875 -1.569 1 98.75 177 SER A C 1
ATOM 1384 O O . SER A 1 177 ? -2.516 -18.344 -1.891 1 98.75 177 SER A O 1
ATOM 1386 N N . GLY A 1 178 ? -1.263 -20.125 -1.712 1 98.31 178 GLY A N 1
ATOM 1387 C CA . GLY A 1 178 ? -2.117 -20.984 -2.529 1 98.31 178 GLY A CA 1
ATOM 1388 C C . GLY A 1 178 ? -3.25 -21.609 -1.746 1 98.31 178 GLY A C 1
ATOM 1389 O O . GLY A 1 178 ? -3.201 -21.688 -0.517 1 98.31 178 GLY A O 1
ATOM 1390 N N . ILE A 1 179 ? -4.246 -22.031 -2.475 1 96.38 179 ILE A N 1
ATOM 1391 C CA . ILE A 1 179 ? -5.324 -22.891 -2.014 1 96.38 179 ILE A CA 1
ATOM 1392 C C . ILE A 1 179 ? -5.223 -24.25 -2.697 1 96.38 179 ILE A C 1
ATOM 1394 O O . ILE A 1 179 ? -5.137 -24.344 -3.926 1 96.38 179 ILE A O 1
ATOM 1398 N N . TYR A 1 180 ? -5.23 -25.312 -1.874 1 96.69 180 TYR A N 1
ATOM 1399 C CA . TYR A 1 180 ? -4.938 -26.625 -2.436 1 96.69 180 TYR A CA 1
ATOM 1400 C C . TYR A 1 180 ? -6.07 -27.609 -2.148 1 96.69 180 TYR A C 1
ATOM 1402 O O . TYR A 1 180 ? -6.227 -28.609 -2.854 1 96.69 180 TYR A O 1
ATOM 1410 N N . SER A 1 181 ? -6.742 -27.406 -1.058 1 96.31 181 SER A N 1
ATOM 1411 C CA . SER A 1 181 ? -7.949 -28.141 -0.708 1 96.31 181 SER A CA 1
ATOM 1412 C C . SER A 1 181 ? -9.188 -27.266 -0.802 1 96.31 181 SER A C 1
ATOM 1414 O O . SER A 1 181 ? -9.258 -26.219 -0.16 1 96.31 181 SER A O 1
ATOM 1416 N N . LEU A 1 182 ? -10.172 -27.766 -1.577 1 97.38 182 LEU A N 1
ATOM 1417 C CA . LEU A 1 182 ? -11.32 -26.906 -1.856 1 97.38 182 LEU A CA 1
ATOM 1418 C C . LEU A 1 182 ? -12.469 -27.219 -0.906 1 97.38 182 LEU A C 1
ATOM 1420 O O . LEU A 1 182 ? -13.492 -26.516 -0.912 1 97.38 182 LEU A O 1
ATOM 1424 N N . GLN A 1 183 ? -12.273 -28.156 -0.049 1 94.25 183 GLN A N 1
ATOM 1425 C CA . GLN A 1 183 ? -13.336 -28.578 0.861 1 94.25 183 GLN A CA 1
ATOM 1426 C C . GLN A 1 183 ? -13.758 -27.422 1.775 1 94.25 183 GLN A C 1
ATOM 1428 O O . GLN A 1 183 ? -14.945 -27.281 2.08 1 94.25 183 GLN A O 1
ATOM 1433 N N . ASN A 1 184 ? -12.805 -26.672 2.164 1 91.56 184 ASN A N 1
ATOM 1434 C CA . ASN A 1 184 ? -13.109 -25.594 3.102 1 91.56 184 ASN A CA 1
ATOM 1435 C C . ASN A 1 184 ? -13.633 -24.359 2.379 1 91.56 184 ASN A C 1
ATOM 1437 O O . ASN A 1 184 ? -14 -23.375 3.02 1 91.56 184 ASN A O 1
ATOM 1441 N N . ILE A 1 185 ? -13.695 -24.375 1.107 1 94.81 185 ILE A N 1
ATOM 1442 C CA . ILE A 1 185 ? -14.141 -23.266 0.292 1 94.81 185 ILE A CA 1
ATOM 1443 C C . ILE A 1 185 ? -15.625 -23.422 -0.039 1 94.81 185 ILE A C 1
ATOM 1445 O O . ILE A 1 185 ? -16.297 -22.453 -0.379 1 94.81 185 ILE A O 1
ATOM 1449 N N . VAL A 1 186 ? -16.203 -24.594 0.072 1 96.56 186 VAL A N 1
ATOM 1450 C CA . VAL A 1 186 ? -17.531 -24.984 -0.401 1 96.56 186 VAL A CA 1
ATOM 1451 C C . VAL A 1 186 ? -18.594 -24.047 0.176 1 96.56 186 VAL A C 1
ATOM 1453 O O . VAL A 1 186 ? -19.469 -23.578 -0.545 1 96.56 186 VAL A O 1
ATOM 1456 N N . ASN A 1 187 ? -18.422 -23.672 1.479 1 96.12 187 ASN A N 1
ATOM 1457 C CA . ASN A 1 187 ? -19.469 -22.922 2.162 1 96.12 187 ASN A CA 1
ATOM 1458 C C . ASN A 1 187 ? -19.109 -21.438 2.25 1 96.12 187 ASN A C 1
ATOM 1460 O O . ASN A 1 187 ? -19.703 -20.703 3.053 1 96.12 187 ASN A O 1
ATOM 1464 N N . THR A 1 188 ? -18.156 -21.047 1.504 1 96.94 188 THR A N 1
ATOM 1465 C CA . THR A 1 188 ? -17.828 -19.641 1.378 1 96.94 188 THR A CA 1
ATOM 1466 C C . THR A 1 188 ? -18.609 -19 0.232 1 96.94 188 THR A C 1
ATOM 1468 O O . THR A 1 188 ? -19.266 -19.688 -0.537 1 96.94 188 THR A O 1
ATOM 1471 N N . SER A 1 189 ? -18.578 -17.641 0.135 1 96 189 SER A N 1
ATOM 1472 C CA . SER A 1 189 ? -19.234 -16.922 -0.95 1 96 189 SER A CA 1
ATOM 1473 C C . SER A 1 189 ? -18.75 -17.406 -2.311 1 96 189 SER A C 1
ATOM 1475 O O . SER A 1 189 ? -19.531 -17.516 -3.256 1 96 189 SER A O 1
ATOM 1477 N N . VAL A 1 190 ? -17.484 -17.781 -2.445 1 96.75 190 VAL A N 1
ATOM 1478 C CA . VAL A 1 190 ? -16.891 -18.25 -3.689 1 96.75 190 VAL A CA 1
ATOM 1479 C C . VAL A 1 190 ? -17.438 -19.641 -4.023 1 96.75 190 VAL A C 1
ATOM 1481 O O . VAL A 1 190 ? -17.844 -19.891 -5.16 1 96.75 190 VAL A O 1
ATOM 1484 N N . GLY A 1 191 ? -17.422 -20.516 -3.004 1 97.25 191 GLY A N 1
ATOM 1485 C CA . GLY A 1 191 ? -17.969 -21.844 -3.221 1 97.25 191 GLY A CA 1
ATOM 1486 C C . GLY A 1 191 ? -19.422 -21.828 -3.654 1 97.25 191 GLY A C 1
ATOM 1487 O O . GLY A 1 191 ? -19.812 -22.562 -4.555 1 97.25 191 GLY A O 1
ATOM 1488 N N . ILE A 1 192 ? -20.172 -20.984 -3.035 1 96.75 192 ILE A N 1
ATOM 1489 C CA . ILE A 1 192 ? -21.594 -20.859 -3.354 1 96.75 192 ILE A CA 1
ATOM 1490 C C . ILE A 1 192 ? -21.766 -20.312 -4.77 1 96.75 192 ILE A C 1
ATOM 1492 O O . ILE A 1 192 ? -22.562 -20.828 -5.551 1 96.75 192 ILE A O 1
ATOM 1496 N N . LYS A 1 193 ? -20.953 -19.312 -5.109 1 96.19 193 LYS A N 1
ATOM 1497 C CA . LYS A 1 193 ? -21 -18.734 -6.445 1 96.19 193 LYS A CA 1
ATOM 1498 C C . LYS A 1 193 ? -20.688 -19.766 -7.516 1 96.19 193 LYS A C 1
ATOM 1500 O O . LYS A 1 193 ? -21.312 -19.781 -8.578 1 96.19 193 LYS A O 1
ATOM 1505 N N . LEU A 1 194 ? -19.766 -20.672 -7.227 1 97.5 194 LEU A N 1
ATOM 1506 C CA . LEU A 1 194 ? -19.312 -21.688 -8.172 1 97.5 194 LEU A CA 1
ATOM 1507 C C . LEU A 1 194 ? -20.234 -22.906 -8.125 1 97.5 194 LEU A C 1
ATOM 1509 O O . LEU A 1 194 ? -20.062 -23.844 -8.914 1 97.5 194 LEU A O 1
ATOM 1513 N N . GLN A 1 195 ? -21.188 -22.906 -7.164 1 96.75 195 GLN A N 1
ATOM 1514 C CA . GLN A 1 195 ? -22 -24.094 -6.91 1 96.75 195 GLN A CA 1
ATOM 1515 C C . GLN A 1 195 ? -21.141 -25.312 -6.656 1 96.75 195 GLN A C 1
ATOM 1517 O O . GLN A 1 195 ? -21.391 -26.391 -7.215 1 96.75 195 GLN A O 1
ATOM 1522 N N . LEU A 1 196 ? -20.125 -25.094 -5.906 1 97.25 196 LEU A N 1
ATOM 1523 C CA . LEU A 1 196 ? -19.156 -26.141 -5.562 1 97.25 196 LEU A CA 1
ATOM 1524 C C . LEU A 1 196 ? -19.75 -27.094 -4.52 1 97.25 196 LEU A C 1
ATOM 1526 O O . LEU A 1 196 ? -20.172 -26.656 -3.449 1 97.25 196 LEU A O 1
ATOM 1530 N N . ASP A 1 197 ? -19.859 -28.344 -4.848 1 95.25 197 ASP A N 1
ATOM 1531 C CA . ASP A 1 197 ? -20.297 -29.312 -3.85 1 95.25 197 ASP A CA 1
ATOM 1532 C C . ASP A 1 197 ? -19.125 -30.141 -3.348 1 95.25 197 ASP A C 1
ATOM 1534 O O . ASP A 1 197 ? -18 -29.984 -3.822 1 95.25 197 ASP A O 1
ATOM 1538 N N . GLU A 1 198 ? -19.312 -31.016 -2.396 1 95.06 198 GLU A N 1
ATOM 1539 C CA . GLU A 1 198 ? -18.25 -31.75 -1.715 1 95.06 198 GLU A CA 1
ATOM 1540 C C . GLU A 1 198 ? -17.531 -32.688 -2.68 1 95.06 198 GLU A C 1
ATOM 1542 O O . GLU A 1 198 ? -16.312 -32.875 -2.574 1 95.06 198 GLU A O 1
ATOM 1547 N N . ASP A 1 199 ? -18.234 -33.312 -3.533 1 95.94 199 ASP A N 1
ATOM 1548 C CA . ASP A 1 199 ? -17.641 -34.219 -4.5 1 95.94 199 ASP A CA 1
ATOM 1549 C C . ASP A 1 199 ? -16.719 -33.469 -5.465 1 95.94 199 ASP A C 1
ATOM 1551 O O . ASP A 1 199 ? -15.609 -33.906 -5.742 1 95.94 199 ASP A O 1
ATOM 1555 N N . GLN A 1 200 ? -17.234 -32.375 -5.953 1 96.44 200 GLN A N 1
ATOM 1556 C CA . GLN A 1 200 ? -16.422 -31.547 -6.84 1 96.44 200 GLN A CA 1
ATOM 1557 C C . GLN A 1 200 ? -15.195 -31 -6.109 1 96.44 200 GLN A C 1
ATOM 1559 O O . GLN A 1 200 ? -14.109 -30.938 -6.68 1 96.44 200 GLN A O 1
ATOM 1564 N N . ALA A 1 201 ? -15.414 -30.594 -4.871 1 97.25 201 ALA A N 1
ATOM 1565 C CA . ALA A 1 201 ? -14.305 -30.094 -4.066 1 97.25 201 ALA A CA 1
ATOM 1566 C C . ALA A 1 201 ? -13.203 -31.141 -3.941 1 97.25 201 ALA A C 1
ATOM 1568 O O . ALA A 1 201 ? -12.016 -30.844 -4.09 1 97.25 201 ALA A O 1
ATOM 1569 N N . ARG A 1 202 ? -13.578 -32.312 -3.707 1 95.56 202 ARG A N 1
ATOM 1570 C CA . ARG A 1 202 ? -12.609 -33.406 -3.617 1 95.56 202 ARG A CA 1
ATOM 1571 C C . ARG A 1 202 ? -11.922 -33.625 -4.957 1 95.56 202 ARG A C 1
ATOM 1573 O O . ARG A 1 202 ? -10.703 -33.812 -5.012 1 95.56 202 ARG A O 1
ATOM 1580 N N . ARG A 1 203 ? -12.672 -33.594 -5.992 1 95.56 203 ARG A N 1
ATOM 1581 C CA . ARG A 1 203 ? -12.18 -33.906 -7.336 1 95.56 203 ARG A CA 1
ATOM 1582 C C . ARG A 1 203 ? -11.148 -32.875 -7.773 1 95.56 203 ARG A C 1
ATOM 1584 O O . ARG A 1 203 ? -10.148 -33.219 -8.414 1 95.56 203 ARG A O 1
ATOM 1591 N N . PHE A 1 204 ? -11.375 -31.625 -7.426 1 97.12 204 PHE A N 1
ATOM 1592 C CA . PHE A 1 204 ? -10.555 -30.547 -7.984 1 97.12 204 PHE A CA 1
ATOM 1593 C C . PHE A 1 204 ? -9.477 -30.125 -6.992 1 97.12 204 PHE A C 1
ATOM 1595 O O . PHE A 1 204 ? -8.633 -29.281 -7.309 1 97.12 204 PHE A O 1
ATOM 1602 N N . SER A 1 205 ? -9.508 -30.703 -5.77 1 97.5 205 SER A N 1
ATOM 1603 C CA . SER A 1 205 ? -8.414 -30.438 -4.836 1 97.5 205 SER A CA 1
ATOM 1604 C C . SER A 1 205 ? -7.098 -31.016 -5.348 1 97.5 205 SER A C 1
ATOM 1606 O O . SER A 1 205 ? -7.094 -31.938 -6.168 1 97.5 205 SER A O 1
ATOM 1608 N N . VAL A 1 206 ? -5.973 -30.328 -4.969 1 95.94 206 VAL A N 1
ATOM 1609 C CA . VAL A 1 206 ? -4.652 -30.844 -5.309 1 95.94 206 VAL A CA 1
ATOM 1610 C C . VAL A 1 206 ? -4.414 -32.188 -4.594 1 95.94 206 VAL A C 1
ATOM 1612 O O . VAL A 1 206 ? -4.484 -32.25 -3.363 1 95.94 206 VAL A O 1
ATOM 1615 N N . PRO A 1 207 ? -4.195 -33.219 -5.328 1 90.56 207 PRO A N 1
ATOM 1616 C CA . PRO A 1 207 ? -3.895 -34.5 -4.66 1 90.56 207 PRO A CA 1
ATOM 1617 C C . PRO A 1 207 ? -2.52 -34.5 -3.994 1 90.56 207 PRO A C 1
ATOM 1619 O O . PRO A 1 207 ? -1.507 -34.281 -4.66 1 90.56 207 PRO A O 1
ATOM 1622 N N . PRO A 1 208 ? -2.453 -34.688 -2.736 1 77.12 208 PRO A N 1
ATOM 1623 C CA . PRO A 1 208 ? -1.203 -34.5 -1.993 1 77.12 208 PRO A CA 1
ATOM 1624 C C . PRO A 1 208 ? -0.148 -35.531 -2.355 1 77.12 208 PRO A C 1
ATOM 1626 O O . PRO A 1 208 ? 1.047 -35.312 -2.148 1 77.12 208 PRO A O 1
ATOM 1629 N N . LEU A 1 209 ? -0.485 -36.656 -2.988 1 76.69 209 LEU A N 1
ATOM 1630 C CA . LEU A 1 209 ? 0.494 -37.719 -3.104 1 76.69 209 LEU A CA 1
ATOM 1631 C C . LEU A 1 209 ? 0.772 -38.062 -4.566 1 76.69 209 LEU A C 1
ATOM 1633 O O . LEU A 1 209 ? 1.27 -39.125 -4.883 1 76.69 209 LEU A O 1
ATOM 1637 N N . ASP A 1 210 ? 0.646 -37.062 -5.348 1 82.31 210 ASP A N 1
ATOM 1638 C CA . ASP A 1 210 ? 0.958 -37.344 -6.746 1 82.31 210 ASP A CA 1
ATOM 1639 C C . ASP A 1 210 ? 2.469 -37.375 -6.977 1 82.31 210 ASP A C 1
ATOM 1641 O O . ASP A 1 210 ? 3.199 -36.531 -6.449 1 82.31 210 ASP A O 1
ATOM 1645 N N . SER A 1 211 ? 2.992 -38.25 -7.801 1 80.5 211 SER A N 1
ATOM 1646 C CA . SER A 1 211 ? 4.414 -38.469 -8.016 1 80.5 211 SER A CA 1
ATOM 1647 C C . SER A 1 211 ? 5.062 -37.312 -8.773 1 80.5 211 SER A C 1
ATOM 1649 O O . SER A 1 211 ? 6.27 -37.094 -8.664 1 80.5 211 SER A O 1
ATOM 1651 N N . CYS A 1 212 ? 4.309 -36.625 -9.484 1 83.44 212 CYS A N 1
ATOM 1652 C CA . CYS A 1 212 ? 4.848 -35.5 -10.266 1 83.44 212 CYS A CA 1
ATOM 1653 C C . CYS A 1 212 ? 5.453 -34.438 -9.359 1 83.44 212 CYS A C 1
ATOM 1655 O O . CYS A 1 212 ? 6.41 -33.781 -9.742 1 83.44 212 CYS A O 1
ATOM 1657 N N . TYR A 1 213 ? 4.98 -34.344 -8.156 1 85.31 213 TYR A N 1
ATOM 1658 C CA . TYR A 1 213 ? 5.426 -33.281 -7.246 1 85.31 213 TYR A CA 1
ATOM 1659 C C . TYR A 1 213 ? 6.82 -33.594 -6.707 1 85.31 213 TYR A C 1
ATOM 1661 O O . TYR A 1 213 ? 7.52 -32.688 -6.238 1 85.31 213 TYR A O 1
ATOM 1669 N N . THR A 1 214 ? 7.164 -34.844 -6.73 1 81.19 214 THR A N 1
ATOM 1670 C CA . THR A 1 214 ? 8.484 -35.219 -6.242 1 81.19 214 THR A CA 1
ATOM 1671 C C . THR A 1 214 ? 9.562 -34.875 -7.266 1 81.19 214 THR A C 1
ATOM 1673 O O . THR A 1 214 ? 10.75 -34.781 -6.93 1 81.19 214 THR A O 1
ATOM 1676 N N . LYS A 1 215 ? 9.117 -34.688 -8.453 1 83.5 215 LYS A N 1
ATOM 1677 C CA . LYS A 1 215 ? 10.055 -34.375 -9.523 1 83.5 215 LYS A CA 1
ATOM 1678 C C . LYS A 1 215 ? 10.211 -32.875 -9.695 1 83.5 215 LYS A C 1
ATOM 1680 O O . LYS A 1 215 ? 11.117 -32.406 -10.391 1 83.5 215 LYS A O 1
ATOM 1685 N N . ALA A 1 216 ? 9.352 -32.188 -9.109 1 86.5 216 ALA A N 1
ATOM 1686 C CA . ALA A 1 216 ? 9.375 -30.734 -9.242 1 86.5 216 ALA A CA 1
ATOM 1687 C C . A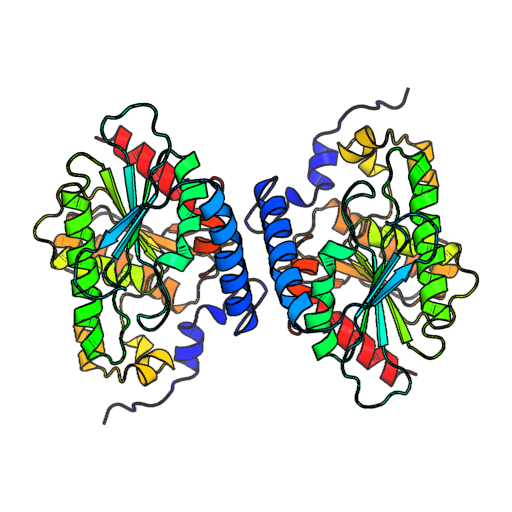LA A 1 216 ? 9.984 -30.078 -8 1 86.5 216 ALA A C 1
ATOM 1689 O O . ALA A 1 216 ? 9.82 -30.578 -6.887 1 86.5 216 ALA A O 1
ATOM 1690 N N . ASN A 1 217 ? 10.812 -29.094 -8.133 1 92.88 217 ASN A N 1
ATOM 1691 C CA . ASN A 1 217 ? 11.305 -28.25 -7.043 1 92.88 217 ASN A CA 1
ATOM 1692 C C . ASN A 1 217 ? 10.258 -27.234 -6.605 1 92.88 217 ASN A C 1
ATOM 1694 O O . ASN A 1 217 ? 10.219 -26.109 -7.133 1 92.88 217 ASN A O 1
ATOM 1698 N N . ILE A 1 218 ? 9.422 -27.594 -5.621 1 95.06 218 ILE A N 1
ATOM 1699 C CA . ILE A 1 218 ? 8.258 -26.812 -5.23 1 95.06 218 ILE A CA 1
ATOM 1700 C C . ILE A 1 218 ? 8.578 -25.984 -3.988 1 95.06 218 ILE A C 1
ATOM 1702 O O . ILE A 1 218 ? 9.047 -26.531 -2.982 1 95.06 218 ILE A O 1
ATOM 1706 N N . HIS A 1 219 ? 8.406 -24.719 -4.031 1 97 219 HIS A N 1
ATOM 1707 C CA . HIS A 1 219 ? 8.5 -23.797 -2.902 1 97 219 HIS A CA 1
ATOM 1708 C C . HIS A 1 219 ? 7.113 -23.328 -2.465 1 97 219 HIS A C 1
ATOM 1710 O O . HIS A 1 219 ? 6.352 -22.797 -3.271 1 97 219 HIS A O 1
ATOM 1716 N N . ILE A 1 220 ? 6.801 -23.562 -1.225 1 97.5 220 ILE A N 1
ATOM 1717 C CA . ILE A 1 220 ? 5.523 -23.156 -0.654 1 97.5 220 ILE A CA 1
ATOM 1718 C C . ILE A 1 220 ? 5.711 -21.859 0.146 1 97.5 220 ILE A C 1
ATOM 1720 O O . ILE A 1 220 ? 6.473 -21.828 1.114 1 97.5 220 ILE A O 1
ATOM 1724 N N . ILE A 1 221 ? 5.023 -20.828 -0.263 1 98.81 221 ILE A N 1
ATOM 1725 C CA . ILE A 1 221 ? 5.262 -19.484 0.277 1 98.81 221 ILE A CA 1
ATOM 1726 C C . ILE A 1 221 ? 3.947 -18.891 0.771 1 98.81 221 ILE A C 1
ATOM 1728 O O . ILE A 1 221 ? 2.912 -19.016 0.111 1 98.81 221 ILE A O 1
ATOM 1732 N N . VAL A 1 222 ? 3.936 -18.281 1.966 1 98.69 222 VAL A N 1
ATOM 1733 C CA . VAL A 1 222 ? 2.809 -17.484 2.445 1 98.69 222 VAL A CA 1
ATOM 1734 C C . VAL A 1 222 ? 3.312 -16.172 3.031 1 98.69 222 VAL A C 1
ATOM 1736 O O . VAL A 1 222 ? 4.488 -16.047 3.381 1 98.69 222 VAL A O 1
ATOM 1739 N N . GLY A 1 223 ? 2.449 -15.172 2.984 1 97.94 223 GLY A N 1
ATOM 1740 C CA . GLY A 1 223 ? 2.746 -13.961 3.732 1 97.94 223 GLY A CA 1
ATOM 1741 C C . GLY A 1 223 ? 2.445 -14.086 5.215 1 97.94 223 GLY A C 1
ATOM 1742 O O . GLY A 1 223 ? 1.497 -14.766 5.605 1 97.94 223 GLY A O 1
ATOM 1743 N N . GLN A 1 224 ? 3.176 -13.398 5.996 1 96.75 224 GLN A N 1
ATOM 1744 C CA . GLN A 1 224 ? 2.996 -13.406 7.445 1 96.75 224 GLN A CA 1
ATOM 1745 C C . GLN A 1 224 ? 1.553 -13.086 7.82 1 96.75 224 GLN A C 1
ATOM 1747 O O . GLN A 1 224 ? 1.007 -13.664 8.758 1 96.75 224 GLN A O 1
ATOM 1752 N N . PHE A 1 225 ? 0.911 -12.281 7.02 1 96 225 PHE A N 1
ATOM 1753 C CA . PHE A 1 225 ? -0.431 -11.82 7.367 1 96 225 PHE A CA 1
ATOM 1754 C C . PHE A 1 225 ? -1.462 -12.391 6.398 1 96 225 PHE A C 1
ATOM 1756 O O . PHE A 1 225 ? -2.498 -11.766 6.152 1 96 225 PHE A O 1
ATOM 1763 N N . ASP A 1 226 ? -1.167 -13.508 5.805 1 97.88 226 ASP A N 1
ATOM 1764 C CA . ASP A 1 226 ? -2.17 -14.227 5.031 1 97.88 226 ASP A CA 1
ATOM 1765 C C . ASP A 1 226 ? -3.303 -14.727 5.926 1 97.88 226 ASP A C 1
ATOM 1767 O O . ASP A 1 226 ? -3.131 -14.852 7.141 1 97.88 226 ASP A O 1
ATOM 1771 N N . ALA A 1 227 ? -4.438 -14.938 5.336 1 97.69 227 ALA A N 1
ATOM 1772 C CA . ALA A 1 227 ? -5.555 -15.516 6.082 1 97.69 227 ALA A CA 1
ATOM 1773 C C . ALA A 1 227 ? -5.188 -16.891 6.645 1 97.69 227 ALA A C 1
ATOM 1775 O O . ALA A 1 227 ? -4.359 -17.594 6.074 1 97.69 227 ALA A O 1
ATOM 1776 N N . PRO A 1 228 ? -5.793 -17.281 7.723 1 97.38 228 PRO A N 1
ATOM 1777 C CA . PRO A 1 228 ? -5.426 -18.516 8.422 1 97.38 228 PRO A CA 1
ATOM 1778 C C . PRO A 1 228 ? -5.52 -19.75 7.531 1 97.38 228 PRO A C 1
ATOM 1780 O O . PRO A 1 228 ? -4.676 -20.641 7.625 1 97.38 228 PRO A O 1
ATOM 1783 N N . GLU A 1 229 ? -6.492 -19.812 6.691 1 97.62 229 GLU A N 1
ATOM 1784 C CA . GLU A 1 229 ? -6.672 -20.969 5.84 1 97.62 229 GLU A CA 1
ATOM 1785 C C . GLU A 1 229 ? -5.484 -21.172 4.902 1 97.62 229 GLU A C 1
ATOM 1787 O O . GLU A 1 229 ? -5.09 -22.297 4.617 1 97.62 229 GLU A O 1
ATOM 1792 N N . PHE A 1 230 ? -4.883 -20.125 4.453 1 98.31 230 PHE A N 1
ATOM 1793 C CA . PHE A 1 230 ? -3.738 -20.219 3.555 1 98.31 230 PHE A CA 1
ATOM 1794 C C . PHE A 1 230 ? -2.518 -20.75 4.289 1 98.31 230 PHE A C 1
ATOM 1796 O O . PHE A 1 230 ? -1.744 -21.531 3.729 1 98.31 230 PHE A O 1
ATOM 1803 N N . HIS A 1 231 ? -2.348 -20.312 5.539 1 98.31 231 HIS A N 1
ATOM 1804 C CA . HIS A 1 231 ? -1.282 -20.875 6.363 1 98.31 231 HIS A CA 1
ATOM 1805 C C . HIS A 1 231 ? -1.482 -22.375 6.578 1 98.31 231 HIS A C 1
ATOM 1807 O O . HIS A 1 231 ? -0.545 -23.156 6.422 1 98.31 231 HIS A O 1
ATOM 1813 N N . LYS A 1 232 ? -2.672 -22.734 6.934 1 97.75 232 LYS A N 1
ATOM 1814 C CA . LYS A 1 232 ? -2.984 -24.141 7.211 1 97.75 232 LYS A CA 1
ATOM 1815 C C . LYS A 1 232 ? -2.734 -25 5.984 1 97.75 232 LYS A C 1
ATOM 1817 O O . LYS A 1 232 ? -2.082 -26.047 6.078 1 97.75 232 LYS A O 1
ATOM 1822 N N . GLN A 1 233 ? -3.188 -24.594 4.852 1 97 233 GLN A N 1
ATOM 1823 C CA . GLN A 1 233 ? -3.061 -25.406 3.643 1 97 233 GLN A CA 1
ATOM 1824 C C . GLN A 1 233 ? -1.609 -25.484 3.176 1 97 233 GLN A C 1
ATOM 1826 O O . GLN A 1 233 ? -1.175 -26.484 2.627 1 97 233 GLN A O 1
ATOM 1831 N N . ALA A 1 234 ? -0.899 -24.344 3.361 1 97.31 234 ALA A N 1
ATOM 1832 C CA . ALA A 1 234 ? 0.53 -24.391 3.062 1 97.31 234 ALA A CA 1
ATOM 1833 C C . ALA A 1 234 ? 1.232 -25.469 3.887 1 97.31 234 ALA A C 1
ATOM 1835 O O . ALA A 1 234 ? 1.997 -26.266 3.346 1 97.31 234 ALA A O 1
ATOM 1836 N N . GLN A 1 235 ? 0.927 -25.484 5.164 1 96.19 235 GLN A N 1
ATOM 1837 C CA . GLN A 1 235 ? 1.537 -26.469 6.055 1 96.19 235 GLN A CA 1
ATOM 1838 C C . GLN A 1 235 ? 1.107 -27.875 5.684 1 96.19 235 GLN A C 1
ATOM 1840 O O . GLN A 1 235 ? 1.924 -28.812 5.691 1 96.19 235 GLN A O 1
ATOM 1845 N N . ASP A 1 236 ? -0.142 -28.062 5.387 1 94.44 236 ASP A N 1
ATOM 1846 C CA . ASP A 1 236 ? -0.654 -29.375 4.996 1 94.44 236 ASP A CA 1
ATOM 1847 C C . ASP A 1 236 ? 0.04 -29.875 3.736 1 94.44 236 ASP A C 1
ATOM 1849 O O . ASP A 1 236 ? 0.42 -31.047 3.658 1 94.44 236 ASP A O 1
ATOM 1853 N N . LEU A 1 237 ? 0.159 -28.984 2.738 1 93.94 237 LEU A N 1
ATOM 1854 C CA . LEU A 1 237 ? 0.83 -29.375 1.502 1 93.94 237 LEU A CA 1
ATOM 1855 C C . LEU A 1 237 ? 2.289 -29.734 1.765 1 93.94 237 LEU A C 1
ATOM 1857 O O . LEU A 1 237 ? 2.779 -30.75 1.272 1 93.94 237 LEU A O 1
ATOM 1861 N N . ALA A 1 238 ? 2.955 -28.875 2.531 1 93.94 238 ALA A N 1
ATOM 1862 C CA . ALA A 1 238 ? 4.352 -29.141 2.863 1 93.94 238 ALA A CA 1
ATOM 1863 C C . ALA A 1 238 ? 4.512 -30.5 3.531 1 93.94 238 ALA A C 1
ATOM 1865 O O . ALA A 1 238 ? 5.414 -31.266 3.182 1 93.94 238 ALA A O 1
ATOM 1866 N N . SER A 1 239 ? 3.68 -30.828 4.465 1 91.75 239 SER A N 1
ATOM 1867 C CA . SER A 1 239 ? 3.717 -32.094 5.184 1 91.75 239 SER A CA 1
ATOM 1868 C C . SER A 1 239 ? 3.496 -33.281 4.234 1 91.75 239 SER A C 1
ATOM 1870 O O . SER A 1 239 ? 4.168 -34.312 4.344 1 91.75 239 SER A O 1
ATOM 1872 N N . SER A 1 240 ? 2.602 -33.125 3.338 1 88.69 240 SER A N 1
ATOM 1873 C CA . SER A 1 240 ? 2.305 -34.188 2.385 1 88.69 240 SER A CA 1
ATOM 1874 C C . SER A 1 240 ? 3.486 -34.438 1.453 1 88.69 240 SER A C 1
ATOM 1876 O O . SER A 1 240 ? 3.801 -35.594 1.137 1 88.69 240 SER A O 1
ATOM 1878 N N . LEU A 1 241 ? 4.105 -33.344 0.998 1 88.12 241 LEU A N 1
ATOM 1879 C CA . LEU A 1 241 ? 5.234 -33.469 0.085 1 88.12 241 LEU A CA 1
ATOM 1880 C C . LEU A 1 241 ? 6.445 -34.062 0.796 1 88.12 241 LEU A C 1
ATOM 1882 O O . LEU A 1 241 ? 7.238 -34.781 0.183 1 88.12 241 LEU A O 1
ATOM 1886 N N . GLN A 1 242 ? 6.598 -33.688 2.049 1 83.88 242 GLN A N 1
ATOM 1887 C CA . GLN A 1 242 ? 7.711 -34.219 2.836 1 83.88 242 GLN A CA 1
ATOM 1888 C C . GLN A 1 242 ? 7.648 -35.75 2.938 1 83.88 242 GLN A C 1
ATOM 1890 O O . GLN A 1 242 ? 8.68 -36.406 2.871 1 83.88 242 GLN A O 1
ATOM 1895 N N . VAL A 1 243 ? 6.566 -36.25 3.141 1 75.81 243 VAL A N 1
ATOM 1896 C CA . VAL A 1 243 ? 6.379 -37.688 3.285 1 75.81 243 VAL A CA 1
ATOM 1897 C C . VAL A 1 243 ? 6.809 -38.406 2.004 1 75.81 243 VAL A C 1
ATOM 1899 O O . VAL A 1 243 ? 7.461 -39.438 2.053 1 75.81 243 VAL A O 1
ATOM 1902 N N . ARG A 1 244 ? 6.633 -37.75 0.985 1 73.06 244 ARG A N 1
ATOM 1903 C CA . ARG A 1 244 ? 6.918 -38.406 -0.299 1 73.06 244 ARG A CA 1
ATOM 1904 C C . ARG A 1 244 ? 8.398 -38.281 -0.652 1 73.06 244 ARG A C 1
ATOM 1906 O O . ARG A 1 244 ? 8.992 -39.219 -1.19 1 73.06 244 ARG A O 1
ATOM 1913 N N . ARG A 1 245 ? 8.93 -37.125 -0.407 1 73.44 245 ARG A N 1
ATOM 1914 C CA . ARG A 1 245 ? 10.305 -36.875 -0.818 1 73.44 245 ARG A CA 1
ATOM 1915 C C . ARG A 1 245 ? 11.289 -37.281 0.262 1 73.44 245 ARG A C 1
ATOM 1917 O O . ARG A 1 245 ? 12.492 -37.375 0.011 1 73.44 245 ARG A O 1
ATOM 1924 N N . CYS A 1 246 ? 10.742 -37.562 1.419 1 67.56 246 CYS A N 1
ATOM 1925 C CA . CYS A 1 246 ? 11.57 -37.844 2.578 1 67.56 246 CYS A CA 1
ATOM 1926 C C . CYS A 1 246 ? 12.531 -36.719 2.885 1 67.56 246 CYS A C 1
ATOM 1928 O O . CYS A 1 246 ? 13.688 -36.938 3.242 1 67.56 246 CYS A O 1
ATOM 1930 N N . LEU A 1 247 ? 12.25 -35.5 2.438 1 70.12 247 LEU A N 1
ATOM 1931 C CA . LEU A 1 247 ? 12.984 -34.281 2.74 1 70.12 247 LEU A CA 1
ATOM 1932 C C . LEU A 1 247 ? 12.039 -33.188 3.203 1 70.12 247 LEU A C 1
ATOM 1934 O O . LEU A 1 247 ? 10.922 -33.062 2.695 1 70.12 247 LEU A O 1
ATOM 1938 N N . PRO A 1 248 ? 12.523 -32.5 4.168 1 76.38 248 PRO A N 1
ATOM 1939 C CA . PRO A 1 248 ? 11.68 -31.391 4.656 1 76.38 248 PRO A CA 1
ATOM 1940 C C . PRO A 1 248 ? 11.484 -30.297 3.617 1 76.38 248 PRO A C 1
ATOM 1942 O O . PRO A 1 248 ? 12.422 -29.953 2.889 1 76.38 248 PRO A O 1
ATOM 1945 N N . ILE A 1 249 ? 10.281 -30 3.357 1 83.62 249 ILE A N 1
ATOM 1946 C CA . ILE A 1 249 ? 9.93 -28.828 2.561 1 83.62 249 ILE A CA 1
ATOM 1947 C C . ILE A 1 249 ? 9.312 -27.75 3.457 1 83.62 249 ILE A C 1
ATOM 1949 O O . ILE A 1 249 ? 8.141 -27.859 3.84 1 83.62 249 ILE A O 1
ATOM 1953 N N . PRO A 1 250 ? 10.109 -26.797 3.871 1 91.69 250 PRO A N 1
ATOM 1954 C CA . PRO A 1 250 ? 9.562 -25.781 4.77 1 91.69 250 PRO A CA 1
ATOM 1955 C C . PRO A 1 250 ? 8.641 -24.797 4.055 1 91.69 250 PRO A C 1
ATOM 1957 O O . PRO A 1 250 ? 8.805 -24.547 2.855 1 91.69 250 PRO A O 1
ATOM 1960 N N . VAL A 1 251 ? 7.605 -24.391 4.773 1 97.44 251 VAL A N 1
ATOM 1961 C CA . VAL A 1 251 ? 6.809 -23.25 4.309 1 97.44 251 VAL A CA 1
ATOM 1962 C C . VAL A 1 251 ? 7.586 -21.953 4.516 1 97.44 251 VAL A C 1
ATOM 1964 O O . VAL A 1 251 ? 8.07 -21.688 5.613 1 97.44 251 VAL A O 1
ATOM 1967 N N . GLN A 1 252 ? 7.793 -21.234 3.477 1 98.12 252 GLN A N 1
ATOM 1968 C CA . GLN A 1 252 ? 8.453 -19.922 3.57 1 98.12 252 GLN A CA 1
ATOM 1969 C C . GLN A 1 252 ? 7.453 -18.828 3.932 1 98.12 252 GLN A C 1
ATOM 1971 O O . GLN A 1 252 ? 6.59 -18.484 3.127 1 98.12 252 GLN A O 1
ATOM 1976 N N . ILE A 1 253 ? 7.598 -18.328 5.172 1 98.31 253 ILE A N 1
ATOM 1977 C CA . ILE A 1 253 ? 6.75 -17.219 5.605 1 98.31 253 ILE A CA 1
ATOM 1978 C C . ILE A 1 253 ? 7.473 -15.891 5.375 1 98.31 253 ILE A C 1
ATOM 1980 O O . ILE A 1 253 ? 8.5 -15.625 5.996 1 98.31 253 ILE A O 1
ATOM 1984 N N . LEU A 1 254 ? 6.992 -15.117 4.453 1 97.94 254 LEU A N 1
ATOM 1985 C CA . LEU A 1 254 ? 7.625 -13.836 4.176 1 97.94 254 LEU A CA 1
ATOM 1986 C C . LEU A 1 254 ? 7.121 -12.766 5.137 1 97.94 254 LEU A C 1
ATOM 1988 O O . LEU A 1 254 ? 5.918 -12.492 5.199 1 97.94 254 LEU A O 1
ATOM 1992 N N . PRO A 1 255 ? 8.008 -12.156 5.891 1 95.19 255 PRO A N 1
ATOM 1993 C CA . PRO A 1 255 ? 7.617 -11.203 6.93 1 95.19 255 PRO A CA 1
ATOM 1994 C C . PRO A 1 255 ? 6.98 -9.938 6.367 1 95.19 255 PRO A C 1
ATOM 1996 O O . PRO A 1 255 ? 7.379 -9.461 5.297 1 95.19 255 PRO A O 1
ATOM 1999 N N . ASN A 1 256 ? 6.008 -9.383 7 1 93.5 256 ASN A N 1
ATOM 2000 C CA . ASN A 1 256 ? 5.391 -8.086 6.758 1 93.5 256 ASN A CA 1
ATOM 2001 C C . ASN A 1 256 ? 4.633 -8.062 5.434 1 93.5 256 ASN A C 1
ATOM 2003 O O . ASN A 1 256 ? 4.449 -7 4.836 1 93.5 256 ASN A O 1
ATOM 2007 N N . GLU A 1 257 ? 4.27 -9.273 4.973 1 96.5 257 GLU A N 1
ATOM 2008 C CA . GLU A 1 257 ? 3.494 -9.375 3.738 1 96.5 257 GLU A CA 1
ATOM 2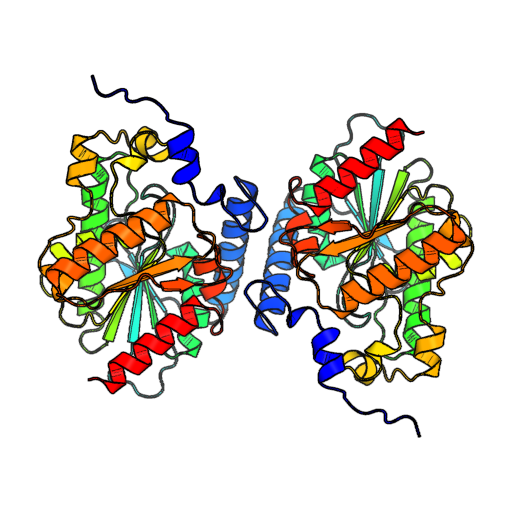009 C C . GLU A 1 257 ? 2.131 -10.016 3.99 1 96.5 257 GLU A C 1
ATOM 2011 O O . GLU A 1 257 ? 2.004 -10.898 4.836 1 96.5 257 GLU A O 1
ATOM 2016 N N . ASP A 1 258 ? 1.173 -9.492 3.365 1 96.69 258 ASP A N 1
ATOM 2017 C CA . ASP A 1 258 ? -0.118 -10.172 3.34 1 96.69 258 ASP A CA 1
ATOM 2018 C C . ASP A 1 258 ? -0.401 -10.758 1.961 1 96.69 258 ASP A C 1
ATOM 2020 O O . ASP A 1 258 ? 0.488 -10.812 1.107 1 96.69 258 ASP A O 1
ATOM 2024 N N . HIS A 1 259 ? -1.676 -11.258 1.754 1 98.19 259 HIS A N 1
ATOM 2025 C CA . HIS A 1 259 ? -2.062 -11.992 0.556 1 98.19 259 HIS A CA 1
ATOM 2026 C C . HIS A 1 259 ? -1.877 -11.141 -0.697 1 98.19 259 HIS A C 1
ATOM 2028 O O . HIS A 1 259 ? -1.548 -11.664 -1.764 1 98.19 259 HIS A O 1
ATOM 2034 N N . PHE A 1 260 ? -2.025 -9.852 -0.589 1 97.81 260 PHE A N 1
ATOM 2035 C CA . PHE A 1 260 ? -2.027 -8.953 -1.735 1 97.81 260 PHE A CA 1
ATOM 2036 C C . PHE A 1 260 ? -0.666 -8.289 -1.907 1 97.81 260 PHE A C 1
ATOM 2038 O O . PHE A 1 260 ? -0.169 -8.156 -3.027 1 97.81 260 PHE A O 1
ATOM 2045 N N . SER A 1 261 ? -0.04 -7.898 -0.767 1 96.75 261 SER A N 1
ATOM 2046 C CA . SER A 1 261 ? 1.227 -7.176 -0.839 1 96.75 261 SER A CA 1
ATOM 2047 C C . SER A 1 261 ? 2.33 -8.055 -1.418 1 96.75 261 SER A C 1
ATOM 2049 O O . SER A 1 261 ? 3.27 -7.555 -2.041 1 96.75 261 SER A O 1
ATOM 2051 N N . LEU A 1 262 ? 2.174 -9.359 -1.313 1 97.88 262 LEU A N 1
ATOM 2052 C CA . LEU A 1 262 ? 3.119 -10.289 -1.923 1 97.88 262 LEU A CA 1
ATOM 2053 C C . LEU A 1 262 ? 3.266 -10.016 -3.416 1 97.88 262 LEU A C 1
ATOM 2055 O O . LEU A 1 262 ? 4.363 -10.125 -3.967 1 97.88 262 LEU A O 1
ATOM 2059 N N . ILE A 1 263 ? 2.145 -9.648 -4 1 98.38 263 ILE A N 1
ATOM 2060 C CA . ILE A 1 263 ? 2.117 -9.484 -5.449 1 98.38 263 ILE A CA 1
ATOM 2061 C C . ILE A 1 263 ? 2.334 -8.016 -5.809 1 98.38 263 ILE A C 1
ATOM 2063 O O . ILE A 1 263 ? 3.156 -7.695 -6.668 1 98.38 263 ILE A O 1
ATOM 2067 N N . GLU A 1 264 ? 1.695 -7.074 -5.066 1 96.38 264 GLU A N 1
ATOM 2068 C CA . GLU A 1 264 ? 1.848 -5.645 -5.301 1 96.38 264 GLU A CA 1
ATOM 2069 C C . GLU A 1 264 ? 3.318 -5.234 -5.297 1 96.38 264 GLU A C 1
ATOM 2071 O O . GLU A 1 264 ? 3.736 -4.395 -6.098 1 96.38 264 GLU A O 1
ATOM 2076 N N . ASN A 1 265 ? 4.02 -5.844 -4.438 1 97.56 265 ASN A N 1
ATOM 2077 C CA . ASN A 1 265 ? 5.383 -5.398 -4.176 1 97.56 265 ASN A CA 1
ATOM 2078 C C . ASN A 1 265 ? 6.371 -5.992 -5.176 1 97.56 265 ASN A C 1
ATOM 2080 O O . ASN A 1 265 ? 7.52 -5.559 -5.246 1 97.56 265 ASN A O 1
ATOM 2084 N N . LEU A 1 266 ? 5.898 -6.867 -6.043 1 98.31 266 LEU A N 1
ATOM 2085 C CA . LEU A 1 266 ? 6.777 -7.461 -7.047 1 98.31 266 LEU A CA 1
ATOM 2086 C C . LEU A 1 266 ? 7.211 -6.418 -8.07 1 98.31 266 LEU A C 1
ATOM 2088 O O . LEU A 1 266 ? 8.133 -6.656 -8.852 1 98.31 266 LEU A O 1
ATOM 2092 N N . TYR A 1 267 ? 6.547 -5.305 -8.117 1 98.06 267 TYR A N 1
ATOM 2093 C CA . TYR A 1 267 ? 7.004 -4.203 -8.953 1 98.06 267 TYR A CA 1
ATOM 2094 C C . TYR A 1 267 ? 8.43 -3.807 -8.602 1 98.06 267 TYR A C 1
ATOM 2096 O O . TYR A 1 267 ? 9.188 -3.35 -9.461 1 98.06 267 TYR A O 1
ATOM 2104 N N . PHE A 1 268 ? 8.828 -4.082 -7.379 1 97.56 268 PHE A N 1
ATOM 2105 C CA . PHE A 1 268 ? 10.117 -3.635 -6.867 1 97.56 268 PHE A CA 1
ATOM 2106 C C . PHE A 1 268 ? 11.07 -4.812 -6.707 1 97.56 268 PHE A C 1
ATOM 2108 O O . PHE A 1 268 ? 10.727 -5.82 -6.09 1 97.56 268 PHE A O 1
ATOM 2115 N N . GLY A 1 269 ? 12.281 -4.664 -7.164 1 97.19 269 GLY A N 1
ATOM 2116 C CA . GLY A 1 269 ? 13.266 -5.727 -7.133 1 97.19 269 GLY A CA 1
ATOM 2117 C C . GLY A 1 269 ? 13.727 -6.078 -5.73 1 97.19 269 GLY A C 1
ATOM 2118 O O . GLY A 1 269 ? 14.242 -7.172 -5.492 1 97.19 269 GLY A O 1
ATOM 2119 N N . ASP A 1 270 ? 13.516 -5.172 -4.809 1 96.69 270 ASP A N 1
ATOM 2120 C CA . ASP A 1 270 ? 14 -5.414 -3.451 1 96.69 270 ASP A CA 1
ATOM 2121 C C . ASP A 1 270 ? 12.867 -5.906 -2.547 1 96.69 270 ASP A C 1
ATOM 2123 O O . ASP A 1 270 ? 13.039 -5.992 -1.328 1 96.69 270 ASP A O 1
ATOM 2127 N N . SER A 1 271 ? 11.68 -6.203 -3.15 1 97.38 271 SER A N 1
ATOM 2128 C CA . SER A 1 271 ? 10.617 -6.797 -2.35 1 97.38 271 SER A CA 1
ATOM 2129 C C . SER A 1 271 ? 11 -8.195 -1.871 1 97.38 271 SER A C 1
ATOM 2131 O O . SER A 1 271 ? 11.867 -8.844 -2.459 1 97.38 271 SER A O 1
ATOM 2133 N N . ALA A 1 272 ? 10.344 -8.664 -0.811 1 97.44 272 ALA A N 1
ATOM 2134 C CA . ALA A 1 272 ? 10.672 -9.945 -0.186 1 97.44 272 ALA A CA 1
ATOM 2135 C C . ALA A 1 272 ? 10.516 -11.094 -1.178 1 97.44 272 ALA A C 1
ATOM 2137 O O . ALA A 1 272 ? 11.398 -11.953 -1.284 1 97.44 272 ALA A O 1
ATOM 2138 N N . LEU A 1 273 ? 9.445 -11.148 -1.931 1 98.69 273 LEU A N 1
ATOM 2139 C CA . LEU A 1 273 ? 9.195 -12.258 -2.846 1 98.69 273 LEU A CA 1
ATOM 2140 C C . LEU A 1 273 ? 10.141 -12.195 -4.043 1 98.69 273 LEU A C 1
ATOM 2142 O O . LEU A 1 273 ? 10.641 -13.227 -4.492 1 98.69 273 LEU A O 1
ATOM 2146 N N . ALA A 1 274 ? 10.43 -10.977 -4.586 1 98.38 274 ALA A N 1
ATOM 2147 C CA . ALA A 1 274 ? 11.375 -10.844 -5.695 1 98.38 274 ALA A CA 1
ATOM 2148 C C . ALA A 1 274 ? 12.766 -11.328 -5.289 1 98.38 274 ALA A C 1
ATOM 2150 O O . ALA A 1 274 ? 13.422 -12.047 -6.047 1 98.38 274 ALA A O 1
ATOM 2151 N N . GLN A 1 275 ? 13.141 -10.93 -4.074 1 97.94 275 GLN A N 1
ATOM 2152 C CA . GLN A 1 275 ? 14.445 -11.344 -3.568 1 97.94 275 GLN A CA 1
ATOM 2153 C C . GLN A 1 275 ? 14.5 -12.852 -3.367 1 97.94 275 GLN A C 1
ATOM 2155 O O . GLN A 1 275 ? 15.523 -13.484 -3.641 1 97.94 275 GLN A O 1
ATOM 2160 N N . TYR A 1 276 ? 13.422 -13.422 -2.871 1 98.44 276 TYR A N 1
ATOM 2161 C CA . TYR A 1 276 ? 13.375 -14.867 -2.664 1 98.44 276 TYR A CA 1
ATOM 2162 C C . TYR A 1 276 ? 13.5 -15.609 -3.988 1 98.44 276 TYR A C 1
ATOM 2164 O O . TYR A 1 276 ? 14.273 -16.562 -4.102 1 98.44 276 TYR A O 1
ATOM 2172 N N . ILE A 1 277 ? 12.773 -15.172 -5.023 1 98.25 277 ILE A N 1
ATOM 2173 C CA . ILE A 1 277 ? 12.805 -15.789 -6.344 1 98.25 277 ILE A CA 1
ATOM 2174 C C . ILE A 1 277 ? 14.211 -15.68 -6.93 1 98.25 277 ILE A C 1
ATOM 2176 O O . ILE A 1 277 ? 14.75 -16.656 -7.465 1 98.25 277 ILE A O 1
ATOM 2180 N N . ALA A 1 278 ? 14.805 -14.516 -6.793 1 97.19 278 ALA A N 1
ATOM 2181 C CA . ALA A 1 278 ? 16.156 -14.289 -7.305 1 97.19 278 ALA A CA 1
ATOM 2182 C C . ALA A 1 278 ? 17.172 -15.203 -6.609 1 97.19 278 ALA A C 1
ATOM 2184 O O . ALA A 1 278 ? 18.062 -15.742 -7.254 1 97.19 278 ALA A O 1
ATOM 2185 N N . GLN A 1 279 ? 17 -15.305 -5.293 1 97.25 279 GLN A N 1
ATOM 2186 C CA . GLN A 1 279 ? 17.875 -16.172 -4.531 1 97.25 279 GLN A CA 1
ATOM 2187 C C . GLN A 1 279 ? 17.75 -17.625 -4.984 1 97.25 279 GLN A C 1
ATOM 2189 O O . GLN A 1 279 ? 18.75 -18.344 -5.129 1 97.25 279 GLN A O 1
ATOM 2194 N N . CYS A 1 280 ? 16.516 -18.094 -5.172 1 96.75 280 CYS A N 1
ATOM 2195 C CA . CYS A 1 280 ? 16.281 -19.453 -5.637 1 96.75 280 CYS A CA 1
ATOM 2196 C C . CYS A 1 280 ? 16.891 -19.672 -7.016 1 96.75 280 CYS A C 1
ATOM 2198 O O . CYS A 1 280 ? 17.422 -20.734 -7.297 1 96.75 280 CYS A O 1
ATOM 2200 N N . ASP A 1 281 ? 16.781 -18.641 -7.91 1 95.19 281 ASP A N 1
ATOM 2201 C CA . ASP A 1 281 ? 17.406 -18.719 -9.227 1 95.19 281 ASP A CA 1
ATOM 2202 C C . ASP A 1 281 ? 18.922 -18.891 -9.117 1 95.19 281 ASP A C 1
ATOM 2204 O O . ASP A 1 281 ? 19.5 -19.75 -9.781 1 95.19 281 ASP A O 1
ATOM 2208 N N . SER A 1 282 ? 19.547 -18.078 -8.25 1 94.19 282 SER A N 1
ATOM 2209 C CA . SER A 1 282 ? 21 -18.141 -8.039 1 94.19 282 SER A CA 1
ATOM 2210 C C . SER A 1 282 ? 21.406 -19.516 -7.523 1 94.19 282 SER A C 1
ATOM 2212 O O . SER A 1 282 ? 22.406 -20.078 -7.98 1 94.19 282 SER A O 1
ATOM 2214 N N . GLN A 1 283 ? 20.641 -20.047 -6.609 1 93.94 283 GLN A N 1
ATOM 2215 C CA . GLN A 1 283 ? 20.938 -21.344 -6.027 1 93.94 283 GLN A CA 1
ATOM 2216 C C . GLN A 1 283 ? 20.781 -22.453 -7.059 1 93.94 283 GLN A C 1
ATOM 2218 O O . GLN A 1 283 ? 21.578 -23.391 -7.09 1 93.94 283 GLN A O 1
ATOM 2223 N N . TRP A 1 284 ? 19.766 -22.344 -7.871 1 92.31 284 TRP A N 1
ATOM 2224 C CA . TRP A 1 284 ? 19.547 -23.344 -8.914 1 92.31 284 TRP A CA 1
ATOM 2225 C C . TRP A 1 284 ? 20.719 -23.359 -9.898 1 92.31 284 TRP A C 1
ATOM 2227 O O . TRP A 1 284 ? 21.203 -24.438 -10.273 1 92.31 284 TRP A O 1
ATOM 2237 N N . ARG A 1 285 ? 21.234 -22.234 -10.258 1 91.06 285 ARG A N 1
ATOM 2238 C CA . ARG A 1 285 ? 22.328 -22.109 -11.211 1 91.06 285 ARG A CA 1
ATOM 2239 C C . ARG A 1 285 ? 23.625 -22.672 -10.625 1 91.06 285 ARG A C 1
ATOM 2241 O O . ARG A 1 285 ? 24.422 -23.297 -11.336 1 91.06 285 ARG A O 1
ATOM 2248 N N . ALA A 1 286 ? 23.75 -22.469 -9.406 1 90.31 286 ALA A N 1
ATOM 2249 C CA . ALA A 1 286 ? 24.953 -22.953 -8.742 1 90.31 286 ALA A CA 1
ATOM 2250 C C . ALA A 1 286 ? 24.938 -24.469 -8.633 1 90.31 286 ALA A C 1
ATOM 2252 O O . ALA A 1 286 ? 26 -25.109 -8.633 1 90.31 286 ALA A O 1
ATOM 2253 N N . ALA A 1 287 ? 23.766 -25.062 -8.547 1 88 287 ALA A N 1
ATOM 2254 C CA . ALA A 1 287 ? 23.641 -26.5 -8.32 1 88 287 ALA A CA 1
ATOM 2255 C C . ALA A 1 287 ? 23.641 -27.266 -9.641 1 88 287 ALA A C 1
ATOM 2257 O O . ALA A 1 287 ? 23.797 -28.484 -9.656 1 88 287 ALA A O 1
ATOM 2258 N N . THR A 1 288 ? 23.453 -26.594 -10.68 1 78.31 288 THR A N 1
ATOM 2259 C CA . THR A 1 288 ? 23.328 -27.266 -11.961 1 78.31 288 THR A CA 1
ATOM 2260 C C . THR A 1 288 ? 24.359 -26.75 -12.953 1 78.31 288 THR A C 1
ATOM 2262 O O . THR A 1 288 ? 24.703 -25.562 -12.93 1 78.31 288 THR A O 1
ATOM 2265 N N . MET B 1 1 ? 33.156 25.266 15.961 1 31.55 1 MET B N 1
ATOM 2266 C CA . MET B 1 1 ? 32.844 25.047 14.555 1 31.55 1 MET B CA 1
ATOM 2267 C C . MET B 1 1 ? 31.922 23.844 14.383 1 31.55 1 MET B C 1
ATOM 2269 O O . MET B 1 1 ? 32.312 22.703 14.672 1 31.55 1 MET B O 1
ATOM 2273 N N . SER B 1 2 ? 30.656 23.797 14.82 1 43.16 2 SER B N 1
ATOM 2274 C CA . SER B 1 2 ? 29.625 22.797 15.078 1 43.16 2 SER B CA 1
ATOM 2275 C C . SER B 1 2 ? 29.531 21.797 13.938 1 43.16 2 SER B C 1
ATOM 2277 O O . SER B 1 2 ? 29.531 22.172 12.766 1 43.16 2 SER B O 1
ATOM 2279 N N . SER B 1 3 ? 30.188 20.672 13.961 1 48.5 3 SER B N 1
ATOM 2280 C CA . SER B 1 3 ? 30.578 19.625 13.023 1 48.5 3 SER B CA 1
ATOM 2281 C C . SER B 1 3 ? 29.422 19.25 12.102 1 48.5 3 SER B C 1
ATOM 2283 O O . SER B 1 3 ? 28.375 18.781 12.562 1 48.5 3 SER B O 1
ATOM 2285 N N . THR B 1 4 ? 29.109 20.141 10.992 1 61.69 4 THR B N 1
ATOM 2286 C CA . THR B 1 4 ? 28.219 20.328 9.844 1 61.69 4 THR B CA 1
ATOM 2287 C C . THR B 1 4 ? 28.172 19.047 9 1 61.69 4 THR B C 1
ATOM 2289 O O . THR B 1 4 ? 27.703 19.078 7.855 1 61.69 4 THR B O 1
ATOM 2292 N N . GLY B 1 5 ? 28.578 17.953 9.609 1 84.44 5 GLY B N 1
ATOM 2293 C CA . GLY B 1 5 ? 28.688 16.875 8.633 1 84.44 5 GLY B CA 1
ATOM 2294 C C . GLY B 1 5 ? 27.547 15.883 8.703 1 84.44 5 GLY B C 1
ATOM 2295 O O . GLY B 1 5 ? 26.75 15.914 9.641 1 84.44 5 GLY B O 1
ATOM 2296 N N . PHE B 1 6 ? 27.406 15.172 7.766 1 93.19 6 PHE B N 1
ATOM 2297 C CA . PHE B 1 6 ? 26.391 14.125 7.621 1 93.19 6 PHE B CA 1
ATOM 2298 C C . PHE B 1 6 ? 26.516 13.094 8.734 1 93.19 6 PHE B C 1
ATOM 2300 O O . PHE B 1 6 ? 27.625 12.641 9.047 1 93.19 6 PHE B O 1
ATOM 2307 N N . ASP B 1 7 ? 25.453 12.852 9.492 1 95.19 7 ASP B N 1
ATOM 2308 C CA . ASP B 1 7 ? 25.359 11.844 10.539 1 95.19 7 ASP B CA 1
ATOM 2309 C C . ASP B 1 7 ? 24.453 10.695 10.125 1 95.19 7 ASP B C 1
ATOM 2311 O O . ASP B 1 7 ? 23.219 10.844 10.133 1 95.19 7 ASP B O 1
ATOM 2315 N N . ALA B 1 8 ? 24.984 9.531 9.852 1 94.88 8 ALA B N 1
ATOM 2316 C CA . ALA B 1 8 ? 24.25 8.383 9.336 1 94.88 8 ALA B CA 1
ATOM 2317 C C . ALA B 1 8 ? 23.188 7.91 10.336 1 94.88 8 ALA B C 1
ATOM 2319 O O . ALA B 1 8 ? 22.109 7.461 9.953 1 94.88 8 ALA B O 1
ATOM 2320 N N . SER B 1 9 ? 23.516 7.973 11.562 1 95.25 9 SER B N 1
ATOM 2321 C CA . SER B 1 9 ? 22.578 7.555 12.609 1 95.25 9 SER B CA 1
ATOM 2322 C C . SER B 1 9 ? 21.375 8.484 12.672 1 95.25 9 SER B C 1
ATOM 2324 O O . SER B 1 9 ? 20.234 8.031 12.781 1 95.25 9 SER B O 1
ATOM 2326 N N . ALA B 1 10 ? 21.641 9.781 12.594 1 94.88 10 ALA B N 1
ATOM 2327 C CA . ALA B 1 10 ? 20.562 10.758 12.555 1 94.88 10 ALA B CA 1
ATOM 2328 C C . ALA B 1 10 ? 19.688 10.555 11.32 1 94.88 10 ALA B C 1
ATOM 2330 O O . ALA B 1 10 ? 18.453 10.617 11.406 1 94.88 10 ALA B O 1
ATOM 2331 N N . GLU B 1 11 ? 20.359 10.281 10.203 1 96.12 11 GLU B N 1
ATOM 2332 C CA . GLU B 1 11 ? 19.641 10.023 8.961 1 96.12 11 GLU B CA 1
ATOM 2333 C C . GLU B 1 11 ? 18.688 8.859 9.109 1 96.12 11 GLU B C 1
ATOM 2335 O O . GLU B 1 11 ? 17.516 8.961 8.727 1 96.12 11 GLU B O 1
ATOM 2340 N N . GLU B 1 12 ? 19.156 7.777 9.664 1 95.81 12 GLU B N 1
ATOM 2341 C CA . GLU B 1 12 ? 18.344 6.574 9.836 1 95.81 12 GLU B CA 1
ATOM 2342 C C . GLU B 1 12 ? 17.141 6.832 10.742 1 95.81 12 GLU B C 1
ATOM 2344 O O . GLU B 1 12 ? 16.031 6.371 10.461 1 95.81 12 GLU B O 1
ATOM 2349 N N . ARG B 1 13 ? 17.266 7.609 11.695 1 96.19 13 ARG B N 1
ATOM 2350 C CA . ARG B 1 13 ? 16.234 7.84 12.695 1 96.19 13 ARG B CA 1
ATOM 2351 C C . ARG B 1 13 ? 15.195 8.836 12.18 1 96.19 13 ARG B C 1
ATOM 2353 O O . ARG B 1 13 ? 14.047 8.844 12.633 1 96.19 13 ARG B O 1
ATOM 2360 N N . CYS B 1 14 ? 15.641 9.68 11.211 1 96.81 14 CYS B N 1
ATOM 2361 C CA . CYS B 1 14 ? 14.789 10.805 10.852 1 96.81 14 CYS B CA 1
ATOM 2362 C C . CYS B 1 14 ? 14.133 10.586 9.492 1 96.81 14 CYS B C 1
ATOM 2364 O O . CYS B 1 14 ? 13.219 11.312 9.109 1 96.81 14 CYS B O 1
ATOM 2366 N N . MET B 1 15 ? 14.57 9.555 8.75 1 96.94 15 MET B N 1
ATOM 2367 C CA . MET B 1 15 ? 14.023 9.344 7.414 1 96.94 15 MET B CA 1
ATOM 2368 C C . MET B 1 15 ? 12.953 8.258 7.426 1 96.94 15 MET B C 1
ATOM 2370 O O . MET B 1 15 ? 13.273 7.066 7.52 1 96.94 15 MET B O 1
ATOM 2374 N N . PRO B 1 16 ? 11.719 8.664 7.211 1 97.06 16 PRO B N 1
ATOM 2375 C CA . PRO B 1 16 ? 10.617 7.703 7.332 1 97.06 16 PRO B CA 1
ATOM 2376 C C . PRO B 1 16 ? 10.719 6.551 6.332 1 97.06 16 PRO B C 1
ATOM 2378 O O . PRO B 1 16 ? 10.289 5.434 6.625 1 97.06 16 PRO B O 1
ATOM 2381 N N . SER B 1 17 ? 11.32 6.766 5.156 1 95.94 17 SER B N 1
ATOM 2382 C CA . SER B 1 17 ? 11.383 5.742 4.117 1 95.94 17 SER B CA 1
ATOM 2383 C C . SER B 1 17 ? 12.211 4.543 4.57 1 95.94 17 SER B C 1
ATOM 2385 O O . SER B 1 17 ? 12.117 3.461 3.988 1 95.94 17 SER B O 1
ATOM 2387 N N . ARG B 1 18 ? 13 4.73 5.609 1 95.12 18 ARG B N 1
ATOM 2388 C CA . ARG B 1 18 ? 13.844 3.652 6.117 1 95.12 18 ARG B CA 1
ATOM 2389 C C . ARG B 1 18 ? 13.062 2.748 7.066 1 95.12 18 ARG B C 1
ATOM 2391 O O . ARG B 1 18 ? 13.562 1.693 7.473 1 95.12 18 ARG B O 1
ATOM 2398 N N . TRP B 1 19 ? 11.844 3.16 7.379 1 94.06 19 TRP B N 1
ATOM 2399 C CA . TRP B 1 19 ? 11.109 2.451 8.422 1 94.06 19 TRP B CA 1
ATOM 2400 C C . TRP B 1 19 ? 9.742 2 7.91 1 94.06 19 TRP B C 1
ATOM 2402 O O . TRP B 1 19 ? 8.805 1.855 8.688 1 94.06 19 TRP B O 1
ATOM 2412 N N . GLY B 1 20 ? 9.609 1.783 6.66 1 86.25 20 GLY B N 1
ATOM 2413 C CA . GLY B 1 20 ? 8.391 1.203 6.129 1 86.25 20 GLY B CA 1
ATOM 2414 C C . GLY B 1 20 ? 8.156 -0.224 6.586 1 86.25 20 GLY B C 1
ATOM 2415 O O . GLY B 1 20 ? 9.102 -0.934 6.93 1 86.25 20 GLY B O 1
ATOM 2416 N N . PHE B 1 21 ? 6.879 -0.612 6.629 1 84.25 21 PHE B N 1
ATOM 2417 C CA . PHE B 1 21 ? 6.488 -1.922 7.137 1 84.25 21 PHE B CA 1
ATOM 2418 C C . PHE B 1 21 ? 7.055 -3.033 6.262 1 84.25 21 PHE B C 1
ATOM 2420 O O . PHE B 1 21 ? 7.547 -4.043 6.773 1 84.25 21 PHE B O 1
ATOM 2427 N N . ASN B 1 22 ? 7.004 -2.916 4.977 1 86.31 22 ASN B N 1
ATOM 2428 C CA . ASN B 1 22 ? 7.48 -3.953 4.066 1 86.31 22 ASN B CA 1
ATOM 2429 C C . ASN B 1 22 ? 8.555 -3.422 3.123 1 86.31 22 ASN B C 1
ATOM 2431 O O . ASN B 1 22 ? 9.68 -3.922 3.115 1 86.31 22 ASN B O 1
ATOM 2435 N N . LEU B 1 23 ? 8.281 -2.418 2.414 1 92.81 23 LEU B N 1
ATOM 2436 C CA . LEU B 1 23 ? 9.242 -1.767 1.53 1 92.81 23 LEU B CA 1
ATOM 2437 C C . LEU B 1 23 ? 9.977 -0.647 2.258 1 92.81 23 LEU B C 1
ATOM 2439 O O . LEU B 1 23 ? 9.438 -0.053 3.195 1 92.81 23 LEU B O 1
ATOM 2443 N N . LYS B 1 24 ? 11.219 -0.45 1.89 1 94.25 24 LYS B N 1
ATOM 2444 C CA . LYS B 1 24 ? 12.016 0.625 2.471 1 94.25 24 LYS B CA 1
ATOM 2445 C C . LYS B 1 24 ? 12.758 1.406 1.388 1 94.25 24 LYS B C 1
ATOM 2447 O O . LYS B 1 24 ? 12.781 0.996 0.226 1 94.25 24 LYS B O 1
ATOM 2452 N N . GLY B 1 25 ? 13.242 2.543 1.78 1 94.94 25 GLY B N 1
ATOM 2453 C CA . GLY B 1 25 ? 14.07 3.338 0.888 1 94.94 25 GLY B CA 1
ATOM 2454 C C . GLY B 1 25 ? 13.312 3.871 -0.312 1 94.94 25 GLY B C 1
ATOM 2455 O O . GLY B 1 25 ? 12.156 4.301 -0.187 1 94.94 25 GLY B O 1
ATOM 2456 N N . ASP B 1 26 ? 13.945 3.844 -1.443 1 95.19 26 ASP B N 1
ATOM 2457 C CA . ASP B 1 26 ? 13.406 4.426 -2.666 1 95.19 26 ASP B CA 1
ATOM 2458 C C . ASP B 1 26 ? 12.125 3.705 -3.096 1 95.19 26 ASP B C 1
ATOM 2460 O O . ASP B 1 26 ? 11.188 4.336 -3.58 1 95.19 26 ASP B O 1
ATOM 2464 N N . SER B 1 27 ? 12.086 2.4 -2.881 1 96.31 27 SER B N 1
ATOM 2465 C CA . SER B 1 27 ? 10.914 1.626 -3.275 1 96.31 27 SER B CA 1
ATOM 2466 C C . SER B 1 27 ? 9.688 2.039 -2.475 1 96.31 27 SER B C 1
ATOM 2468 O O . SER B 1 27 ? 8.578 2.107 -3.016 1 96.31 27 SER B O 1
ATOM 2470 N N . ARG B 1 28 ? 9.883 2.314 -1.146 1 96.19 28 ARG B N 1
ATOM 2471 C CA . ARG B 1 28 ? 8.758 2.742 -0.325 1 96.19 28 ARG B CA 1
ATOM 2472 C C . ARG B 1 28 ? 8.25 4.113 -0.762 1 96.19 28 ARG B C 1
ATOM 2474 O O . ARG B 1 28 ? 7.039 4.352 -0.791 1 96.19 28 ARG B O 1
ATOM 2481 N N . ILE B 1 29 ? 9.172 5.012 -1.135 1 96.38 29 ILE B N 1
ATOM 2482 C CA . ILE B 1 29 ? 8.805 6.34 -1.608 1 96.38 29 ILE B CA 1
ATOM 2483 C C . ILE B 1 29 ? 8.031 6.223 -2.922 1 96.38 29 ILE B C 1
ATOM 2485 O O . ILE B 1 29 ? 6.992 6.859 -3.098 1 96.38 29 ILE B O 1
ATOM 2489 N N . GLN B 1 30 ? 8.547 5.387 -3.807 1 95.75 30 GLN B N 1
ATOM 2490 C CA . GLN B 1 30 ? 7.902 5.227 -5.105 1 95.75 30 GLN B CA 1
ATOM 2491 C C . GLN B 1 30 ? 6.5 4.648 -4.957 1 95.75 30 GLN B C 1
ATOM 2493 O O . GLN B 1 30 ? 5.574 5.062 -5.66 1 95.75 30 GLN B O 1
ATOM 2498 N N . ARG B 1 31 ? 6.383 3.668 -4.102 1 95.69 31 ARG B N 1
ATOM 2499 C CA . ARG B 1 31 ? 5.066 3.1 -3.822 1 95.69 31 ARG B CA 1
ATOM 2500 C C . ARG B 1 31 ? 4.098 4.176 -3.344 1 95.69 31 ARG B C 1
ATOM 2502 O O . ARG B 1 31 ? 2.934 4.195 -3.756 1 95.69 31 ARG B O 1
ATOM 2509 N N . TYR B 1 32 ? 4.539 5.031 -2.482 1 96.75 32 TYR B N 1
ATOM 2510 C CA . TYR B 1 32 ? 3.729 6.137 -1.977 1 96.75 32 TYR B CA 1
ATOM 2511 C C . TYR B 1 32 ? 3.289 7.055 -3.109 1 96.75 32 TYR B C 1
ATOM 2513 O O . TYR B 1 32 ? 2.111 7.398 -3.219 1 96.75 32 TYR B O 1
ATOM 2521 N N . LEU B 1 33 ? 4.219 7.387 -3.965 1 96.62 33 LEU B N 1
ATOM 2522 C CA . LEU B 1 33 ? 3.936 8.281 -5.078 1 96.62 33 LEU B CA 1
ATOM 2523 C C . LEU B 1 33 ? 2.959 7.641 -6.059 1 96.62 33 LEU B C 1
ATOM 2525 O O . LEU B 1 33 ? 2.08 8.32 -6.598 1 96.62 33 LEU B O 1
ATOM 2529 N N . HIS B 1 34 ? 3.104 6.309 -6.316 1 95.69 34 HIS B N 1
ATOM 2530 C CA . HIS B 1 34 ? 2.16 5.582 -7.156 1 95.69 34 HIS B CA 1
ATOM 2531 C C . HIS B 1 34 ? 0.738 5.699 -6.621 1 95.69 34 HIS B C 1
ATOM 2533 O O . HIS B 1 34 ? -0.192 6 -7.371 1 95.69 34 HIS B O 1
ATOM 2539 N N . LEU B 1 35 ? 0.59 5.496 -5.34 1 96.62 35 LEU B N 1
ATOM 2540 C CA . LEU B 1 35 ? -0.738 5.516 -4.738 1 96.62 35 LEU B CA 1
ATOM 2541 C C . LEU B 1 35 ? -1.331 6.918 -4.766 1 96.62 35 LEU B C 1
ATOM 2543 O O . LEU B 1 35 ? -2.512 7.094 -5.07 1 96.62 35 LEU B O 1
ATOM 2547 N N . CYS B 1 36 ? -0.459 7.938 -4.418 1 97.06 36 CYS B N 1
ATOM 2548 C CA . CYS B 1 36 ? -0.948 9.305 -4.496 1 97.06 36 CYS B CA 1
ATOM 2549 C C . CYS B 1 36 ? -1.452 9.625 -5.898 1 97.06 36 CYS B C 1
ATOM 2551 O O . CYS B 1 36 ? -2.523 10.219 -6.059 1 97.06 36 CYS B O 1
ATOM 2553 N N . ASP B 1 37 ? -0.739 9.188 -6.879 1 95.62 37 ASP B N 1
ATOM 2554 C CA . ASP B 1 37 ? -1.068 9.484 -8.266 1 95.62 37 ASP B CA 1
ATOM 2555 C C . ASP B 1 37 ? -2.395 8.836 -8.664 1 95.62 37 ASP B C 1
ATOM 2557 O O . ASP B 1 37 ? -3.324 9.531 -9.094 1 95.62 37 ASP B O 1
ATOM 2561 N N . VAL B 1 38 ? -2.561 7.57 -8.477 1 96.81 38 VAL B N 1
ATOM 2562 C CA . VAL B 1 38 ? -3.727 6.84 -8.961 1 96.81 38 VAL B CA 1
ATOM 2563 C C . VAL B 1 38 ? -4.961 7.254 -8.172 1 96.81 38 VAL B C 1
ATOM 2565 O O . VAL B 1 38 ? -6.051 7.391 -8.727 1 96.81 38 VAL B O 1
ATOM 2568 N N . GLN B 1 39 ? -4.793 7.426 -6.895 1 97 39 GLN B N 1
ATOM 2569 C CA . GLN B 1 39 ? -5.93 7.793 -6.062 1 97 39 GLN B CA 1
ATOM 2570 C C . GLN B 1 39 ? -6.406 9.211 -6.379 1 97 39 GLN B C 1
ATOM 2572 O O . GLN B 1 39 ? -7.609 9.484 -6.359 1 97 39 GLN B O 1
ATOM 2577 N N . CYS B 1 40 ? -5.465 10.086 -6.684 1 96 40 CYS B N 1
ATOM 2578 C CA . CYS B 1 40 ? -5.863 11.43 -7.078 1 96 40 CYS B CA 1
ATOM 2579 C C . CYS B 1 40 ? -6.598 11.414 -8.414 1 96 40 CYS B C 1
ATOM 2581 O O . CYS B 1 40 ? -7.59 12.125 -8.586 1 96 40 CYS B O 1
ATOM 2583 N N . LYS B 1 41 ? -6.133 10.625 -9.32 1 94.44 41 LYS B N 1
ATOM 2584 C CA . LYS B 1 41 ? -6.812 10.508 -10.609 1 94.44 41 LYS B CA 1
ATOM 2585 C C . LYS B 1 41 ? -8.242 10 -10.43 1 94.44 41 LYS B C 1
ATOM 2587 O O . LYS B 1 41 ? -9.172 10.523 -11.047 1 94.44 41 LYS B O 1
ATOM 2592 N N . GLN B 1 42 ? -8.398 9.039 -9.555 1 94.19 42 GLN B N 1
ATOM 2593 C CA . GLN B 1 42 ? -9.734 8.508 -9.273 1 94.19 42 GLN B CA 1
ATOM 2594 C C . GLN B 1 42 ? -10.602 9.555 -8.586 1 94.19 42 GLN B C 1
ATOM 2596 O O . GLN B 1 42 ? -11.781 9.695 -8.914 1 94.19 42 GLN B O 1
ATOM 2601 N N . ALA B 1 43 ? -9.984 10.219 -7.656 1 91.38 43 ALA B N 1
ATOM 2602 C CA . ALA B 1 43 ? -10.695 11.227 -6.879 1 91.38 43 ALA B CA 1
ATOM 2603 C C . ALA B 1 43 ? -11.164 12.375 -7.766 1 91.38 43 ALA B C 1
ATOM 2605 O O . ALA B 1 43 ? -12.289 12.859 -7.625 1 91.38 43 ALA B O 1
ATOM 2606 N N . ASN B 1 44 ? -10.375 12.797 -8.672 1 89.31 44 ASN B N 1
ATOM 2607 C CA . ASN B 1 44 ? -10.688 13.906 -9.562 1 89.31 44 ASN B CA 1
ATOM 2608 C C . ASN B 1 44 ? -11.875 13.578 -10.469 1 89.31 44 ASN B C 1
ATOM 2610 O O . ASN B 1 44 ? -12.5 14.477 -11.023 1 89.31 44 ASN B O 1
ATOM 2614 N N . ARG B 1 45 ? -12.18 12.328 -10.562 1 91.19 45 ARG B N 1
ATOM 2615 C CA . ARG B 1 45 ? -13.336 11.906 -11.344 1 91.19 45 ARG B CA 1
ATOM 2616 C C . ARG B 1 45 ? -14.586 11.852 -10.469 1 91.19 45 ARG B C 1
ATOM 2618 O O . ARG B 1 45 ? -15.711 11.828 -10.984 1 91.19 45 ARG B O 1
ATOM 2625 N N . SER B 1 46 ? -14.398 11.844 -9.18 1 91.06 46 SER B N 1
ATOM 2626 C CA . SER B 1 46 ? -15.508 11.578 -8.266 1 91.06 46 SER B CA 1
ATOM 2627 C C . SER B 1 46 ? -16.109 12.875 -7.73 1 91.06 46 SER B C 1
ATOM 2629 O O . SER B 1 46 ? -17.281 12.906 -7.355 1 91.06 46 SER B O 1
ATOM 2631 N N . TYR B 1 47 ? -15.352 13.914 -7.531 1 91.62 47 TYR B N 1
ATOM 2632 C CA . TYR B 1 47 ? -15.844 15.188 -7.031 1 91.62 47 TYR B CA 1
ATOM 2633 C C . TYR B 1 47 ? -15.07 16.344 -7.633 1 91.62 47 TYR B C 1
ATOM 2635 O O . TYR B 1 47 ? -13.961 16.172 -8.148 1 91.62 47 TYR B O 1
ATOM 2643 N N . SER B 1 48 ? -15.648 17.516 -7.582 1 94 48 SER B N 1
ATOM 2644 C CA . SER B 1 48 ? -15.047 18.719 -8.148 1 94 48 SER B CA 1
ATOM 2645 C C . SER B 1 48 ? -14.016 19.312 -7.199 1 94 48 SER B C 1
ATOM 2647 O O . SER B 1 48 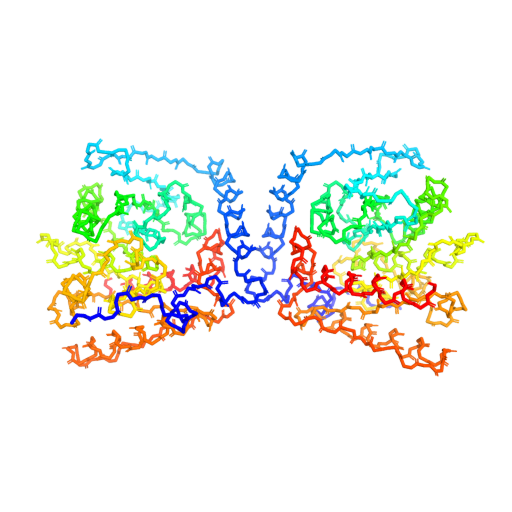? -14.141 19.203 -5.977 1 94 48 SER B O 1
ATOM 2649 N N . VAL B 1 49 ? -13.031 19.938 -7.777 1 96.56 49 VAL B N 1
ATOM 2650 C CA . VAL B 1 49 ? -12 20.656 -7.031 1 96.56 49 VAL B CA 1
ATOM 2651 C C . VAL B 1 49 ? -12.023 22.125 -7.402 1 96.56 49 VAL B C 1
ATOM 2653 O O . VAL B 1 49 ? -11.898 22.484 -8.578 1 96.56 49 VAL B O 1
ATOM 2656 N N . GLU B 1 50 ? -12.281 22.984 -6.395 1 97.38 50 GLU B N 1
ATOM 2657 C CA . GLU B 1 50 ? -12.18 24.422 -6.574 1 97.38 50 GLU B CA 1
ATOM 2658 C C . GLU B 1 50 ? -10.797 24.938 -6.203 1 97.38 50 GLU B C 1
ATOM 2660 O O . GLU B 1 50 ? -10.289 24.656 -5.113 1 97.38 50 GLU B O 1
ATOM 2665 N N . TYR B 1 51 ? -10.172 25.656 -7.105 1 97.88 51 TYR B N 1
ATOM 2666 C CA . TYR B 1 51 ? -8.844 26.203 -6.871 1 97.88 51 TYR B CA 1
ATOM 2667 C C . TYR B 1 51 ? -8.922 27.672 -6.477 1 97.88 51 TYR B C 1
ATOM 2669 O O . TYR B 1 51 ? -9.508 28.484 -7.199 1 97.88 51 TYR B O 1
ATOM 2677 N N . VAL B 1 52 ? -8.359 28 -5.328 1 98.44 52 VAL B N 1
ATOM 2678 C CA . VAL B 1 52 ? -8.375 29.359 -4.816 1 98.44 52 VAL B CA 1
ATOM 2679 C C . VAL B 1 52 ? -6.957 29.812 -4.469 1 98.44 52 VAL B C 1
ATOM 2681 O O . VAL B 1 52 ? -6.227 29.094 -3.777 1 98.44 52 VAL B O 1
ATOM 2684 N N . SER B 1 53 ? -6.492 30.922 -4.957 1 98.5 53 SER B N 1
ATOM 2685 C CA . SER B 1 53 ? -5.195 31.484 -4.582 1 98.5 53 SER B CA 1
ATOM 2686 C C . SER B 1 53 ? -5.309 32.344 -3.336 1 98.5 53 SER B C 1
ATOM 2688 O O . SER B 1 53 ? -6.277 33.094 -3.182 1 98.5 53 SER B O 1
ATOM 2690 N N . TYR B 1 54 ? -4.363 32.281 -2.475 1 98.38 54 TYR B N 1
ATOM 2691 C CA . TYR B 1 54 ? -4.371 33.188 -1.334 1 98.38 54 TYR B CA 1
ATOM 2692 C C . TYR B 1 54 ? -3.193 34.156 -1.4 1 98.38 54 TYR B C 1
ATOM 2694 O O . TYR B 1 54 ? -3.053 35.031 -0.542 1 98.38 54 TYR B O 1
ATOM 2702 N N . SER B 1 55 ? -2.33 34 -2.342 1 97.81 55 SER B N 1
ATOM 2703 C CA . SER B 1 55 ? -1.233 34.938 -2.646 1 97.81 55 SER B CA 1
ATOM 2704 C C . SER B 1 55 ? -0.765 34.781 -4.09 1 97.81 55 SER B C 1
ATOM 2706 O O . SER B 1 55 ? -1.466 34.188 -4.914 1 97.81 55 SER B O 1
ATOM 2708 N N . GLU B 1 56 ? 0.384 35.281 -4.516 1 97.44 56 GLU 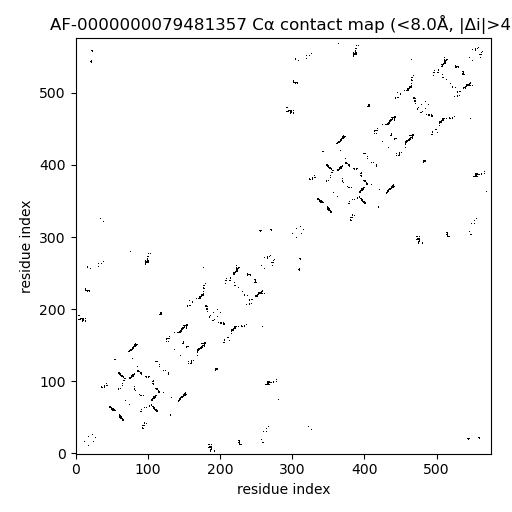B N 1
ATOM 2709 C CA . GLU B 1 56 ? 0.784 35.469 -5.906 1 97.44 56 GLU B CA 1
ATOM 2710 C C . GLU B 1 56 ? 1.387 34.188 -6.477 1 97.44 56 GLU B C 1
ATOM 2712 O O . GLU B 1 56 ? 1.196 33.875 -7.652 1 97.44 56 GLU B O 1
ATOM 2717 N N . ASP B 1 57 ? 2.072 33.438 -5.691 1 97.88 57 ASP B N 1
ATOM 2718 C CA . ASP B 1 57 ? 2.771 32.25 -6.18 1 97.88 57 ASP B CA 1
ATOM 2719 C C . ASP B 1 57 ? 1.798 31.109 -6.438 1 97.88 57 ASP B C 1
ATOM 2721 O O . ASP B 1 57 ? 0.849 30.906 -5.676 1 97.88 57 ASP B O 1
ATOM 2725 N N . GLU B 1 58 ? 2.053 30.281 -7.445 1 97.62 58 GLU B N 1
ATOM 2726 C CA . GLU B 1 58 ? 1.185 29.172 -7.812 1 97.62 58 GLU B CA 1
ATOM 2727 C C . GLU B 1 58 ? 1.039 28.188 -6.656 1 97.62 58 GLU B C 1
ATOM 2729 O O . GLU B 1 58 ? -0.019 27.578 -6.484 1 97.62 58 GLU B O 1
ATOM 2734 N N . ARG B 1 59 ? 2.061 28.016 -5.816 1 98.44 59 ARG B N 1
ATOM 2735 C CA . ARG B 1 59 ? 2.037 27.078 -4.703 1 98.44 59 ARG B CA 1
ATOM 2736 C C . ARG B 1 59 ? 1.217 27.625 -3.539 1 98.44 59 ARG B C 1
ATOM 2738 O O . ARG B 1 59 ? 0.85 26.891 -2.627 1 98.44 59 ARG B O 1
ATOM 2745 N N . GLN B 1 60 ? 1 28.922 -3.568 1 98.75 60 GLN B N 1
ATOM 2746 C CA . GLN B 1 60 ? 0.183 29.562 -2.553 1 98.75 60 GLN B CA 1
ATOM 2747 C C . GLN B 1 60 ? -1.301 29.484 -2.898 1 98.75 60 GLN B C 1
ATOM 2749 O O . GLN B 1 60 ? -1.955 30.5 -3.109 1 98.75 60 GLN B O 1
ATOM 2754 N N . GLY B 1 61 ? -1.769 28.281 -2.822 1 98.75 61 GLY B N 1
ATOM 2755 C CA . GLY B 1 61 ? -3.143 28.031 -3.23 1 98.75 61 GLY B CA 1
ATOM 2756 C C . GLY B 1 61 ? -3.844 27 -2.361 1 98.75 61 GLY B C 1
ATOM 2757 O O . GLY B 1 61 ? -3.205 26.328 -1.558 1 98.75 61 GLY B O 1
ATOM 2758 N N . LEU B 1 62 ? -5.168 27.016 -2.48 1 98.75 62 LEU B N 1
ATOM 2759 C CA . LEU B 1 62 ? -6.066 26.078 -1.823 1 98.75 62 LEU B CA 1
ATOM 2760 C C . LEU B 1 62 ? -6.812 25.234 -2.85 1 98.75 62 LEU B C 1
ATOM 2762 O O . LEU B 1 62 ? -7.262 25.75 -3.875 1 98.75 62 LEU B O 1
ATOM 2766 N N . ASN B 1 63 ? -6.84 23.938 -2.697 1 98.56 63 ASN B N 1
ATOM 2767 C CA . ASN B 1 63 ? -7.785 23.047 -3.371 1 98.56 63 ASN B CA 1
ATOM 2768 C C . ASN B 1 63 ? -8.969 22.703 -2.471 1 98.56 63 ASN B C 1
ATOM 2770 O O . ASN B 1 63 ? -8.805 22 -1.474 1 98.56 63 ASN B O 1
ATOM 2774 N N . ILE B 1 64 ? -10.125 23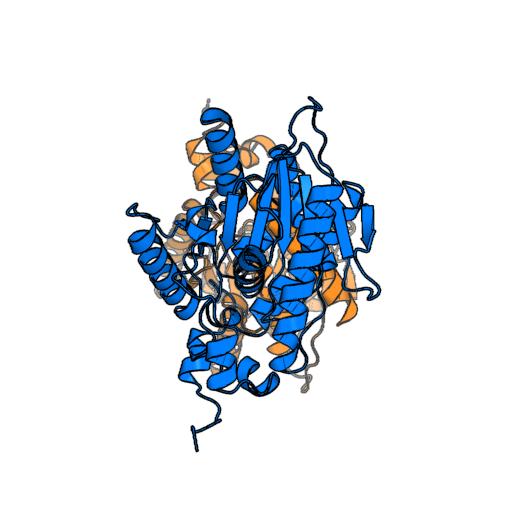.219 -2.814 1 97.69 64 ILE B N 1
ATOM 2775 C CA . ILE B 1 64 ? -11.312 23.031 -1.985 1 97.69 64 ILE B CA 1
ATOM 2776 C C . ILE B 1 64 ? -12.172 21.906 -2.555 1 97.69 64 ILE B C 1
ATOM 2778 O O . ILE B 1 64 ? -12.617 21.969 -3.701 1 97.69 64 ILE B O 1
ATOM 2782 N N . MET B 1 65 ? -12.367 20.875 -1.777 1 97.06 65 MET B N 1
ATOM 2783 C CA . MET B 1 65 ? -13.195 19.734 -2.123 1 97.06 65 MET B CA 1
ATOM 2784 C C . MET B 1 65 ? -14.367 19.594 -1.16 1 97.06 65 MET B C 1
ATOM 2786 O O . MET B 1 65 ? -14.211 19.109 -0.044 1 97.06 65 MET B O 1
ATOM 2790 N N . ARG B 1 66 ? -15.508 20 -1.569 1 93.75 66 ARG B N 1
ATOM 2791 C CA . ARG B 1 66 ? -16.703 20.031 -0.734 1 93.75 66 ARG B CA 1
ATOM 2792 C C . ARG B 1 66 ? -17.438 18.703 -0.778 1 93.75 66 ARG B C 1
ATOM 2794 O O . ARG B 1 66 ? -17.641 18.125 -1.854 1 93.75 66 ARG B O 1
ATOM 2801 N N . GLY B 1 67 ? -17.703 18.125 0.367 1 88.94 67 GLY B N 1
ATOM 2802 C CA . GLY B 1 67 ? -18.547 16.953 0.44 1 88.94 67 GLY B CA 1
ATOM 2803 C C . GLY B 1 67 ? -20.016 17.266 0.359 1 88.94 67 GLY B C 1
ATOM 2804 O O . GLY B 1 67 ? -20.422 18.438 0.374 1 88.94 67 GLY B O 1
ATOM 2805 N N . ILE B 1 68 ? -20.891 16.156 0.025 1 73.44 68 ILE B N 1
ATOM 2806 C CA . ILE B 1 68 ? -22.328 16.344 -0.014 1 73.44 68 ILE B CA 1
ATOM 2807 C C . ILE B 1 68 ? -22.875 16.5 1.406 1 73.44 68 ILE B C 1
ATOM 2809 O O . ILE B 1 68 ? -22.641 15.641 2.262 1 73.44 68 ILE B O 1
ATOM 2813 N N . GLN B 1 69 ? -23.031 17.625 1.88 1 62.88 69 GLN B N 1
ATOM 2814 C CA . GLN B 1 69 ? -23.547 17.766 3.232 1 62.88 69 GLN B CA 1
ATOM 2815 C C . GLN B 1 69 ? -25.031 18.141 3.211 1 62.88 69 GLN B C 1
ATOM 2817 O O . GLN B 1 69 ? -25.438 19.047 2.48 1 62.88 69 GLN B O 1
ATOM 2822 N N . PRO B 1 70 ? -25.828 17.078 3.709 1 51.88 70 PRO B N 1
ATOM 2823 C CA . PRO B 1 70 ? -27.266 17.391 3.727 1 51.88 70 PRO B CA 1
ATOM 2824 C C . PRO B 1 70 ? -27.562 18.766 4.312 1 51.88 70 PRO B C 1
ATOM 2826 O O . PRO B 1 70 ? -28.516 19.422 3.889 1 51.88 70 PRO B O 1
ATOM 2829 N N . HIS B 1 71 ? -27.172 19.047 5.59 1 51.09 71 HIS B N 1
ATOM 2830 C CA . HIS B 1 71 ? -27.609 20.234 6.309 1 51.09 71 HIS B CA 1
ATOM 2831 C C . HIS B 1 71 ? -26.5 21.281 6.375 1 51.09 71 HIS B C 1
ATOM 2833 O O . HIS B 1 71 ? -25.328 20.938 6.574 1 51.09 71 HIS B O 1
ATOM 2839 N N . GLU B 1 72 ? -26.625 22.312 5.629 1 51.03 72 GLU B N 1
ATOM 2840 C CA . GLU B 1 72 ? -25.781 23.484 5.344 1 51.03 72 GLU B CA 1
ATOM 2841 C C . GLU B 1 72 ? -25.062 23.953 6.598 1 51.03 72 GLU B C 1
ATOM 2843 O O . GLU B 1 72 ? -23.938 24.469 6.516 1 51.03 72 GLU B O 1
ATOM 2848 N N . ASP B 1 73 ? -25.703 23.969 7.816 1 48.75 73 ASP B N 1
ATOM 2849 C CA . ASP B 1 73 ? -25.25 24.672 9.008 1 48.75 73 ASP B CA 1
ATOM 2850 C C . ASP B 1 73 ? -24.156 23.891 9.727 1 48.75 73 ASP B C 1
ATOM 2852 O O . ASP B 1 73 ? -24.281 22.688 9.922 1 48.75 73 ASP B O 1
ATOM 2856 N N . ARG B 1 74 ? -22.859 24.344 9.836 1 63.66 74 ARG B N 1
ATOM 2857 C CA . ARG B 1 74 ? -21.641 24.141 10.609 1 63.66 74 ARG B CA 1
ATOM 2858 C C . ARG B 1 74 ? -20.859 22.922 10.117 1 63.66 74 ARG B C 1
ATOM 2860 O O . ARG B 1 74 ? -20.562 22.016 10.891 1 63.66 74 ARG B O 1
ATOM 2867 N N . ASN B 1 75 ? -20.609 22.969 8.758 1 85.38 75 ASN B N 1
ATOM 2868 C CA . ASN B 1 75 ? -19.891 21.891 8.086 1 85.38 75 ASN B CA 1
ATOM 2869 C C . ASN B 1 75 ? -18.438 21.797 8.562 1 85.38 75 ASN B C 1
ATOM 2871 O O . ASN B 1 75 ? -17.844 22.797 8.961 1 85.38 75 ASN B O 1
ATOM 2875 N N . ALA B 1 76 ? -18.016 20.641 8.773 1 94.38 76 ALA B N 1
ATOM 2876 C CA . ALA B 1 76 ? -16.609 20.438 9.133 1 94.38 76 ALA B CA 1
ATOM 2877 C C . ALA B 1 76 ? -15.711 20.547 7.91 1 94.38 76 ALA B C 1
ATOM 2879 O O . ALA B 1 76 ? -16.031 20.016 6.848 1 94.38 76 ALA B O 1
ATOM 2880 N N . ILE B 1 77 ? -14.711 21.344 8.023 1 96.62 77 ILE B N 1
ATOM 2881 C CA . ILE B 1 77 ? -13.688 21.484 6.996 1 96.62 77 ILE B CA 1
ATOM 2882 C C . ILE B 1 77 ? -12.32 21.109 7.562 1 96.62 77 ILE B C 1
ATOM 2884 O O . ILE B 1 77 ? -11.898 21.641 8.594 1 96.62 77 ILE B O 1
ATOM 2888 N N . LEU B 1 78 ? -11.703 20.141 6.914 1 98.5 78 LEU B N 1
ATOM 2889 C CA . LEU B 1 78 ? -10.336 19.812 7.297 1 98.5 78 LEU B CA 1
ATOM 2890 C C . LEU B 1 78 ? -9.336 20.438 6.34 1 98.5 78 LEU B C 1
ATOM 2892 O O . LEU B 1 78 ? -9.367 20.188 5.137 1 98.5 78 LEU B O 1
ATOM 2896 N N . VAL B 1 79 ? -8.492 21.312 6.863 1 98.88 79 VAL B N 1
ATOM 2897 C CA . VAL B 1 79 ? -7.371 21.875 6.117 1 98.88 79 VAL B CA 1
ATOM 2898 C C . VAL B 1 79 ? -6.141 20.984 6.27 1 98.88 79 VAL B C 1
ATOM 2900 O O . VAL B 1 79 ? -5.633 20.797 7.379 1 98.88 79 VAL B O 1
ATOM 2903 N N . PHE B 1 80 ? -5.691 20.453 5.129 1 98.94 80 PHE B N 1
ATOM 2904 C CA . PHE B 1 80 ? -4.566 19.531 5.137 1 98.94 80 PHE B CA 1
ATOM 2905 C C . PHE B 1 80 ? -3.301 20.203 4.625 1 98.94 80 PHE B C 1
ATOM 2907 O O . PHE B 1 80 ? -3.301 20.812 3.549 1 98.94 80 PHE B O 1
ATOM 2914 N N . VAL B 1 81 ? -2.244 20.188 5.398 1 98.94 81 VAL B N 1
ATOM 2915 C CA . VAL B 1 81 ? -0.927 20.688 5.016 1 98.94 81 VAL B CA 1
ATOM 2916 C C . VAL B 1 81 ? 0.04 19.516 4.859 1 98.94 81 VAL B C 1
ATOM 2918 O O . VAL B 1 81 ? 0.316 18.797 5.824 1 98.94 81 VAL B O 1
ATOM 2921 N N . HIS B 1 82 ? 0.562 19.344 3.688 1 98.75 82 HIS B N 1
ATOM 2922 C CA . HIS B 1 82 ? 1.329 18.156 3.334 1 98.75 82 HIS B CA 1
ATOM 2923 C C . HIS B 1 82 ? 2.744 18.219 3.898 1 98.75 82 HIS B C 1
ATOM 2925 O O . HIS B 1 82 ? 3.215 19.297 4.273 1 98.75 82 HIS B O 1
ATOM 2931 N N . GLY B 1 83 ? 3.348 17.062 3.959 1 98.38 83 GLY B N 1
ATOM 2932 C CA . GLY B 1 83 ? 4.73 16.953 4.391 1 98.38 83 GLY B CA 1
ATOM 2933 C C . GLY B 1 83 ? 5.727 17.094 3.254 1 98.38 83 GLY B C 1
ATOM 2934 O O . GLY B 1 83 ? 5.508 17.859 2.32 1 98.38 83 GLY B O 1
ATOM 2935 N N . GLY B 1 84 ? 6.871 16.469 3.445 1 97.81 84 GLY B N 1
ATOM 2936 C CA . GLY B 1 84 ? 7.922 16.531 2.441 1 97.81 84 GLY B CA 1
ATOM 2937 C C . GLY B 1 84 ? 9.164 17.266 2.914 1 97.81 84 GLY B C 1
ATOM 2938 O O . GLY B 1 84 ? 9.93 17.797 2.102 1 97.81 84 GLY B O 1
ATOM 2939 N N . TYR B 1 85 ? 9.344 17.391 4.254 1 97.81 85 TYR B N 1
ATOM 2940 C CA . TYR B 1 85 ? 10.492 18.062 4.848 1 97.81 85 TYR B CA 1
ATOM 2941 C C . TYR B 1 85 ? 10.703 19.438 4.211 1 97.81 85 TYR B C 1
ATOM 2943 O O . TYR B 1 85 ? 11.828 19.812 3.875 1 97.81 85 TYR B O 1
ATOM 2951 N N . TRP B 1 86 ? 9.688 20.156 3.957 1 98.31 86 TRP B N 1
ATOM 2952 C CA . TRP B 1 86 ? 9.602 21.531 3.467 1 98.31 86 TRP B CA 1
ATOM 2953 C C . TRP B 1 86 ? 10.203 21.641 2.07 1 98.31 86 TRP B C 1
ATOM 2955 O O . TRP B 1 86 ? 10.18 22.719 1.466 1 98.31 86 TRP B O 1
ATOM 2965 N N . ILE B 1 87 ? 10.766 20.594 1.495 1 98 87 ILE B N 1
ATOM 2966 C CA . ILE B 1 87 ? 11.57 20.75 0.285 1 98 87 ILE B CA 1
ATOM 2967 C C . ILE B 1 87 ? 10.883 20.031 -0.879 1 98 87 ILE B C 1
ATOM 2969 O O . ILE B 1 87 ? 11.289 20.188 -2.033 1 98 87 ILE B O 1
ATOM 2973 N N . GLU B 1 88 ? 9.898 19.203 -0.607 1 97.5 88 GLU B N 1
ATOM 2974 C CA . GLU B 1 88 ? 9.188 18.484 -1.666 1 97.5 88 GLU B CA 1
ATOM 2975 C C . GLU B 1 88 ? 7.699 18.375 -1.354 1 97.5 88 GLU B C 1
ATOM 2977 O O . GLU B 1 88 ? 7.27 18.656 -0.237 1 97.5 88 GLU B O 1
ATOM 2982 N N . GLY B 1 89 ? 6.902 18 -2.373 1 96.88 89 GLY B N 1
ATOM 2983 C CA . GLY B 1 89 ? 5.461 17.844 -2.254 1 96.88 89 GLY B CA 1
ATOM 2984 C C . GLY B 1 89 ? 4.684 18.938 -2.959 1 96.88 89 GLY B C 1
ATOM 2985 O O . GLY B 1 89 ? 5.273 19.891 -3.469 1 96.88 89 GLY B O 1
ATOM 2986 N N . ASP B 1 90 ? 3.406 18.703 -3.008 1 97.81 90 ASP B N 1
ATOM 2987 C CA . ASP B 1 90 ? 2.471 19.625 -3.658 1 97.81 90 ASP B CA 1
ATOM 2988 C C . ASP B 1 90 ? 1.039 19.359 -3.199 1 97.81 90 ASP B C 1
ATOM 2990 O O . ASP B 1 90 ? 0.637 18.203 -3.033 1 97.81 90 ASP B O 1
ATOM 2994 N N . ARG B 1 91 ? 0.335 20.469 -3.033 1 97.88 91 ARG B N 1
ATOM 2995 C CA . ARG B 1 91 ? -1.033 20.312 -2.549 1 97.88 91 ARG B CA 1
ATOM 2996 C C . ARG B 1 91 ? -1.855 19.438 -3.488 1 97.88 91 ARG B C 1
ATOM 2998 O O . ARG B 1 91 ? -2.789 18.766 -3.057 1 97.88 91 ARG B O 1
ATOM 3005 N N . HIS B 1 92 ? -1.536 19.375 -4.781 1 97.38 92 HIS B N 1
ATOM 3006 C CA . HIS B 1 92 ? -2.303 18.641 -5.785 1 97.38 92 HIS B CA 1
ATOM 3007 C C . HIS B 1 92 ? -2.141 17.141 -5.613 1 97.38 92 HIS B C 1
ATOM 3009 O O . HIS B 1 92 ? -2.914 16.359 -6.172 1 97.38 92 HIS B O 1
ATOM 3015 N N . MET B 1 93 ? -1.156 16.703 -4.883 1 97.31 93 MET B N 1
ATOM 3016 C CA . MET B 1 93 ? -0.848 15.289 -4.707 1 97.31 93 MET B CA 1
ATOM 3017 C C . MET B 1 93 ? -1.786 14.648 -3.691 1 97.31 93 MET B C 1
ATOM 3019 O O . MET B 1 93 ? -1.801 13.422 -3.539 1 97.31 93 MET B O 1
ATOM 3023 N N . TYR B 1 94 ? -2.645 15.445 -2.971 1 97.56 94 TYR B N 1
ATOM 3024 C CA . TYR B 1 94 ? -3.307 14.891 -1.794 1 97.56 94 TYR B CA 1
ATOM 3025 C C . TYR B 1 94 ? -4.812 15.133 -1.852 1 97.56 94 TYR B C 1
ATOM 3027 O O . TYR B 1 94 ? -5.5 15.047 -0.832 1 97.56 94 TYR B O 1
ATOM 3035 N N . ASN B 1 95 ? -5.324 15.445 -3.033 1 97.31 95 ASN B N 1
ATOM 3036 C CA . ASN B 1 95 ? -6.762 15.68 -3.154 1 97.31 95 ASN B CA 1
ATOM 3037 C C . ASN B 1 95 ? -7.562 14.43 -2.809 1 97.31 95 ASN B C 1
ATOM 3039 O O . ASN B 1 95 ? -8.719 14.523 -2.387 1 97.31 95 ASN B O 1
ATOM 3043 N N . PHE B 1 96 ? -6.902 13.281 -2.883 1 98.25 96 PHE B N 1
ATOM 3044 C CA . PHE B 1 96 ? -7.594 12.008 -2.707 1 98.25 96 PHE B CA 1
ATOM 3045 C C . PHE B 1 96 ? -8.031 11.828 -1.26 1 98.25 96 PHE B C 1
ATOM 3047 O O . PHE B 1 96 ? -8.906 11.008 -0.969 1 98.25 96 PHE B O 1
ATOM 3054 N N . ILE B 1 97 ? -7.48 12.578 -0.262 1 98.38 97 ILE B N 1
ATOM 3055 C CA . ILE B 1 97 ? -7.816 12.383 1.145 1 98.38 97 ILE B CA 1
ATOM 3056 C C . ILE B 1 97 ? -9.281 12.75 1.383 1 98.38 97 ILE B C 1
ATOM 3058 O O . ILE B 1 97 ? -9.898 12.273 2.334 1 98.38 97 ILE B O 1
ATOM 3062 N N . ALA B 1 98 ? -9.844 13.555 0.454 1 98 98 ALA B N 1
ATOM 3063 C CA . ALA B 1 98 ? -11.227 14 0.583 1 98 98 ALA B CA 1
ATOM 3064 C C . ALA B 1 98 ? -12.195 12.828 0.422 1 98 98 ALA B C 1
ATOM 3066 O O . ALA B 1 98 ? -13.281 12.836 1.005 1 98 98 ALA B O 1
ATOM 3067 N N . ASN B 1 99 ? -11.797 11.828 -0.4 1 97.25 99 ASN B N 1
ATOM 3068 C CA . ASN B 1 99 ? -12.703 10.719 -0.673 1 97.25 99 ASN B CA 1
ATOM 3069 C C . ASN B 1 99 ? -13.133 10.016 0.613 1 97.25 99 ASN B C 1
ATOM 3071 O O . ASN B 1 99 ? -14.328 9.828 0.851 1 97.25 99 ASN B O 1
ATOM 3075 N N . GLY B 1 100 ? -12.148 9.672 1.438 1 97.44 100 GLY B N 1
ATOM 3076 C CA . GLY B 1 100 ? -12.469 9.016 2.693 1 97.44 100 GLY B CA 1
ATOM 3077 C C . GLY B 1 100 ? -13.195 9.914 3.674 1 97.44 100 GLY B C 1
ATOM 3078 O O . GLY B 1 100 ? -14.148 9.492 4.324 1 97.44 100 GLY B O 1
ATOM 3079 N N . LEU B 1 101 ? -12.797 11.125 3.758 1 97.19 101 LEU B N 1
ATOM 3080 C CA . LEU B 1 101 ? -13.352 12.039 4.75 1 97.19 101 LEU B CA 1
ATOM 3081 C C . LEU B 1 101 ? -14.758 12.484 4.352 1 97.19 101 LEU B C 1
ATOM 3083 O O . LEU B 1 101 ? -15.602 12.727 5.215 1 97.19 101 LEU B O 1
ATOM 3087 N N . HIS B 1 102 ? -15.039 12.578 3.02 1 96.06 102 HIS B N 1
ATOM 3088 C CA . HIS B 1 102 ? -16.391 12.883 2.541 1 96.06 102 HIS B CA 1
ATOM 3089 C C . HIS B 1 102 ? -17.406 11.875 3.066 1 96.06 102 HIS B C 1
ATOM 3091 O O . HIS B 1 102 ? -18.547 12.234 3.361 1 96.06 102 HIS B O 1
ATOM 3097 N N . SER B 1 103 ? -16.984 10.633 3.211 1 94.25 103 SER B N 1
ATOM 3098 C CA . SER B 1 103 ? -17.875 9.594 3.703 1 94.25 103 SER B CA 1
ATOM 3099 C C . SER B 1 103 ? -18.25 9.844 5.16 1 94.25 103 SER B C 1
ATOM 3101 O O . SER B 1 103 ? -19.219 9.25 5.668 1 94.25 103 SER B O 1
ATOM 3103 N N . HIS B 1 104 ? -17.547 10.75 5.832 1 95 104 HIS B N 1
ATOM 3104 C CA . HIS B 1 104 ? -17.844 11.109 7.215 1 95 104 HIS B CA 1
ATOM 3105 C C . HIS B 1 104 ? -18.406 12.516 7.305 1 95 104 HIS B C 1
ATOM 3107 O O . HIS B 1 104 ? -18.5 13.086 8.398 1 95 104 HIS B O 1
ATOM 3113 N N . GLY B 1 105 ? -18.688 13.109 6.148 1 93.38 105 GLY B N 1
ATOM 3114 C CA . GLY B 1 105 ? -19.297 14.422 6.117 1 93.38 105 GLY B CA 1
ATOM 3115 C C . GLY B 1 105 ? -18.312 15.555 6.344 1 93.38 105 GLY B C 1
ATOM 3116 O O . GLY B 1 105 ? -18.703 16.641 6.789 1 93.38 105 GLY B O 1
ATOM 3117 N N . ILE B 1 106 ? -17.062 15.344 6.098 1 96.12 106 ILE B N 1
ATOM 3118 C CA . ILE B 1 106 ? -16.031 16.359 6.309 1 96.12 106 ILE B CA 1
ATOM 3119 C C . ILE B 1 106 ? -15.492 16.828 4.961 1 96.12 106 ILE B C 1
ATOM 3121 O O . ILE B 1 106 ? -14.953 16.016 4.188 1 96.12 106 ILE B O 1
ATOM 3125 N N . SER B 1 107 ? -15.648 18.078 4.645 1 96.62 107 SER B N 1
ATOM 3126 C CA . SER B 1 107 ? -15.023 18.672 3.469 1 96.62 107 SER B CA 1
ATOM 3127 C C . SER B 1 107 ? -13.523 18.875 3.682 1 96.62 107 SER B C 1
ATOM 3129 O O . SER B 1 107 ? -13.055 18.906 4.82 1 96.62 107 SER B O 1
ATOM 3131 N N . VAL B 1 108 ? -12.812 18.969 2.541 1 97.88 108 VAL B N 1
ATOM 3132 C CA . VAL B 1 108 ? -11.367 19.016 2.674 1 97.88 108 VAL B CA 1
ATOM 3133 C C . VAL B 1 108 ? -10.82 20.203 1.866 1 97.88 108 VAL B C 1
ATOM 3135 O O . VAL B 1 108 ? -11.305 20.484 0.771 1 97.88 108 VAL B O 1
ATOM 3138 N N . VAL B 1 109 ? -9.867 20.891 2.428 1 98.62 109 VAL B N 1
ATOM 3139 C CA . VAL B 1 109 ? -9.047 21.891 1.736 1 98.62 109 VAL B CA 1
ATOM 3140 C C . VAL B 1 109 ? -7.578 21.469 1.782 1 98.62 109 VAL B C 1
ATOM 3142 O O . VAL B 1 109 ? -6.988 21.359 2.861 1 98.62 109 VAL B O 1
ATOM 3145 N N . SER B 1 110 ? -7.016 21.141 0.643 1 98.69 110 SER B N 1
ATOM 3146 C CA . SER B 1 110 ? -5.57 20.953 0.573 1 98.69 110 SER B CA 1
ATOM 3147 C C . SER B 1 110 ? -4.844 22.281 0.412 1 98.69 110 SER B C 1
ATOM 3149 O O . SER B 1 110 ? -5.074 23.016 -0.556 1 98.69 110 SER B O 1
ATOM 3151 N N . LEU B 1 111 ? -3.994 22.609 1.36 1 98.88 111 LEU B N 1
ATOM 3152 C CA . LEU B 1 111 ? -3.297 23.891 1.39 1 98.88 111 LEU B CA 1
ATOM 3153 C C . LEU B 1 111 ? -1.859 23.734 0.905 1 98.88 111 LEU B C 1
ATOM 3155 O O . LEU B 1 111 ? -1.106 22.922 1.43 1 98.88 111 LEU B O 1
ATOM 3159 N N . GLY B 1 112 ? -1.523 24.469 -0.173 1 98.81 112 GLY B N 1
ATOM 3160 C CA . GLY B 1 112 ? -0.159 24.484 -0.677 1 98.81 112 GLY B CA 1
ATOM 3161 C C . GLY B 1 112 ? 0.684 25.594 -0.081 1 98.81 112 GLY B C 1
ATOM 3162 O O . GLY B 1 112 ? 0.149 26.594 0.418 1 98.81 112 GLY B O 1
ATOM 3163 N N . TYR B 1 113 ? 1.91 25.391 -0.06 1 98.88 113 TYR B N 1
ATOM 3164 C CA . TYR B 1 113 ? 2.871 26.406 0.387 1 98.88 113 TYR B CA 1
ATOM 3165 C C . TYR B 1 113 ? 4.145 26.344 -0.451 1 98.88 113 TYR B C 1
ATOM 3167 O O . TYR B 1 113 ? 4.426 25.344 -1.096 1 98.88 113 TYR B O 1
ATOM 3175 N N . ARG B 1 114 ? 4.879 27.5 -0.463 1 98.62 114 ARG B N 1
ATOM 3176 C CA . ARG B 1 114 ? 6.156 27.516 -1.165 1 98.62 114 ARG B CA 1
ATOM 3177 C C . ARG B 1 114 ? 7.184 26.641 -0.463 1 98.62 114 ARG B C 1
ATOM 3179 O O . ARG B 1 114 ? 7.242 26.609 0.768 1 98.62 114 ARG B O 1
ATOM 3186 N N . LEU B 1 115 ? 8.016 25.875 -1.252 1 98.75 115 LEU B N 1
ATOM 3187 C CA . LEU B 1 115 ? 9.008 24.969 -0.692 1 98.75 115 LEU B CA 1
ATOM 3188 C C . LEU B 1 115 ? 10.273 25.734 -0.302 1 98.75 115 LEU B C 1
ATOM 3190 O O . LEU B 1 115 ? 10.555 26.812 -0.845 1 98.75 115 LEU B O 1
ATOM 3194 N N . ALA B 1 116 ? 10.977 25.172 0.604 1 98.62 116 ALA B N 1
ATOM 3195 C CA . ALA B 1 116 ? 12.203 25.812 1.089 1 98.62 116 ALA B CA 1
ATOM 3196 C C . ALA B 1 116 ? 13.406 25.375 0.259 1 98.62 116 ALA B C 1
ATOM 3198 O O . ALA B 1 116 ? 13.609 24.188 0.019 1 98.62 116 ALA B O 1
ATOM 3199 N N . GLY B 1 117 ? 14.172 26.359 -0.199 1 97.81 117 GLY B N 1
ATOM 3200 C CA . GLY B 1 117 ? 15.453 26.094 -0.837 1 97.81 117 GLY B CA 1
ATOM 3201 C C . GLY B 1 117 ? 16.625 26.172 0.119 1 97.81 117 GLY B C 1
ATOM 3202 O O . GLY B 1 117 ? 17.688 25.594 -0.137 1 97.81 117 GLY B O 1
ATOM 3203 N N . LYS B 1 118 ? 16.484 26.891 1.159 1 97.56 118 LYS B N 1
ATOM 3204 C CA . LYS B 1 118 ? 17.438 27.047 2.262 1 97.56 118 LYS B CA 1
ATOM 3205 C C . LYS B 1 118 ? 16.703 27.25 3.588 1 97.56 118 LYS B C 1
ATOM 3207 O O . LYS B 1 118 ? 15.484 27.406 3.611 1 97.56 118 LYS B O 1
ATOM 3212 N N . ALA B 1 119 ? 17.422 27.203 4.664 1 96.69 119 ALA B N 1
ATOM 3213 C CA . ALA B 1 119 ? 16.828 27.203 6 1 96.69 119 ALA B CA 1
ATOM 3214 C C . ALA B 1 119 ? 16 28.469 6.227 1 96.69 119 ALA B C 1
ATOM 3216 O O . ALA B 1 119 ? 14.922 28.406 6.82 1 96.69 119 ALA B O 1
ATOM 3217 N N . GLU B 1 120 ? 16.438 29.578 5.742 1 95.88 120 GLU B N 1
ATOM 3218 C CA . GLU B 1 120 ? 15.758 30.844 5.969 1 95.88 120 GLU B CA 1
ATOM 3219 C C . GLU B 1 120 ? 14.375 30.859 5.32 1 95.88 120 GLU B C 1
ATOM 3221 O O . GLU B 1 120 ? 13.492 31.594 5.754 1 95.88 120 GLU B O 1
ATOM 3226 N N . ASP B 1 121 ? 14.156 30.016 4.332 1 98.19 121 ASP B N 1
ATOM 3227 C CA . ASP B 1 121 ? 12.891 29.953 3.609 1 98.19 121 ASP B CA 1
ATOM 3228 C C . ASP B 1 121 ? 11.797 29.312 4.469 1 98.19 121 ASP B C 1
ATOM 3230 O O . ASP B 1 121 ? 10.617 29.391 4.141 1 98.19 121 ASP B O 1
ATOM 3234 N N . LEU B 1 122 ? 12.156 28.719 5.609 1 98.5 122 LEU B N 1
ATOM 3235 C CA . LEU B 1 122 ? 11.172 28.141 6.508 1 98.5 122 LEU B CA 1
ATOM 3236 C C . LEU B 1 122 ? 10.211 29.203 7.027 1 98.5 122 LEU B C 1
ATOM 3238 O O . LEU B 1 122 ? 9.031 28.922 7.258 1 98.5 122 LEU B O 1
ATOM 3242 N N . ALA B 1 123 ? 10.719 30.422 7.145 1 98.38 123 ALA B N 1
ATOM 3243 C CA . ALA B 1 123 ? 9.859 31.531 7.539 1 98.38 123 ALA B CA 1
ATOM 3244 C C . ALA B 1 123 ? 8.75 31.75 6.516 1 98.38 123 ALA B C 1
ATOM 3246 O O . ALA B 1 123 ? 7.59 31.969 6.883 1 98.38 123 ALA B O 1
ATOM 3247 N N . CYS B 1 124 ? 9.102 31.625 5.281 1 98.38 124 CYS B N 1
ATOM 3248 C CA . CYS B 1 124 ? 8.133 31.797 4.203 1 98.38 124 CYS B CA 1
ATOM 3249 C C . CYS B 1 124 ? 7.121 30.672 4.188 1 98.38 124 CYS B C 1
ATOM 3251 O O . CYS B 1 124 ? 5.934 30.891 3.947 1 98.38 124 CYS B O 1
ATOM 3253 N N . CYS B 1 125 ? 7.586 29.422 4.41 1 98.81 125 CYS B N 1
ATOM 3254 C CA . CYS B 1 125 ? 6.68 28.281 4.508 1 98.81 125 CYS B CA 1
ATOM 3255 C C . CYS B 1 125 ? 5.625 28.516 5.586 1 98.81 125 CYS B C 1
ATOM 3257 O O . CYS B 1 125 ? 4.434 28.328 5.344 1 98.81 125 CYS B O 1
ATOM 3259 N N . ILE B 1 126 ? 6.098 29 6.734 1 98.69 126 ILE B N 1
ATOM 3260 C CA . ILE B 1 126 ? 5.215 29.234 7.871 1 98.69 126 ILE B CA 1
ATOM 3261 C C . ILE B 1 126 ? 4.227 30.344 7.523 1 98.69 126 ILE B C 1
ATOM 3263 O O . ILE B 1 126 ? 3.023 30.203 7.754 1 98.69 126 ILE B O 1
ATOM 3267 N N . ASP B 1 127 ? 4.723 31.422 6.926 1 98.69 127 ASP B N 1
ATOM 3268 C CA . ASP B 1 127 ? 3.873 32.562 6.555 1 98.69 127 ASP B CA 1
ATOM 3269 C C . ASP B 1 127 ? 2.812 32.125 5.539 1 98.69 127 ASP B C 1
ATOM 3271 O O . ASP B 1 127 ? 1.684 32.625 5.574 1 98.69 127 ASP B O 1
ATOM 3275 N N . ASP B 1 128 ? 3.186 31.266 4.637 1 98.94 128 ASP B N 1
ATOM 3276 C CA . ASP B 1 128 ? 2.232 30.766 3.65 1 98.94 128 ASP B CA 1
ATOM 3277 C C . ASP B 1 128 ? 1.096 30 4.328 1 98.94 128 ASP B C 1
ATOM 3279 O O . ASP B 1 128 ? -0.074 30.188 3.986 1 98.94 128 ASP B O 1
ATOM 3283 N N . VAL B 1 129 ? 1.427 29.156 5.27 1 98.94 129 VAL B N 1
ATOM 3284 C CA . VAL B 1 129 ? 0.407 28.391 5.969 1 98.94 129 VAL B CA 1
ATOM 3285 C C . VAL B 1 129 ? -0.486 29.328 6.781 1 98.94 129 VAL B C 1
ATOM 3287 O O . VAL B 1 129 ? -1.704 29.141 6.832 1 98.94 129 VAL B O 1
ATOM 3290 N N . VAL B 1 130 ? 0.093 30.406 7.395 1 98.75 130 VAL B N 1
ATOM 3291 C CA . VAL B 1 130 ? -0.695 31.406 8.094 1 98.75 130 VAL B CA 1
ATOM 3292 C C . VAL B 1 130 ? -1.708 32.031 7.141 1 98.75 130 VAL B C 1
ATOM 3294 O O . VAL B 1 130 ? -2.908 32.031 7.418 1 98.75 130 VAL B O 1
ATOM 3297 N N . ALA B 1 131 ? -1.209 32.5 6.02 1 98.81 131 ALA B N 1
ATOM 3298 C CA . ALA B 1 131 ? -2.059 33.156 5.043 1 98.81 131 ALA B CA 1
ATOM 3299 C C . ALA B 1 131 ? -3.145 32.219 4.52 1 98.81 131 ALA B C 1
ATOM 3301 O O . ALA B 1 131 ? -4.289 32.656 4.328 1 98.81 131 ALA B O 1
ATOM 3302 N N . GLY B 1 132 ? -2.76 30.969 4.277 1 98.88 132 GLY B N 1
ATOM 3303 C CA . GLY B 1 132 ? -3.715 29.984 3.797 1 98.88 132 GLY B CA 1
ATOM 3304 C C . GLY B 1 132 ? -4.832 29.703 4.785 1 98.88 132 GLY B C 1
ATOM 3305 O O . GLY B 1 132 ? -6.004 29.656 4.41 1 98.88 132 GLY B O 1
ATOM 3306 N N . ILE B 1 133 ? -4.473 29.516 6.047 1 98.75 133 ILE B N 1
ATOM 3307 C CA . ILE B 1 133 ? -5.465 29.266 7.082 1 98.75 133 ILE B CA 1
ATOM 3308 C C . ILE B 1 133 ? -6.406 30.453 7.203 1 98.75 133 ILE B C 1
ATOM 3310 O O . ILE B 1 133 ? -7.625 30.281 7.301 1 98.75 133 ILE B O 1
ATOM 3314 N N . GLN B 1 134 ? -5.895 31.656 7.184 1 98.56 134 GLN B N 1
ATOM 3315 C CA . GLN B 1 134 ? -6.719 32.875 7.266 1 98.56 134 GLN B CA 1
ATOM 3316 C C . GLN B 1 134 ? -7.68 32.938 6.082 1 98.56 134 GLN B C 1
ATOM 3318 O O . GLN B 1 134 ? -8.828 33.375 6.238 1 98.56 134 GLN B O 1
ATOM 3323 N N . LYS B 1 135 ? -7.184 32.562 4.895 1 98.5 135 LYS B N 1
ATOM 3324 C CA . LYS B 1 135 ? -8.055 32.531 3.723 1 98.5 135 LYS B CA 1
ATOM 3325 C C . LYS B 1 135 ? -9.211 31.562 3.92 1 98.5 135 LYS B C 1
ATOM 3327 O O . LYS B 1 135 ? -10.344 31.844 3.539 1 98.5 135 LYS B O 1
ATOM 3332 N N . VAL B 1 136 ? -8.922 30.391 4.527 1 98.25 136 VAL B N 1
ATOM 3333 C CA . VAL B 1 136 ? -9.961 29.406 4.785 1 98.25 136 VAL B CA 1
ATOM 3334 C C . VAL B 1 136 ? -10.969 29.953 5.789 1 98.25 136 VAL B C 1
ATOM 3336 O O . VAL B 1 136 ? -12.18 29.797 5.609 1 98.25 136 VAL B O 1
ATOM 3339 N N . GLN B 1 137 ? -10.5 30.625 6.844 1 97.31 137 GLN B N 1
ATOM 3340 C CA . GLN B 1 137 ? -11.391 31.234 7.836 1 97.31 137 GLN B CA 1
ATOM 3341 C C . GLN B 1 137 ? -12.336 32.219 7.191 1 97.31 137 GLN B C 1
ATOM 3343 O O . GLN B 1 137 ? -13.516 32.281 7.543 1 97.31 137 GLN B O 1
ATOM 3348 N N . LYS B 1 138 ? -11.828 32.969 6.246 1 96.88 138 LYS B N 1
ATOM 3349 C CA . LYS B 1 138 ? -12.648 33.969 5.547 1 96.88 138 LYS B CA 1
ATOM 3350 C C . LYS B 1 138 ? -13.641 33.281 4.609 1 96.88 138 LYS B C 1
ATOM 3352 O O . LYS B 1 138 ? -14.781 33.75 4.473 1 96.88 138 LYS B O 1
ATOM 3357 N N . THR B 1 139 ? -13.203 32.25 3.982 1 95.94 139 THR B N 1
ATOM 3358 C CA . THR B 1 139 ? -14.016 31.547 2.994 1 95.94 139 THR B CA 1
ATOM 3359 C C . THR B 1 139 ? -15.133 30.75 3.674 1 95.94 139 THR B C 1
ATOM 3361 O O . THR B 1 139 ? -16.234 30.625 3.125 1 95.94 139 THR B O 1
ATOM 3364 N N . PHE B 1 140 ? -14.844 30.25 4.883 1 94.12 140 PHE B N 1
ATOM 3365 C CA . PHE B 1 140 ? -15.789 29.422 5.621 1 94.12 140 PHE B CA 1
ATOM 3366 C C . PHE B 1 140 ? -16 29.969 7.031 1 94.12 140 PHE B C 1
ATOM 3368 O O . PHE B 1 140 ? -15.734 29.281 8.016 1 94.12 140 PHE B O 1
ATOM 3375 N N . PRO B 1 141 ? -16.656 31.078 7.207 1 93.31 141 PRO B N 1
ATOM 3376 C CA . PRO B 1 141 ? -16.719 31.781 8.484 1 93.31 141 PRO B CA 1
ATOM 3377 C C . PRO B 1 141 ? -17.594 31.078 9.516 1 93.31 141 PRO B C 1
ATOM 3379 O O . PRO B 1 141 ? -17.469 31.328 10.719 1 93.31 141 PRO B O 1
ATOM 3382 N N . THR B 1 142 ? -18.438 30.141 9.148 1 92.19 142 THR B N 1
ATOM 3383 C CA . THR B 1 142 ? -19.359 29.516 10.102 1 92.19 142 THR B CA 1
ATOM 3384 C C . THR B 1 142 ? -19.047 28.031 10.258 1 92.19 142 THR B C 1
ATOM 3386 O O . THR B 1 142 ? -19.75 27.312 10.961 1 92.19 142 THR B O 1
ATOM 3389 N N . SER B 1 143 ? -18 27.547 9.562 1 93.31 143 SER B N 1
ATOM 3390 C CA . SER B 1 143 ? -17.672 26.125 9.586 1 93.31 143 SER B CA 1
ATOM 3391 C C . SER B 1 143 ? -16.766 25.781 10.773 1 93.31 143 SER B C 1
ATOM 3393 O O . SER B 1 143 ? -16.109 26.656 11.32 1 93.31 143 SER B O 1
ATOM 3395 N N . ARG B 1 144 ? -16.844 24.531 11.203 1 94.5 144 ARG B N 1
ATOM 3396 C CA . ARG B 1 144 ? -15.82 23.984 12.094 1 94.5 144 ARG B CA 1
ATOM 3397 C C . ARG B 1 144 ? -14.547 23.641 11.328 1 94.5 144 ARG B C 1
ATOM 3399 O O . ARG B 1 144 ? -14.531 22.719 10.508 1 94.5 144 ARG B O 1
ATOM 3406 N N . ILE B 1 145 ? -13.508 24.375 11.633 1 97 145 ILE B N 1
ATOM 3407 C CA . ILE B 1 145 ? -12.266 24.203 10.883 1 97 145 ILE B CA 1
ATOM 3408 C C . ILE B 1 145 ? -11.32 23.297 11.672 1 97 145 ILE B C 1
ATOM 3410 O O . ILE B 1 145 ? -11.023 23.562 12.844 1 97 145 ILE B O 1
ATOM 3414 N N . TYR B 1 146 ? -10.969 22.188 11.078 1 98.38 146 TYR B N 1
ATOM 3415 C CA . TYR B 1 146 ? -9.914 21.297 11.562 1 98.38 146 TYR B CA 1
ATOM 3416 C C . TYR B 1 146 ? -8.625 21.5 10.766 1 98.38 146 TYR B C 1
ATOM 3418 O O . TYR B 1 146 ? -8.664 21.703 9.547 1 98.38 146 TYR B O 1
ATOM 3426 N N . LEU B 1 147 ? -7.488 21.531 11.445 1 98.81 147 LEU B N 1
ATOM 3427 C CA . LEU B 1 147 ? -6.184 21.547 10.797 1 98.81 147 LEU B CA 1
ATOM 3428 C C . LEU B 1 147 ? -5.488 20.203 10.938 1 98.81 147 LEU B C 1
ATOM 3430 O O . LEU B 1 147 ? -5.488 19.609 12.016 1 98.81 147 LEU B O 1
ATOM 3434 N N . ALA B 1 148 ? -5.008 19.688 9.859 1 98.94 148 ALA B N 1
ATOM 3435 C CA . ALA B 1 148 ? -4.211 18.453 9.883 1 98.94 148 ALA B CA 1
ATOM 3436 C C . ALA B 1 148 ? -2.898 18.641 9.125 1 98.94 148 ALA B C 1
ATOM 3438 O O . ALA B 1 148 ? -2.906 18.969 7.938 1 98.94 148 ALA B O 1
ATOM 3439 N N . GLY B 1 149 ? -1.813 18.516 9.75 1 98.88 149 GLY B N 1
ATOM 3440 C CA . GLY B 1 149 ? -0.496 18.562 9.141 1 98.88 149 GLY B CA 1
ATOM 3441 C C . GLY B 1 149 ? 0.246 17.234 9.203 1 98.88 149 GLY B C 1
ATOM 3442 O O . GLY B 1 149 ? 0.281 16.594 10.25 1 98.88 149 GLY B O 1
ATOM 3443 N N . HIS B 1 150 ? 0.795 16.828 8.086 1 98.88 150 HIS B N 1
ATOM 3444 C CA . HIS B 1 150 ? 1.577 15.594 8.016 1 98.88 150 HIS B CA 1
ATOM 3445 C C . HIS B 1 150 ? 3.072 15.898 7.977 1 98.88 150 HIS B C 1
ATOM 3447 O O . HIS B 1 150 ? 3.531 16.672 7.145 1 98.88 150 HIS B O 1
ATOM 3453 N N . SER B 1 151 ? 3.795 15.227 8.891 1 98.56 151 SER B N 1
ATOM 3454 C CA . SER B 1 151 ? 5.246 15.367 8.891 1 98.56 151 SER B CA 1
ATOM 3455 C C . SER B 1 151 ? 5.656 16.828 9.047 1 98.56 151 SER B C 1
ATOM 3457 O O . SER B 1 151 ? 5.285 17.484 10.031 1 98.56 151 SER B O 1
ATOM 3459 N N . ALA B 1 152 ? 6.355 17.484 8.039 1 98.56 152 ALA B N 1
ATOM 3460 C CA . ALA B 1 152 ? 6.719 18.891 8.062 1 98.56 152 ALA B CA 1
ATOM 3461 C C . ALA B 1 152 ? 5.473 19.781 8.117 1 98.56 152 ALA B C 1
ATOM 3463 O O . ALA B 1 152 ? 5.52 20.891 8.648 1 98.56 152 ALA B O 1
ATOM 3464 N N . GLY B 1 153 ? 4.328 19.25 7.637 1 98.81 153 GLY B N 1
ATOM 3465 C CA . GLY B 1 153 ? 3.082 20 7.703 1 98.81 153 GLY B CA 1
ATOM 3466 C C . GLY B 1 153 ? 2.604 20.234 9.125 1 98.81 153 GLY B C 1
ATOM 3467 O O . GLY B 1 153 ? 2.006 21.281 9.414 1 98.81 153 GLY B O 1
ATOM 3468 N N . ALA B 1 154 ? 2.828 19.266 9.977 1 98.69 154 ALA B N 1
ATOM 3469 C CA . ALA B 1 154 ? 2.488 19.438 11.391 1 98.69 154 ALA B CA 1
ATOM 3470 C C . ALA B 1 154 ? 3.328 20.531 12.023 1 98.69 154 ALA B C 1
ATOM 3472 O O . ALA B 1 154 ? 2.812 21.344 12.797 1 98.69 154 ALA B O 1
ATOM 3473 N N . HIS B 1 155 ? 4.625 20.562 11.672 1 98.31 155 HIS B N 1
ATOM 3474 C CA . HIS B 1 155 ? 5.52 21.625 12.094 1 98.31 155 HIS B CA 1
ATOM 3475 C C . HIS B 1 155 ? 4.992 22.984 11.656 1 98.31 155 HIS B C 1
ATOM 3477 O O . HIS B 1 155 ? 4.922 23.922 12.461 1 98.31 155 HIS B O 1
ATOM 3483 N N . LEU B 1 156 ? 4.578 23.062 10.43 1 98.81 156 LEU B N 1
ATOM 3484 C CA . LEU B 1 156 ? 4.129 24.328 9.859 1 98.81 156 LEU B CA 1
ATOM 3485 C C . LEU B 1 156 ? 2.842 24.797 10.523 1 98.81 156 LEU B C 1
ATOM 3487 O O . LEU B 1 156 ? 2.695 25.984 10.828 1 98.81 156 LEU B O 1
ATOM 3491 N N . ILE B 1 157 ? 1.942 23.891 10.797 1 98.5 157 ILE B N 1
ATOM 3492 C CA . ILE B 1 157 ? 0.665 24.25 11.406 1 98.5 157 ILE B CA 1
ATOM 3493 C C . ILE B 1 157 ? 0.897 24.797 12.812 1 98.5 157 ILE B C 1
ATOM 3495 O O . ILE B 1 157 ? 0.325 25.828 13.195 1 98.5 157 ILE B O 1
ATOM 3499 N N . LEU B 1 158 ? 1.732 24.141 13.586 1 97.56 158 LEU B N 1
ATOM 3500 C CA . LEU B 1 158 ? 1.947 24.578 14.961 1 97.56 158 LEU B CA 1
ATOM 3501 C C . LEU B 1 158 ? 2.623 25.953 14.992 1 97.56 158 LEU B C 1
ATOM 3503 O O . LEU B 1 158 ? 2.262 26.797 15.805 1 97.56 158 LEU B O 1
ATOM 3507 N N . ASN B 1 159 ? 3.592 26.156 14.133 1 97.75 159 ASN B N 1
ATOM 3508 C CA . ASN B 1 159 ? 4.223 27.469 14.07 1 97.75 159 ASN B CA 1
ATOM 3509 C C . ASN B 1 159 ? 3.252 28.531 13.555 1 97.75 159 ASN B C 1
ATOM 3511 O O . ASN B 1 159 ? 3.297 29.688 13.992 1 97.75 159 ASN B O 1
ATOM 3515 N N . ALA B 1 160 ? 2.385 28.172 12.648 1 98 160 ALA B N 1
ATOM 3516 C CA . ALA B 1 160 ? 1.402 29.094 12.094 1 98 160 ALA B CA 1
ATOM 3517 C C . ALA B 1 160 ? 0.405 29.531 13.164 1 98 160 ALA B C 1
ATOM 3519 O O . ALA B 1 160 ? -0.014 30.688 13.195 1 98 160 ALA B O 1
ATOM 3520 N N . LEU B 1 161 ? 0.009 28.625 14.047 1 96.69 161 LEU B N 1
ATOM 3521 C CA . LEU B 1 161 ? -0.958 28.938 15.094 1 96.69 161 LEU B CA 1
ATOM 3522 C C . LEU B 1 161 ? -0.503 30.141 15.914 1 96.69 161 LEU B C 1
ATOM 3524 O O . LEU B 1 161 ? -1.323 30.969 16.328 1 96.69 161 LEU B O 1
ATOM 3528 N N . ARG B 1 162 ? 0.757 30.266 16.062 1 94.56 162 ARG B N 1
ATOM 3529 C CA . ARG B 1 162 ? 1.333 31.328 16.891 1 94.56 162 ARG B CA 1
ATOM 3530 C C . ARG B 1 162 ? 1.222 32.688 16.203 1 94.56 162 ARG B C 1
ATOM 3532 O O . ARG B 1 162 ? 1.334 33.719 16.859 1 94.56 162 ARG B O 1
ATOM 3539 N N . LYS B 1 163 ? 1 32.656 15 1 95.69 163 LYS B N 1
ATOM 3540 C CA . LYS B 1 163 ? 1.056 33.875 14.219 1 95.69 163 LYS B CA 1
ATOM 3541 C C . LYS B 1 163 ? -0.333 34.281 13.734 1 95.69 163 LYS B C 1
ATOM 3543 O O . LYS B 1 163 ? -0.516 35.406 13.219 1 95.69 163 LYS B O 1
ATOM 3548 N N . LEU B 1 164 ? -1.29 33.375 13.914 1 96.19 164 LEU B N 1
ATOM 3549 C CA . LEU B 1 164 ? -2.641 33.688 13.445 1 96.19 164 LEU B CA 1
ATOM 3550 C C . LEU B 1 164 ? -3.238 34.844 14.227 1 96.19 164 LEU B C 1
ATOM 3552 O O . LEU B 1 164 ? -3.018 34.969 15.43 1 96.19 164 LEU B O 1
ATOM 3556 N N . THR B 1 165 ? -4.062 35.656 13.594 1 91.69 165 THR B N 1
ATOM 3557 C CA . THR B 1 165 ? -4.727 36.812 14.227 1 91.69 165 THR B CA 1
ATOM 3558 C C . THR B 1 165 ? -5.781 36.312 15.219 1 91.69 165 THR B C 1
ATOM 3560 O O . THR B 1 165 ? -6 36.969 16.25 1 91.69 165 THR B O 1
ATOM 3563 N N . THR B 1 166 ? -6.445 35.25 14.859 1 93.38 166 THR B N 1
ATOM 3564 C CA . THR B 1 166 ? -7.473 34.625 15.695 1 93.38 166 THR B CA 1
ATOM 3565 C C . THR B 1 166 ? -7.52 33.125 15.492 1 93.38 166 THR B C 1
ATOM 3567 O O . THR B 1 166 ? -7.203 32.625 14.406 1 93.38 166 THR B O 1
ATOM 3570 N N . LEU B 1 167 ? -7.895 32.5 16.5 1 94.31 167 LEU B N 1
ATOM 3571 C CA . LEU B 1 167 ? -8.094 31.062 16.406 1 94.31 167 LEU B CA 1
ATOM 3572 C C . LEU B 1 167 ? -9.57 30.719 16.234 1 94.31 167 LEU B C 1
ATOM 3574 O O . LEU B 1 167 ? -9.961 29.562 16.312 1 94.31 167 LEU B O 1
ATOM 3578 N N . GLU B 1 168 ? -10.359 31.781 15.977 1 92.12 168 GLU B N 1
ATOM 3579 C CA . GLU B 1 168 ? -11.797 31.594 15.828 1 92.12 168 GLU B CA 1
ATOM 3580 C C . GLU B 1 168 ? -12.109 30.609 14.703 1 92.12 168 GLU B C 1
ATOM 3582 O O . GLU B 1 168 ? -11.523 30.688 13.625 1 92.12 168 GLU B O 1
ATOM 3587 N N . GLY B 1 169 ? -12.945 29.672 14.961 1 93.44 169 GLY B N 1
ATOM 3588 C CA . GLY B 1 169 ? -13.383 28.688 13.984 1 93.44 169 GLY B CA 1
ATOM 3589 C C . GLY B 1 169 ? -12.5 27.453 13.945 1 93.44 169 GLY B C 1
ATOM 3590 O O . GLY B 1 169 ? -12.906 26.422 13.414 1 93.44 169 GLY B O 1
ATOM 3591 N N . ILE B 1 170 ? -11.273 27.578 14.461 1 96.62 170 ILE B N 1
ATOM 3592 C CA . ILE B 1 170 ? -10.375 26.422 14.516 1 96.62 170 ILE B CA 1
ATOM 3593 C C . ILE B 1 170 ? -10.719 25.562 15.727 1 96.62 170 ILE B C 1
ATOM 3595 O O . ILE B 1 170 ? -10.492 25.953 16.875 1 96.62 170 ILE B O 1
ATOM 3599 N N . CYS B 1 171 ? -11.195 24.375 15.484 1 95.31 171 CYS B N 1
ATOM 3600 C CA . CYS B 1 171 ? -11.766 23.547 16.547 1 95.31 171 CYS B CA 1
ATOM 3601 C C . CYS B 1 171 ? -10.797 22.469 16.984 1 95.31 171 CYS B C 1
ATOM 3603 O O . CYS B 1 171 ? -10.672 22.172 18.172 1 95.31 171 CYS B O 1
ATOM 3605 N N . ILE B 1 172 ? -10.125 21.828 16.062 1 96.81 172 ILE B N 1
ATOM 3606 C CA . ILE B 1 172 ? -9.219 20.719 16.359 1 96.81 172 ILE B CA 1
ATOM 3607 C C . ILE B 1 172 ? -7.969 20.844 15.484 1 96.81 172 ILE B C 1
ATOM 3609 O O . ILE B 1 172 ? -8.055 21.266 14.328 1 96.81 172 ILE B O 1
ATOM 3613 N N . VAL B 1 173 ? -6.805 20.516 16.016 1 97.62 173 VAL B N 1
ATOM 3614 C CA . VAL B 1 173 ? -5.539 20.453 15.297 1 97.62 173 VAL B CA 1
ATOM 3615 C C . VAL B 1 173 ? -4.973 19.031 15.383 1 97.62 173 VAL B C 1
ATOM 3617 O O . VAL B 1 173 ? -4.734 18.516 16.484 1 97.62 173 VAL B O 1
ATOM 3620 N N . PHE B 1 174 ? -4.805 18.391 14.219 1 98.62 174 PHE B N 1
ATOM 3621 C CA . PHE B 1 174 ? -4.227 17.047 14.148 1 98.62 174 PHE B CA 1
ATOM 3622 C C . PHE B 1 174 ? -2.773 17.109 13.688 1 98.62 174 PHE B C 1
ATOM 3624 O O . PHE B 1 174 ? -2.5 17.422 12.523 1 98.62 174 PHE B O 1
ATOM 3631 N N . CYS B 1 175 ? -1.848 16.828 14.555 1 98.38 175 CYS B N 1
ATOM 3632 C CA . CYS B 1 175 ? -0.433 16.703 14.227 1 98.38 175 CYS B CA 1
ATOM 3633 C C . CYS B 1 175 ? -0.073 15.258 13.891 1 98.38 175 CYS B C 1
ATOM 3635 O O . CYS B 1 175 ? 0.173 14.453 14.797 1 98.38 175 CYS B O 1
ATOM 3637 N N . VAL B 1 176 ? 0.045 14.953 12.609 1 98.88 176 VAL B N 1
ATOM 3638 C CA . VAL B 1 176 ? 0.191 13.578 12.148 1 98.88 176 VAL B CA 1
ATOM 3639 C C . VAL B 1 176 ? 1.652 13.297 11.797 1 98.88 176 VAL B C 1
ATOM 3641 O O . VAL B 1 176 ? 2.174 13.836 10.812 1 98.88 176 VAL B O 1
ATOM 3644 N N . SER B 1 177 ? 2.289 12.516 12.547 1 98.75 177 SER B N 1
ATOM 3645 C CA . SER B 1 177 ? 3.68 12.133 12.32 1 98.75 177 SER B CA 1
ATOM 3646 C C . SER B 1 177 ? 4.559 13.367 12.109 1 98.75 177 SER B C 1
ATOM 3648 O O . SER B 1 177 ? 5.297 13.445 11.125 1 98.75 177 SER B O 1
ATOM 3650 N N . GLY B 1 178 ? 4.555 14.258 13.031 1 98.31 178 GLY B N 1
ATOM 3651 C CA . GLY B 1 178 ? 5.164 15.57 12.859 1 98.31 178 GLY B CA 1
ATOM 3652 C C . GLY B 1 178 ? 6.609 15.617 13.32 1 98.31 178 GLY B C 1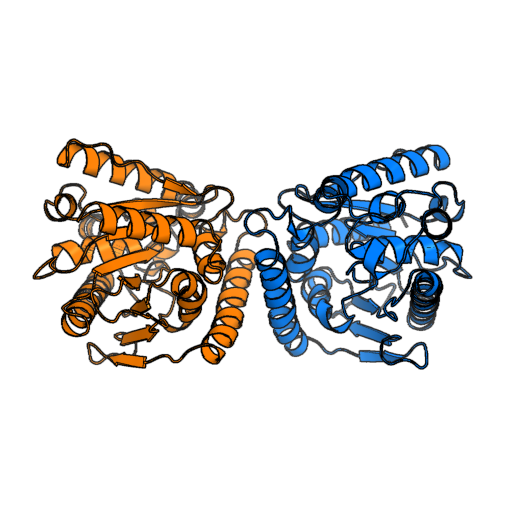
ATOM 3653 O O . GLY B 1 178 ? 7.055 14.75 14.078 1 98.31 178 GLY B O 1
ATOM 3654 N N . ILE B 1 179 ? 7.301 16.594 12.836 1 96.44 179 ILE B N 1
ATOM 3655 C CA . ILE B 1 179 ? 8.617 17.031 13.305 1 96.44 179 ILE B CA 1
ATOM 3656 C C . ILE B 1 179 ? 8.5 18.406 13.961 1 96.44 179 ILE B C 1
ATOM 3658 O O . ILE B 1 179 ? 7.957 19.344 13.367 1 96.44 179 ILE B O 1
ATOM 3662 N N . TYR B 1 180 ? 9.023 18.5 15.195 1 96.75 180 TYR B N 1
ATOM 3663 C CA . TYR B 1 180 ? 8.773 19.719 15.953 1 96.75 180 TYR B CA 1
ATOM 3664 C C . TYR B 1 180 ? 10.086 20.359 16.391 1 96.75 180 TYR B C 1
ATOM 3666 O O . TYR B 1 180 ? 10.141 21.562 16.656 1 96.75 180 TYR B O 1
ATOM 3674 N N . SER B 1 181 ? 11.078 19.547 16.594 1 96.44 181 SER B N 1
ATOM 3675 C CA . SER B 1 181 ? 12.445 20 16.875 1 96.44 181 SER B CA 1
ATOM 3676 C C . SER B 1 181 ? 13.367 19.719 15.688 1 96.44 181 SER B C 1
ATOM 3678 O O . SER B 1 181 ? 13.492 18.578 15.25 1 96.44 181 SER B O 1
ATOM 3680 N N . LEU B 1 182 ? 14.055 20.781 15.25 1 97.38 182 LEU B N 1
ATOM 3681 C CA . LEU B 1 182 ? 14.82 20.641 14.016 1 97.38 182 LEU B CA 1
ATOM 3682 C C . LEU B 1 182 ? 16.281 20.359 14.328 1 97.38 182 LEU B C 1
ATOM 3684 O O . LEU B 1 182 ? 17.078 20.094 13.414 1 97.38 182 LEU B O 1
ATOM 3688 N N . GLN B 1 183 ? 16.609 20.312 15.57 1 94.31 183 GLN B N 1
ATOM 3689 C CA . GLN B 1 183 ? 18 20.109 15.977 1 94.31 183 GLN B CA 1
ATOM 3690 C C . GLN B 1 183 ? 18.531 18.766 15.477 1 94.31 183 GLN B C 1
ATOM 3692 O O . GLN B 1 183 ? 19.688 18.656 15.07 1 94.31 183 GLN B O 1
ATOM 3697 N N . ASN B 1 184 ? 17.672 17.812 15.516 1 91.44 184 ASN B N 1
ATOM 3698 C CA . ASN B 1 184 ? 18.125 16.484 15.125 1 91.44 184 ASN B CA 1
ATOM 3699 C C . ASN B 1 184 ? 18.078 16.297 13.617 1 91.44 184 ASN B C 1
ATOM 3701 O O . ASN B 1 184 ? 18.484 15.242 13.102 1 91.44 184 ASN B O 1
ATOM 3705 N N . ILE B 1 185 ? 17.641 17.234 12.898 1 94.88 185 ILE B N 1
ATOM 3706 C CA . ILE B 1 185 ? 17.531 17.188 11.445 1 94.88 185 ILE B CA 1
ATOM 3707 C C . ILE B 1 185 ? 18.781 17.812 10.812 1 94.88 185 ILE B C 1
ATOM 3709 O O . ILE B 1 185 ? 19.078 17.547 9.648 1 94.88 185 ILE B O 1
ATOM 3713 N N . VAL B 1 186 ? 19.562 18.609 11.508 1 96.56 186 VAL B N 1
ATOM 3714 C CA . VAL B 1 186 ? 20.641 19.453 11.023 1 96.56 186 VAL B CA 1
ATOM 3715 C C . VAL B 1 186 ? 21.656 18.609 10.242 1 96.56 186 VAL B C 1
ATOM 3717 O O . VAL B 1 186 ? 22.094 19 9.156 1 96.56 186 VAL B O 1
ATOM 3720 N N . ASN B 1 187 ? 21.953 17.375 10.766 1 96.12 187 ASN B N 1
ATOM 3721 C CA . ASN B 1 187 ? 23.016 16.562 10.18 1 96.12 187 ASN B CA 1
ATOM 3722 C C . ASN B 1 187 ? 22.469 15.469 9.281 1 96.12 187 ASN B C 1
ATOM 3724 O O . ASN B 1 187 ? 23.172 14.508 8.961 1 96.12 187 ASN B O 1
ATOM 3728 N N . THR B 1 188 ? 21.234 15.586 8.945 1 96.94 188 THR B N 1
ATOM 3729 C CA . THR B 1 188 ? 20.625 14.695 7.965 1 96.94 188 THR B CA 1
ATOM 3730 C C . THR B 1 188 ? 20.781 15.258 6.555 1 96.94 188 THR B C 1
ATOM 3732 O O . THR B 1 188 ? 21.203 16.391 6.375 1 96.94 188 THR B O 1
ATOM 3735 N N . SER B 1 189 ? 20.469 14.43 5.523 1 96 189 SER B N 1
ATOM 3736 C CA . SER B 1 189 ? 20.5 14.875 4.133 1 96 189 SER B CA 1
ATOM 3737 C C . SER B 1 189 ? 19.625 16.109 3.92 1 96 189 SER B C 1
ATOM 3739 O O . SER B 1 189 ? 19.984 17.016 3.17 1 96 189 SER B O 1
ATOM 3741 N N . VAL B 1 190 ? 18.5 16.219 4.609 1 96.75 190 VAL B N 1
ATOM 3742 C CA . VAL B 1 190 ? 17.562 17.328 4.496 1 96.75 190 VAL B CA 1
ATOM 3743 C C . VAL B 1 190 ? 18.188 18.594 5.113 1 96.75 190 VAL B C 1
ATOM 3745 O O . VAL B 1 190 ? 18.156 19.656 4.508 1 96.75 190 VAL B O 1
ATOM 3748 N N . GLY B 1 191 ? 18.719 18.406 6.328 1 97.19 191 GLY B N 1
ATOM 3749 C CA . GLY B 1 191 ? 19.375 19.531 6.969 1 97.19 191 GLY B CA 1
ATOM 3750 C C . GLY B 1 191 ? 20.516 20.109 6.152 1 97.19 191 GLY B C 1
ATOM 3751 O O . GLY B 1 191 ? 20.672 21.328 6.047 1 97.19 191 GLY B O 1
ATOM 3752 N N . ILE B 1 192 ? 21.297 19.25 5.586 1 96.69 192 ILE B N 1
ATOM 3753 C CA . ILE B 1 192 ? 22.422 19.656 4.766 1 96.69 192 ILE B CA 1
ATOM 3754 C C . ILE B 1 192 ? 21.922 20.375 3.512 1 96.69 192 ILE B C 1
ATOM 3756 O O . ILE B 1 192 ? 22.438 21.422 3.141 1 96.69 192 ILE B O 1
ATOM 3760 N N . LYS B 1 193 ? 20.891 19.812 2.906 1 96.19 193 LYS B N 1
ATOM 3761 C CA . LYS B 1 193 ? 20.312 20.422 1.709 1 96.19 193 LYS B CA 1
ATOM 3762 C C . LYS B 1 193 ? 19.797 21.828 1.996 1 96.19 193 LYS B C 1
ATOM 3764 O O . LYS B 1 193 ? 19.969 22.734 1.177 1 96.19 193 LYS B O 1
ATOM 3769 N N . LEU B 1 194 ? 19.234 22.047 3.176 1 97.5 194 LEU B N 1
ATOM 3770 C CA . LEU B 1 194 ? 18.656 23.328 3.564 1 97.5 194 LEU B CA 1
ATOM 3771 C C . LEU B 1 194 ? 19.719 24.266 4.133 1 97.5 194 LEU B C 1
ATOM 3773 O O . LEU B 1 194 ? 19.438 25.422 4.434 1 97.5 194 LEU B O 1
ATOM 3777 N N . GLN B 1 195 ? 20.953 23.719 4.297 1 96.75 195 GLN B N 1
ATOM 3778 C CA . GLN B 1 195 ? 22 24.453 4.988 1 96.75 195 GLN B CA 1
ATOM 3779 C C . GLN B 1 195 ? 21.547 24.922 6.371 1 96.75 195 GLN B C 1
ATOM 3781 O O . GLN B 1 195 ? 21.75 26.062 6.75 1 96.75 195 GLN B O 1
ATOM 3786 N N . LEU B 1 196 ? 20.875 24.031 7.023 1 97.25 196 LEU B N 1
ATOM 3787 C CA . LEU B 1 196 ? 20.328 24.297 8.352 1 97.25 196 LEU B CA 1
ATOM 3788 C C . LEU B 1 196 ? 21.438 24.25 9.406 1 97.25 196 LEU B C 1
ATOM 3790 O O . LEU B 1 196 ? 22.156 23.266 9.516 1 97.25 196 LEU B O 1
ATOM 3794 N N . ASP B 1 197 ? 21.641 25.344 10.086 1 95.25 197 ASP B N 1
ATOM 3795 C CA . ASP B 1 197 ? 22.594 25.328 11.188 1 95.25 197 ASP B CA 1
ATOM 3796 C C . ASP B 1 197 ? 21.875 25.281 12.539 1 95.25 197 ASP B C 1
ATOM 3798 O O . ASP B 1 197 ? 20.641 25.328 12.594 1 95.25 197 ASP B O 1
ATOM 3802 N N . GLU B 1 198 ? 22.578 25.188 13.633 1 95.12 198 GLU B N 1
ATOM 3803 C CA . GLU B 1 198 ? 22.016 24.984 14.969 1 95.12 198 GLU B CA 1
ATOM 3804 C C . GLU B 1 198 ? 21.156 26.172 15.398 1 95.12 198 GLU B C 1
ATOM 3806 O O . GLU B 1 198 ? 20.125 26 16.062 1 95.12 198 GLU B O 1
ATOM 3811 N N . ASP B 1 199 ? 21.594 27.328 15.094 1 95.94 199 ASP B N 1
ATOM 3812 C CA . ASP B 1 199 ? 20.828 28.531 15.453 1 95.94 199 ASP B CA 1
ATOM 3813 C C . ASP B 1 199 ? 19.5 28.578 14.711 1 95.94 199 ASP B C 1
ATOM 3815 O O . ASP B 1 199 ? 18.453 28.859 15.312 1 95.94 199 ASP B O 1
ATOM 3819 N N . GLN B 1 200 ? 19.578 28.328 13.461 1 96.44 200 GLN B N 1
ATOM 3820 C CA . GLN B 1 200 ? 18.344 28.281 12.664 1 96.44 200 GLN B CA 1
ATOM 3821 C C . GLN B 1 200 ? 17.422 27.156 13.133 1 96.44 200 GLN B C 1
ATOM 3823 O O . GLN B 1 200 ? 16.203 27.328 13.188 1 96.44 200 GLN B O 1
ATOM 3828 N N . ALA B 1 201 ? 18.031 26.016 13.445 1 97.25 201 ALA B N 1
ATOM 3829 C CA . ALA B 1 201 ? 17.234 24.906 13.969 1 97.25 201 ALA B CA 1
ATOM 3830 C C . ALA B 1 201 ? 16.484 25.297 15.234 1 97.25 201 ALA B C 1
ATOM 3832 O O . ALA B 1 201 ? 15.305 24.984 15.383 1 97.25 201 ALA B O 1
ATOM 3833 N N . ARG B 1 202 ? 17.125 25.953 16.078 1 95.56 202 ARG B N 1
ATOM 3834 C CA . ARG B 1 202 ? 16.484 26.438 17.297 1 95.56 202 ARG B CA 1
ATOM 3835 C C . ARG B 1 202 ? 15.391 27.438 16.984 1 95.56 202 ARG B C 1
ATOM 3837 O O . ARG B 1 202 ? 14.297 27.375 17.547 1 95.56 202 ARG B O 1
ATOM 3844 N N . ARG B 1 203 ? 15.656 28.312 16.078 1 95.69 203 ARG B N 1
ATOM 3845 C CA . ARG B 1 203 ? 14.742 29.406 15.734 1 95.69 203 ARG B CA 1
ATOM 3846 C C . ARG B 1 203 ? 13.453 28.859 15.125 1 95.69 203 ARG B C 1
ATOM 3848 O O . ARG B 1 203 ? 12.367 29.375 15.406 1 95.69 203 ARG B O 1
ATOM 3855 N N . PHE B 1 204 ? 13.57 27.828 14.328 1 97.12 204 PHE B N 1
ATOM 3856 C CA . PHE B 1 204 ? 12.414 27.391 13.555 1 97.12 204 PHE B CA 1
ATOM 3857 C C . PHE B 1 204 ? 11.75 26.188 14.211 1 97.12 204 PHE B C 1
ATOM 3859 O O . PHE B 1 204 ? 10.711 25.719 13.742 1 97.12 204 PHE B O 1
ATOM 3866 N N . SER B 1 205 ? 12.359 25.672 15.297 1 97.5 205 SER B N 1
ATOM 3867 C CA . SER B 1 205 ? 11.688 24.625 16.047 1 97.5 205 SER B CA 1
ATOM 3868 C C . SER B 1 205 ? 10.406 25.125 16.703 1 97.5 205 SER B C 1
ATOM 3870 O O . SER B 1 205 ? 10.25 26.328 16.922 1 97.5 205 SER B O 1
ATOM 3872 N N . VAL B 1 206 ? 9.406 24.203 16.859 1 95.94 206 VAL B N 1
ATOM 3873 C CA . VAL B 1 206 ? 8.172 24.547 17.562 1 95.94 206 VAL B CA 1
ATOM 3874 C C . VAL B 1 206 ? 8.477 24.859 19.016 1 95.94 206 VAL B C 1
ATOM 3876 O O . VAL B 1 206 ? 9.031 24.016 19.734 1 95.94 206 VAL B O 1
ATOM 3879 N N . PRO B 1 207 ? 8.188 26.047 19.469 1 90.56 207 PRO B N 1
ATOM 3880 C CA . PRO B 1 207 ? 8.398 26.328 20.891 1 90.56 207 PRO B CA 1
ATOM 3881 C C . PRO B 1 207 ? 7.414 25.594 21.797 1 90.56 207 PRO B C 1
ATOM 3883 O O . PRO B 1 207 ? 6.199 25.781 21.656 1 90.56 207 PRO B O 1
ATOM 3886 N N . PRO B 1 208 ? 7.867 24.766 22.641 1 77.19 208 PRO B N 1
ATOM 3887 C CA . PRO B 1 208 ? 6.988 23.875 23.406 1 77.19 208 PRO B CA 1
ATOM 3888 C C . PRO B 1 208 ? 6.09 24.625 24.375 1 77.19 208 PRO B C 1
ATOM 3890 O O . PRO B 1 208 ? 5.047 24.109 24.797 1 77.19 208 PRO B O 1
ATOM 3893 N N . LEU B 1 209 ? 6.359 25.859 24.719 1 76.69 209 LEU B N 1
ATOM 3894 C CA . LEU B 1 209 ? 5.625 26.469 25.828 1 76.69 209 LEU B CA 1
ATOM 3895 C C . LEU B 1 209 ? 4.871 27.719 25.359 1 76.69 209 LEU B C 1
ATOM 3897 O O . LEU B 1 209 ? 4.496 28.562 26.188 1 76.69 209 LEU B O 1
ATOM 3901 N N . ASP B 1 210 ? 4.508 27.672 24.156 1 82.38 210 ASP B N 1
ATOM 3902 C CA . ASP B 1 210 ? 3.732 28.812 23.703 1 82.38 210 ASP B CA 1
ATOM 3903 C C . ASP B 1 210 ? 2.285 28.734 24.172 1 82.38 210 ASP B C 1
ATOM 3905 O O . ASP B 1 210 ? 1.677 27.656 24.141 1 82.38 210 ASP B O 1
ATOM 3909 N N . SER B 1 211 ? 1.651 29.812 24.562 1 80.56 211 SER B N 1
ATOM 3910 C CA . SER B 1 211 ? 0.324 29.875 25.156 1 80.56 211 SER B CA 1
ATOM 3911 C C . SER B 1 211 ? -0.762 29.547 24.141 1 80.56 211 SER B C 1
ATOM 3913 O O . SER B 1 211 ? -1.854 29.109 24.5 1 80.56 211 SER B O 1
ATOM 3915 N N . CYS B 1 212 ? -0.483 29.734 22.938 1 83.44 212 CYS B N 1
ATOM 3916 C CA . CYS B 1 212 ? -1.478 29.5 21.891 1 83.44 212 CYS B CA 1
ATOM 3917 C C . CYS B 1 212 ? -1.865 28.016 21.859 1 83.44 212 CYS B C 1
ATOM 3919 O O . CYS B 1 212 ? -3.002 27.688 21.516 1 83.44 212 CYS B O 1
ATOM 3921 N N . TYR B 1 213 ? -0.994 27.156 22.266 1 85.44 213 TYR B N 1
ATOM 3922 C CA . TYR B 1 213 ? -1.236 25.719 22.172 1 85.44 213 TYR B CA 1
ATOM 3923 C C . TYR B 1 213 ? -2.227 25.266 23.25 1 85.44 213 TYR B C 1
ATOM 3925 O O . TYR B 1 213 ? -2.838 24.203 23.125 1 85.44 213 TYR B O 1
ATOM 3933 N N . THR B 1 214 ? -2.326 26.047 24.281 1 81.31 214 THR B N 1
ATOM 3934 C CA . THR B 1 214 ? -3.262 25.688 25.344 1 81.31 214 THR B CA 1
ATOM 3935 C C . THR B 1 214 ? -4.695 26.016 24.938 1 81.31 214 THR B C 1
ATOM 3937 O O . THR B 1 214 ? -5.648 25.5 25.516 1 81.31 214 THR B O 1
ATOM 3940 N N . LYS B 1 215 ? -4.781 26.844 23.953 1 83.56 215 LYS B N 1
ATOM 3941 C CA . LYS B 1 215 ? -6.102 27.25 23.484 1 83.56 215 LYS B CA 1
ATOM 3942 C C . LYS B 1 215 ? -6.586 26.359 22.344 1 83.56 215 LYS B C 1
ATOM 3944 O O . LYS B 1 215 ? -7.758 26.406 21.969 1 83.56 215 LYS B O 1
ATOM 3949 N N . ALA B 1 216 ? -5.703 25.641 21.828 1 86.44 216 ALA B N 1
ATOM 3950 C CA . ALA B 1 216 ? -6.043 24.781 20.703 1 86.44 216 ALA B CA 1
ATOM 3951 C C . ALA B 1 216 ? -6.23 23.344 21.156 1 86.44 216 ALA B C 1
ATOM 3953 O O . ALA B 1 216 ? -5.559 22.875 22.078 1 86.44 216 ALA B O 1
ATOM 3954 N N . ASN B 1 217 ? -7.203 22.625 20.672 1 92.88 217 ASN B N 1
ATOM 3955 C CA . ASN B 1 217 ? -7.379 21.188 20.859 1 92.88 217 ASN B CA 1
ATOM 3956 C C . ASN B 1 217 ? -6.453 20.391 19.953 1 92.88 217 ASN B C 1
ATOM 3958 O O . ASN B 1 217 ? -6.82 20.062 18.828 1 92.88 217 ASN B O 1
ATOM 3962 N N . ILE B 1 218 ? -5.25 20.062 20.453 1 95.06 218 ILE B N 1
ATOM 3963 C CA . ILE B 1 218 ? -4.184 19.484 19.641 1 95.06 218 ILE B CA 1
ATOM 3964 C C . ILE B 1 218 ? -4.145 17.969 19.859 1 95.06 218 ILE B C 1
ATOM 3966 O O . ILE B 1 218 ? -4.086 17.5 20.984 1 95.06 218 ILE B O 1
ATOM 3970 N N . HIS B 1 219 ? -4.242 17.203 18.828 1 97 219 HIS B N 1
ATOM 3971 C CA . HIS B 1 219 ? -4.055 15.758 18.828 1 97 219 HIS B CA 1
ATOM 3972 C C . HIS B 1 219 ? -2.719 15.375 18.188 1 97 219 HIS B C 1
ATOM 3974 O O . HIS B 1 219 ? -2.439 15.758 17.047 1 97 219 HIS B O 1
ATOM 3980 N N . ILE B 1 220 ? -1.919 14.68 18.938 1 97.5 220 ILE B N 1
ATOM 3981 C CA . ILE B 1 220 ? -0.618 14.219 18.453 1 97.5 220 ILE B CA 1
ATOM 3982 C C . ILE B 1 220 ? -0.71 12.758 18.031 1 97.5 220 ILE B C 1
ATOM 3984 O O . ILE B 1 220 ? -1.032 11.891 18.844 1 97.5 220 ILE B O 1
ATOM 3988 N N . ILE B 1 221 ? -0.439 12.508 16.781 1 98.81 221 ILE B N 1
ATOM 3989 C CA . ILE B 1 221 ? -0.688 11.195 16.188 1 98.81 221 ILE B CA 1
ATOM 3990 C C . ILE B 1 221 ? 0.583 10.68 15.516 1 98.81 221 ILE B C 1
ATOM 3992 O O . ILE B 1 221 ? 1.284 11.43 14.844 1 98.81 221 ILE B O 1
ATOM 3996 N N . VAL B 1 222 ? 0.944 9.398 15.727 1 98.69 222 VAL B N 1
ATOM 3997 C CA . VAL B 1 222 ? 2.004 8.727 14.977 1 98.69 222 VAL B CA 1
ATOM 3998 C C . VAL B 1 222 ? 1.534 7.344 14.539 1 98.69 222 VAL B C 1
ATOM 4000 O O . VAL B 1 222 ? 0.584 6.797 15.102 1 98.69 222 VAL B O 1
ATOM 4003 N N . GLY B 1 223 ? 2.115 6.883 13.445 1 97.94 223 GLY B N 1
ATOM 4004 C CA . GLY B 1 223 ? 1.916 5.488 13.094 1 97.94 223 GLY B CA 1
ATOM 4005 C C . GLY B 1 223 ? 2.785 4.535 13.891 1 97.94 223 GLY B C 1
ATOM 4006 O O . GLY B 1 223 ? 3.918 4.871 14.25 1 97.94 223 GLY B O 1
ATOM 4007 N N . GLN B 1 224 ? 2.301 3.389 14.109 1 96.81 224 GLN B N 1
ATOM 4008 C CA . GLN B 1 224 ? 3.025 2.365 14.859 1 96.81 224 GLN B CA 1
ATOM 4009 C C . GLN B 1 224 ? 4.418 2.141 14.273 1 96.81 224 GLN B C 1
ATOM 4011 O O . GLN B 1 224 ? 5.379 1.926 15.016 1 96.81 224 GLN B O 1
ATOM 4016 N N . PHE B 1 225 ? 4.543 2.316 12.984 1 96.06 225 PHE B N 1
ATOM 4017 C CA . PHE B 1 225 ? 5.805 2.008 12.328 1 96.06 225 PHE B CA 1
ATOM 4018 C C . PHE B 1 225 ? 6.465 3.275 11.805 1 96.06 225 PHE B C 1
ATOM 4020 O O . PHE B 1 225 ? 7.203 3.234 10.812 1 96.06 225 PHE B O 1
ATOM 4027 N N . ASP B 1 226 ? 6.172 4.391 12.391 1 97.88 226 ASP B N 1
ATOM 4028 C CA . ASP B 1 226 ? 6.91 5.617 12.102 1 97.88 226 ASP B CA 1
ATOM 4029 C C . ASP B 1 226 ? 8.375 5.488 12.531 1 97.88 226 ASP B C 1
ATOM 4031 O O . ASP B 1 226 ? 8.711 4.656 13.375 1 97.88 226 ASP B O 1
ATOM 4035 N N . ALA B 1 227 ? 9.211 6.262 11.922 1 97.75 227 ALA B N 1
ATOM 4036 C CA . ALA B 1 227 ? 10.617 6.301 12.328 1 97.75 227 ALA B CA 1
ATOM 4037 C C . ALA B 1 227 ? 10.75 6.715 13.789 1 97.75 227 ALA B C 1
ATOM 4039 O O . ALA B 1 227 ? 9.906 7.445 14.32 1 97.75 227 ALA B O 1
ATOM 4040 N N . PRO B 1 228 ? 11.781 6.297 14.453 1 97.44 228 PRO B N 1
ATOM 4041 C CA . PRO B 1 228 ? 11.945 6.527 15.891 1 97.44 228 PRO B CA 1
ATOM 4042 C C . PRO B 1 228 ? 11.906 8.008 16.266 1 97.44 228 PRO B C 1
ATOM 4044 O O . PRO B 1 228 ? 11.352 8.375 17.297 1 97.44 228 PRO B O 1
ATOM 4047 N N . GLU B 1 229 ? 12.461 8.836 15.453 1 97.69 229 GLU B N 1
ATOM 4048 C CA . GLU B 1 229 ? 12.508 10.266 15.758 1 97.69 229 GLU B CA 1
ATOM 4049 C C . GLU B 1 229 ? 11.109 10.852 15.844 1 97.69 229 GLU B C 1
ATOM 4051 O O . GLU B 1 229 ? 10.844 11.734 16.672 1 97.69 229 GLU B O 1
ATOM 4056 N N . PHE B 1 230 ? 10.203 10.391 15.055 1 98.31 230 PHE B N 1
ATOM 4057 C CA . PHE B 1 230 ? 8.836 10.898 15.062 1 98.31 230 PHE B CA 1
ATOM 4058 C C . PHE B 1 230 ? 8.117 10.492 16.344 1 98.31 230 PHE B C 1
ATOM 4060 O O . PHE B 1 230 ? 7.336 11.273 16.906 1 98.31 230 PHE B O 1
ATOM 4067 N N . HIS B 1 231 ? 8.367 9.258 16.781 1 98.31 231 HIS B N 1
ATOM 4068 C CA . HIS B 1 231 ? 7.824 8.828 18.078 1 98.31 231 HIS B CA 1
ATOM 4069 C C . HIS B 1 231 ? 8.359 9.688 19.219 1 98.31 231 HIS B C 1
ATOM 4071 O O . HIS B 1 231 ? 7.598 10.141 20.062 1 98.31 231 HIS B O 1
ATOM 4077 N N . LYS B 1 232 ? 9.641 9.875 19.219 1 97.81 232 LYS B N 1
ATOM 4078 C CA . LYS B 1 232 ? 10.289 10.648 20.266 1 97.81 232 LYS B CA 1
ATOM 4079 C C . LYS B 1 232 ? 9.742 12.07 20.328 1 97.81 232 LYS B C 1
ATOM 4081 O O . LYS B 1 232 ? 9.383 12.57 21.391 1 97.81 232 LYS B O 1
ATOM 4086 N N . GLN B 1 233 ? 9.648 12.734 19.219 1 97 233 GLN B N 1
ATOM 4087 C CA . GLN B 1 233 ? 9.211 14.125 19.188 1 97 233 GLN B CA 1
ATOM 4088 C C . GLN B 1 233 ? 7.73 14.25 19.531 1 97 233 GLN B C 1
ATOM 4090 O O . GLN B 1 233 ? 7.312 15.234 20.141 1 97 233 GLN B O 1
ATOM 4095 N N . ALA B 1 234 ? 6.953 13.234 19.094 1 97.31 234 ALA B N 1
ATOM 4096 C CA . ALA B 1 234 ? 5.555 13.219 19.5 1 97.31 234 ALA B CA 1
ATOM 4097 C C . ALA B 1 234 ? 5.434 13.188 21.031 1 97.31 234 ALA B C 1
ATOM 4099 O O . ALA B 1 234 ? 4.684 13.977 21.609 1 97.31 234 ALA B O 1
ATOM 4100 N N . GLN B 1 235 ? 6.203 12.32 21.625 1 96.19 235 GLN B N 1
ATOM 4101 C CA . GLN B 1 235 ? 6.176 12.203 23.078 1 96.19 235 GLN B CA 1
ATOM 4102 C C . GLN B 1 235 ? 6.68 13.477 23.75 1 96.19 235 GLN B C 1
ATOM 4104 O O . GLN B 1 235 ? 6.113 13.93 24.75 1 96.19 235 GLN B O 1
ATOM 4109 N N . ASP B 1 236 ? 7.734 14.039 23.234 1 94.44 236 ASP B N 1
ATOM 4110 C CA . ASP B 1 236 ? 8.281 15.273 23.781 1 94.44 236 ASP B CA 1
ATOM 4111 C C . ASP B 1 236 ? 7.262 16.406 23.719 1 94.44 236 ASP B C 1
ATOM 4113 O O . ASP B 1 236 ? 7.102 17.156 24.672 1 94.44 236 ASP B O 1
ATOM 4117 N N . LEU B 1 237 ? 6.605 16.547 22.547 1 93.94 237 LEU B N 1
ATOM 4118 C CA . LEU B 1 237 ? 5.594 17.578 22.406 1 93.94 237 LEU B CA 1
ATOM 4119 C C . LEU B 1 237 ? 4.441 17.359 23.375 1 93.94 237 LEU B C 1
ATOM 4121 O O . LEU B 1 237 ? 3.992 18.297 24.031 1 93.94 237 LEU B O 1
ATOM 4125 N N . ALA B 1 238 ? 3.984 16.109 23.438 1 93.94 238 ALA B N 1
ATOM 4126 C CA . ALA B 1 238 ? 2.896 15.789 24.359 1 93.94 238 ALA B CA 1
ATOM 4127 C C . ALA B 1 238 ? 3.262 16.156 25.797 1 93.94 238 ALA B C 1
ATOM 4129 O O . ALA B 1 238 ? 2.455 16.75 26.516 1 93.94 238 ALA B O 1
ATOM 4130 N N . SER B 1 239 ? 4.434 15.828 26.234 1 91.75 239 SER B N 1
ATOM 4131 C CA . SER B 1 239 ? 4.906 16.125 27.578 1 91.75 239 SER B CA 1
ATOM 4132 C C . SER B 1 239 ? 4.957 17.641 27.828 1 91.75 239 SER B C 1
ATOM 4134 O O . SER B 1 239 ? 4.586 18.109 28.906 1 91.75 239 SER B O 1
ATOM 4136 N N . SER B 1 240 ? 5.395 18.359 26.859 1 88.69 240 SER B N 1
ATOM 4137 C CA . SER B 1 240 ? 5.484 19.812 27 1 88.69 240 SER B CA 1
ATOM 4138 C C . SER B 1 240 ? 4.105 20.438 27.125 1 88.69 240 SER B C 1
ATOM 4140 O O . SER B 1 240 ? 3.91 21.375 27.906 1 88.69 240 SER B O 1
ATOM 4142 N N . LEU B 1 241 ? 3.172 19.953 26.297 1 88.06 241 LEU B N 1
ATOM 4143 C CA . LEU B 1 241 ? 1.819 20.5 26.328 1 88.06 241 LEU B CA 1
ATOM 4144 C C . LEU B 1 241 ? 1.112 20.141 27.625 1 88.06 241 LEU B C 1
ATOM 4146 O O . LEU B 1 241 ? 0.287 20.922 28.125 1 88.06 241 LEU B O 1
ATOM 4150 N N . GLN B 1 242 ? 1.386 18.953 28.125 1 83.88 242 GLN B N 1
ATOM 4151 C CA . GLN B 1 242 ? 0.782 18.516 29.375 1 83.88 242 GLN B CA 1
ATOM 4152 C C . GLN B 1 242 ? 1.154 19.453 30.516 1 83.88 242 GLN B C 1
ATOM 4154 O O . GLN B 1 242 ? 0.323 19.75 31.375 1 83.88 242 GLN B O 1
ATOM 4159 N N . VAL B 1 243 ? 2.312 19.828 30.594 1 75.88 243 VAL B N 1
ATOM 4160 C CA . VAL B 1 243 ? 2.799 20.703 31.656 1 75.88 243 VAL B CA 1
ATOM 4161 C C . VAL B 1 243 ? 2.037 22.031 31.625 1 75.88 243 VAL B C 1
ATOM 4163 O O . VAL B 1 243 ? 1.651 22.547 32.656 1 75.88 243 VAL B O 1
ATOM 4166 N N . ARG B 1 244 ? 1.679 22.406 30.516 1 73.19 244 ARG B N 1
ATOM 4167 C CA . ARG B 1 244 ? 1.034 23.703 30.391 1 73.19 244 ARG B CA 1
ATOM 4168 C C . ARG B 1 244 ? -0.46 23.609 30.672 1 73.19 244 ARG B C 1
ATOM 4170 O O . ARG B 1 244 ? -1.037 24.5 31.297 1 73.19 244 ARG B O 1
ATOM 4177 N N . ARG B 1 245 ? -1.032 22.578 30.156 1 73.69 245 ARG B N 1
ATOM 4178 C CA . ARG B 1 245 ? -2.48 22.453 30.266 1 73.69 245 ARG B CA 1
ATOM 4179 C C . ARG B 1 245 ? -2.873 21.766 31.578 1 73.69 245 ARG B C 1
ATOM 4181 O O . ARG B 1 245 ? -4.043 21.781 31.969 1 73.69 245 ARG B O 1
ATOM 4188 N N . CYS B 1 246 ? -1.894 21.172 32.188 1 67.69 246 CYS B N 1
ATOM 4189 C CA . CYS B 1 246 ? -2.137 20.375 33.375 1 67.69 246 CYS B CA 1
ATOM 4190 C C . CYS B 1 246 ? -3.092 19.219 33.094 1 67.69 246 CYS B C 1
ATOM 4192 O O . CYS B 1 246 ? -3.953 18.891 33.906 1 67.69 246 CYS B O 1
ATOM 4194 N N . LEU B 1 247 ? -3.234 18.812 31.859 1 70.19 247 LEU B N 1
ATOM 4195 C CA . LEU B 1 247 ? -4.008 17.656 31.406 1 70.19 247 LEU B CA 1
ATOM 4196 C C . LEU B 1 247 ? -3.178 16.766 30.484 1 70.19 247 LEU B C 1
ATOM 4198 O O . LEU B 1 247 ? -2.389 17.266 29.688 1 70.19 247 LEU B O 1
ATOM 4202 N N . PRO B 1 248 ? -3.361 15.523 30.703 1 76.44 248 PRO B N 1
ATOM 4203 C CA . PRO B 1 248 ? -2.611 14.609 29.844 1 76.44 248 PRO B CA 1
ATOM 4204 C C . PRO B 1 248 ? -3.043 14.68 28.391 1 76.44 248 PRO B C 1
ATOM 4206 O O . PRO B 1 248 ?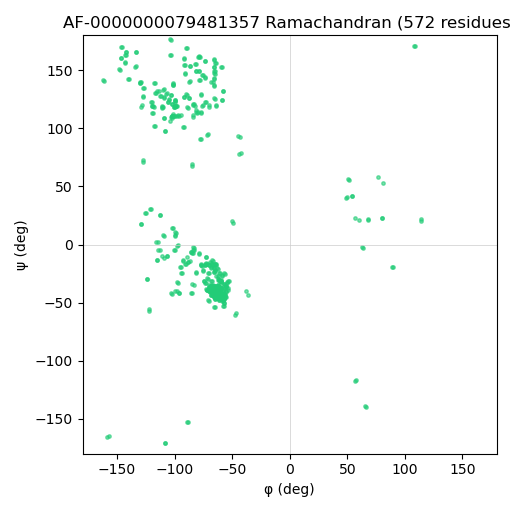 -4.234 14.828 28.094 1 76.44 248 PRO B O 1
ATOM 4209 N N . ILE B 1 249 ? -2.119 14.891 27.547 1 83.56 249 ILE B N 1
ATOM 4210 C CA . ILE B 1 249 ? -2.332 14.773 26.109 1 83.56 249 ILE B CA 1
ATOM 4211 C C . ILE B 1 249 ? -1.622 13.523 25.594 1 83.56 249 ILE B C 1
ATOM 4213 O O . ILE B 1 249 ? -0.403 13.531 25.406 1 83.56 249 ILE B O 1
ATOM 4217 N N . PRO B 1 250 ? -2.346 12.445 25.438 1 91.62 250 PRO B N 1
ATOM 4218 C CA . PRO B 1 250 ? -1.695 11.211 24.984 1 91.62 250 PRO B CA 1
ATOM 4219 C C . PRO B 1 250 ? -1.32 11.258 23.5 1 91.62 250 PRO B C 1
ATOM 4221 O O . PRO B 1 250 ? -1.983 11.938 22.719 1 91.62 250 PRO B O 1
ATOM 4224 N N . VAL B 1 251 ? -0.178 10.664 23.203 1 97.44 251 VAL B N 1
ATOM 4225 C CA . VAL B 1 251 ? 0.156 10.414 21.812 1 97.44 251 VAL B CA 1
ATOM 4226 C C . VAL B 1 251 ? -0.701 9.273 21.266 1 97.44 251 VAL B C 1
ATOM 4228 O O . VAL B 1 251 ? -0.761 8.195 21.875 1 97.44 251 VAL B O 1
ATOM 4231 N N . GLN B 1 252 ? -1.421 9.523 20.234 1 98.12 252 GLN B N 1
ATOM 4232 C CA . GLN B 1 252 ? -2.213 8.484 19.594 1 98.12 252 GLN B CA 1
ATOM 4233 C C . GLN B 1 252 ? -1.37 7.684 18.609 1 98.12 252 GLN B C 1
ATOM 4235 O O . GLN B 1 252 ? -0.959 8.203 17.562 1 98.12 252 GLN B O 1
ATOM 4240 N N . ILE B 1 253 ? -1.125 6.406 18.969 1 98.31 253 ILE B N 1
ATOM 4241 C CA . ILE B 1 253 ? -0.391 5.52 18.078 1 98.31 253 ILE B CA 1
ATOM 4242 C C . ILE B 1 253 ? -1.373 4.691 17.25 1 98.31 253 ILE B C 1
ATOM 4244 O O . ILE B 1 253 ? -2.115 3.873 17.797 1 98.31 253 ILE B O 1
ATOM 4248 N N . LEU B 1 254 ? -1.438 4.957 15.984 1 97.94 254 LEU B N 1
ATOM 4249 C CA . LEU B 1 254 ? -2.346 4.203 15.125 1 97.94 254 LEU B CA 1
ATOM 4250 C C . LEU B 1 254 ? -1.713 2.889 14.688 1 97.94 254 LEU B C 1
ATOM 4252 O O . LEU B 1 254 ? -0.651 2.885 14.055 1 97.94 254 LEU B O 1
ATOM 4256 N N . PRO B 1 255 ? -2.332 1.779 15.008 1 95.12 255 PRO B N 1
ATOM 4257 C CA . PRO B 1 255 ? -1.751 0.461 14.742 1 95.12 255 PRO B CA 1
ATOM 4258 C C . PRO B 1 255 ? -1.618 0.162 13.25 1 95.12 255 PRO B C 1
ATOM 4260 O O . PRO B 1 255 ? -2.477 0.561 12.461 1 95.12 255 PRO B O 1
ATOM 4263 N N . ASN B 1 256 ? -0.587 -0.489 12.828 1 93.5 256 ASN B N 1
ATOM 4264 C CA . ASN B 1 256 ? -0.353 -1.05 11.5 1 93.5 256 ASN B CA 1
ATOM 4265 C C . ASN B 1 256 ? -0.184 0.045 10.453 1 93.5 256 ASN B C 1
ATOM 4267 O O . ASN B 1 256 ? -0.423 -0.185 9.266 1 93.5 256 ASN B O 1
ATOM 4271 N N . GLU B 1 257 ? 0.168 1.246 10.938 1 96.44 257 GLU B N 1
ATOM 4272 C CA . GLU B 1 257 ? 0.403 2.357 10.023 1 96.44 257 GLU B CA 1
ATOM 4273 C C . GLU B 1 257 ? 1.848 2.842 10.102 1 96.44 257 GLU B C 1
ATOM 4275 O O . GLU B 1 257 ? 2.455 2.828 11.172 1 96.44 257 GLU B O 1
ATOM 4280 N N . ASP B 1 258 ? 2.379 3.125 9 1 96.69 258 ASP B N 1
ATOM 4281 C CA . ASP B 1 258 ? 3.66 3.824 8.984 1 96.69 258 ASP B CA 1
ATOM 4282 C C . ASP B 1 258 ? 3.488 5.273 8.531 1 96.69 258 ASP B C 1
ATOM 4284 O O . ASP B 1 258 ? 2.363 5.766 8.43 1 96.69 258 ASP B O 1
ATOM 4288 N N . HIS B 1 259 ? 4.648 5.984 8.289 1 98.19 259 HIS B N 1
ATOM 4289 C CA . HIS B 1 259 ? 4.664 7.414 8.008 1 98.19 259 HIS B CA 1
ATOM 4290 C C . HIS B 1 259 ? 3.854 7.742 6.754 1 98.19 259 HIS B C 1
ATOM 4292 O O . HIS B 1 259 ? 3.229 8.805 6.672 1 98.19 259 HIS B O 1
ATOM 4298 N N . PHE B 1 260 ? 3.807 6.852 5.809 1 97.88 260 PHE B N 1
ATOM 4299 C CA . PHE B 1 260 ? 3.201 7.102 4.508 1 97.88 260 PHE B CA 1
ATOM 4300 C C . PHE B 1 260 ? 1.783 6.547 4.457 1 97.88 260 PHE B C 1
ATOM 4302 O O . PHE B 1 260 ? 0.876 7.191 3.926 1 97.88 260 PHE B O 1
ATOM 4309 N N . SER B 1 261 ? 1.589 5.34 5.055 1 96.75 261 SER B N 1
ATOM 4310 C CA . SER B 1 261 ? 0.285 4.688 4.977 1 96.75 261 SER B CA 1
ATOM 4311 C C . SER B 1 261 ? -0.777 5.488 5.723 1 96.75 261 SER B C 1
ATOM 4313 O O . SER B 1 261 ? -1.957 5.449 5.367 1 96.75 261 SER B O 1
ATOM 4315 N N . LEU B 1 262 ? -0.356 6.301 6.688 1 97.88 262 LEU B N 1
ATOM 4316 C CA . LEU B 1 262 ? -1.279 7.184 7.391 1 97.88 262 LEU B CA 1
ATOM 4317 C C . LEU B 1 262 ? -2.037 8.07 6.41 1 97.88 262 LEU B C 1
ATOM 4319 O O . LEU B 1 262 ? -3.221 8.352 6.605 1 97.88 262 LEU B O 1
ATOM 4323 N N . ILE B 1 263 ? -1.317 8.453 5.371 1 98.44 263 ILE B N 1
ATOM 4324 C CA . ILE B 1 263 ? -1.884 9.414 4.426 1 98.44 263 ILE B CA 1
ATOM 4325 C C . ILE B 1 263 ? -2.484 8.672 3.236 1 98.44 263 ILE B C 1
ATOM 4327 O O . ILE B 1 263 ? -3.619 8.938 2.836 1 98.44 263 ILE B O 1
ATOM 4331 N N . GLU B 1 264 ? -1.789 7.629 2.727 1 96.44 264 GLU B N 1
ATOM 4332 C CA . GLU B 1 264 ? -2.277 6.832 1.606 1 96.44 264 GLU B CA 1
ATOM 4333 C C . GLU B 1 264 ? -3.68 6.297 1.879 1 96.44 264 GLU B C 1
ATOM 4335 O O . GLU B 1 264 ? -4.523 6.258 0.979 1 96.44 264 GLU B O 1
ATOM 4340 N N . ASN B 1 265 ? -3.875 5.926 3.068 1 97.56 265 ASN B N 1
ATOM 4341 C CA . ASN B 1 265 ? -5.09 5.195 3.418 1 97.56 265 ASN B CA 1
ATOM 4342 C C . ASN B 1 265 ? -6.258 6.141 3.672 1 97.56 265 ASN B C 1
ATOM 4344 O O . ASN B 1 265 ? -7.406 5.699 3.764 1 97.56 265 ASN B O 1
ATOM 4348 N N . LEU B 1 266 ? -6.016 7.445 3.643 1 98.31 266 LEU B N 1
ATOM 4349 C CA . LEU B 1 266 ? -7.09 8.406 3.857 1 98.31 266 LEU B CA 1
ATOM 4350 C C . LEU B 1 266 ? -8.07 8.398 2.689 1 98.31 266 LEU B C 1
ATOM 4352 O O . LEU B 1 266 ? -9.164 8.961 2.787 1 98.31 266 LEU B O 1
ATOM 4356 N N . TYR B 1 267 ? -7.684 7.809 1.589 1 98.12 267 TYR B N 1
ATOM 4357 C CA . TYR B 1 267 ? -8.625 7.625 0.492 1 98.12 267 TYR B CA 1
ATOM 4358 C C . TYR B 1 267 ? -9.852 6.848 0.954 1 98.12 267 TYR B C 1
ATOM 4360 O O . TYR B 1 267 ? -10.953 7.043 0.43 1 98.12 267 TYR B O 1
ATOM 4368 N N . PHE B 1 268 ? -9.688 6.066 2 1 97.56 268 PHE B N 1
ATOM 4369 C CA . PHE B 1 268 ? -10.734 5.16 2.457 1 97.56 268 PHE B CA 1
ATOM 4370 C C . PHE B 1 268 ? -11.32 5.641 3.779 1 97.56 268 PHE B C 1
ATOM 4372 O O . PHE B 1 268 ? -10.586 5.914 4.73 1 97.56 268 PHE B O 1
ATOM 4379 N N . GLY B 1 269 ? -12.617 5.656 3.879 1 97.19 269 GLY B N 1
ATOM 4380 C CA . GLY B 1 269 ? -13.305 6.148 5.062 1 97.19 269 GLY B CA 1
ATOM 4381 C C . GLY B 1 269 ? -13.109 5.266 6.277 1 97.19 269 GLY B C 1
ATOM 4382 O O . GLY B 1 269 ? -13.281 5.715 7.414 1 97.19 269 GLY B O 1
ATOM 4383 N N . ASP B 1 270 ? -12.727 4.035 6.051 1 96.69 270 ASP B N 1
ATOM 4384 C CA . ASP B 1 270 ? -12.594 3.109 7.172 1 96.69 270 ASP B CA 1
ATOM 4385 C C . ASP B 1 270 ? -11.133 2.979 7.605 1 96.69 270 ASP B C 1
ATOM 4387 O O . ASP B 1 270 ? -10.797 2.113 8.414 1 96.69 270 ASP B O 1
ATOM 4391 N N . SER B 1 271 ? -10.234 3.83 7.023 1 97.38 271 SER B N 1
ATOM 4392 C CA . SER B 1 271 ? -8.852 3.83 7.492 1 97.38 271 SER B CA 1
ATOM 4393 C C . SER B 1 271 ? -8.758 4.324 8.938 1 97.38 271 SER B C 1
ATOM 4395 O O . SER B 1 271 ? -9.656 5.02 9.414 1 97.38 271 SER B O 1
ATOM 4397 N N . ALA B 1 272 ? -7.68 3.99 9.617 1 97.44 272 ALA B N 1
ATOM 4398 C CA . ALA B 1 272 ? -7.504 4.309 11.031 1 97.44 272 ALA B CA 1
ATOM 4399 C C . ALA B 1 272 ? -7.539 5.816 11.266 1 97.44 272 ALA B C 1
ATOM 4401 O O . ALA B 1 272 ? -8.219 6.293 12.172 1 97.44 272 ALA B O 1
ATOM 4402 N N . LEU B 1 273 ? -6.852 6.586 10.461 1 98.69 273 LEU B N 1
ATOM 4403 C CA . LEU B 1 273 ? -6.777 8.031 10.664 1 98.69 273 LEU B CA 1
ATOM 4404 C C . LEU B 1 273 ? -8.102 8.695 10.32 1 98.69 273 LEU B C 1
ATOM 4406 O O . LEU B 1 273 ? -8.547 9.609 11.016 1 98.69 273 LEU B O 1
ATOM 4410 N N . ALA B 1 274 ? -8.797 8.25 9.242 1 98.38 274 ALA B N 1
ATOM 4411 C CA . ALA B 1 274 ? -10.102 8.797 8.891 1 98.38 274 ALA B CA 1
ATOM 4412 C C . ALA B 1 274 ? -11.117 8.562 10.008 1 98.38 274 ALA B C 1
ATOM 4414 O O . ALA B 1 274 ? -11.875 9.469 10.359 1 98.38 274 ALA B O 1
ATOM 4415 N N . GLN B 1 275 ? -11.055 7.34 10.539 1 97.94 275 GLN B N 1
ATOM 4416 C CA . GLN B 1 275 ? -11.961 7.004 11.633 1 97.94 275 GLN B CA 1
ATOM 4417 C C . GLN B 1 275 ? -11.656 7.836 12.875 1 97.94 275 GLN B C 1
ATOM 4419 O O . GLN B 1 275 ? -12.57 8.266 13.578 1 97.94 275 GLN B O 1
ATOM 4424 N N . TYR B 1 276 ? -10.391 8.039 13.141 1 98.44 276 TYR B N 1
ATOM 4425 C CA . TYR B 1 276 ? -10 8.844 14.297 1 98.44 276 TYR B CA 1
ATOM 4426 C C . TYR B 1 276 ? -10.492 10.281 14.148 1 98.44 276 TYR B C 1
ATOM 4428 O O . TYR B 1 276 ? -11.062 10.844 15.086 1 98.44 276 TYR B O 1
ATOM 4436 N N . ILE B 1 277 ? -10.32 10.891 12.969 1 98.25 277 ILE B N 1
ATOM 4437 C CA . ILE B 1 277 ? -10.75 12.258 12.695 1 98.25 277 ILE B CA 1
ATOM 4438 C C . ILE B 1 277 ? -12.273 12.352 12.828 1 98.25 277 ILE B C 1
ATOM 4440 O O . ILE B 1 277 ? -12.789 13.289 13.453 1 98.25 277 ILE B O 1
ATOM 4444 N N . ALA B 1 278 ? -12.961 11.383 12.297 1 97.12 278 ALA B N 1
ATOM 4445 C CA . ALA B 1 278 ? -14.422 11.359 12.367 1 97.12 278 ALA B CA 1
ATOM 4446 C C . ALA B 1 278 ? -14.898 11.266 13.812 1 97.12 278 ALA B C 1
ATOM 4448 O O . ALA B 1 278 ? -15.859 11.922 14.195 1 97.12 278 ALA B O 1
ATOM 4449 N N . GLN B 1 279 ? -14.219 10.391 14.562 1 97.25 279 GLN B N 1
ATOM 4450 C CA . GLN B 1 279 ? -14.57 10.242 15.969 1 97.25 279 GLN B CA 1
ATOM 4451 C C . GLN B 1 279 ? -14.359 11.555 16.734 1 97.25 279 GLN B C 1
ATOM 4453 O O . GLN B 1 279 ? -15.188 11.938 17.547 1 97.25 279 GLN B O 1
ATOM 4458 N N . CYS B 1 280 ? -13.234 12.219 16.484 1 96.69 280 CYS B N 1
ATOM 4459 C CA . CYS B 1 280 ? -12.953 13.5 17.125 1 96.69 280 CYS B CA 1
ATOM 4460 C C . CYS B 1 280 ? -14 14.539 16.75 1 96.69 280 CYS B C 1
ATOM 4462 O O . CYS B 1 280 ? -14.406 15.352 17.594 1 96.69 280 CYS B O 1
ATOM 4464 N N . ASP B 1 281 ? -14.445 14.539 15.453 1 95.19 281 ASP B N 1
ATOM 4465 C CA . ASP B 1 281 ? -15.5 15.445 15.008 1 95.19 281 ASP B CA 1
ATOM 4466 C C . ASP B 1 281 ? -16.797 15.195 15.781 1 95.19 281 ASP B C 1
ATOM 4468 O O . ASP B 1 281 ? -17.422 16.141 16.266 1 95.19 281 ASP B O 1
ATOM 4472 N N . SER B 1 282 ? -17.172 13.906 15.914 1 94.19 282 SER B N 1
ATOM 4473 C CA . SER B 1 282 ? -18.375 13.539 16.641 1 94.19 282 SER B CA 1
ATOM 4474 C C . SER B 1 282 ? -18.312 13.977 18.094 1 94.19 282 SER B C 1
ATOM 4476 O O . SER B 1 282 ? -19.281 14.508 18.641 1 94.19 282 SER B O 1
ATOM 4478 N N . GLN B 1 283 ? -17.156 13.789 18.688 1 93.81 283 GLN B N 1
ATOM 4479 C CA . GLN B 1 283 ? -16.969 14.164 20.094 1 93.81 283 GLN B CA 1
ATOM 4480 C C . GLN B 1 283 ? -17.031 15.672 20.281 1 93.81 283 GLN B C 1
ATOM 4482 O O . GLN B 1 283 ? -17.594 16.172 21.266 1 93.81 283 GLN B O 1
ATOM 4487 N N . TRP B 1 284 ? -16.438 16.391 19.359 1 92.19 284 TRP B N 1
ATOM 4488 C CA . TRP B 1 284 ? -16.469 17.844 19.422 1 92.19 284 TRP B CA 1
ATOM 4489 C C . TRP B 1 284 ? -17.891 18.375 19.328 1 92.19 284 TRP B C 1
ATOM 4491 O O . TRP B 1 284 ? -18.281 19.25 20.094 1 92.19 284 TRP B O 1
ATOM 4501 N N . ARG B 1 285 ? -18.719 17.797 18.5 1 90.81 285 ARG B N 1
ATOM 4502 C CA . ARG B 1 285 ? -20.109 18.219 18.312 1 90.81 285 ARG B CA 1
ATOM 4503 C C . ARG B 1 285 ? -20.938 17.922 19.562 1 90.81 285 ARG B C 1
ATOM 4505 O O . ARG B 1 285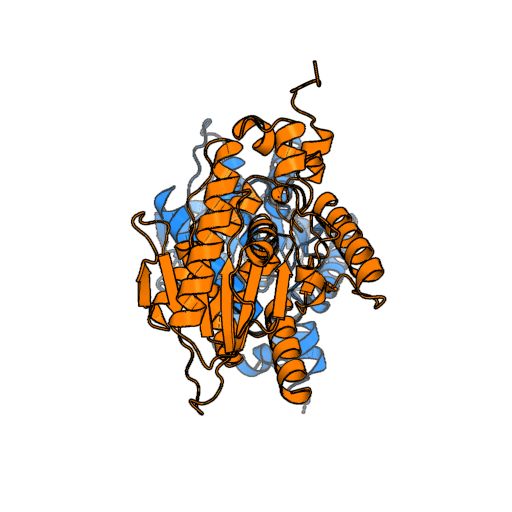 ? -21.828 18.703 19.922 1 90.81 285 ARG B O 1
ATOM 4512 N N . ALA B 1 286 ? -20.609 16.875 20.141 1 90.12 286 ALA B N 1
ATOM 4513 C CA . ALA B 1 286 ? -21.359 16.484 21.328 1 90.12 286 ALA B CA 1
ATOM 4514 C C . ALA B 1 286 ? -21.031 17.391 22.516 1 90.12 286 ALA B C 1
ATOM 4516 O O . ALA B 1 286 ? -21.875 17.609 23.375 1 90.12 286 ALA B O 1
ATOM 4517 N N . ALA B 1 287 ? -19.844 17.922 22.531 1 87.69 287 ALA B N 1
ATOM 4518 C CA . ALA B 1 287 ? -19.375 18.719 23.656 1 87.69 287 ALA B CA 1
ATOM 4519 C C . ALA B 1 287 ? -19.75 20.188 23.484 1 87.69 287 ALA B C 1
ATOM 4521 O O . ALA B 1 287 ? -19.688 20.969 24.438 1 87.69 287 ALA B O 1
ATOM 4522 N N . THR B 1 288 ? -20.109 20.547 22.328 1 78.12 288 THR B N 1
ATOM 4523 C CA . THR B 1 288 ? -20.359 21.969 22.078 1 78.12 288 THR B CA 1
ATOM 4524 C C . THR B 1 288 ? -21.781 22.156 21.547 1 78.12 288 THR B C 1
ATOM 4526 O O . THR B 1 288 ? -22.297 21.328 20.797 1 78.12 288 THR B O 1
#

Secondary structure (DSSP, 8-state):
-------HHHHHHH-GGGG-SS--HHHHHHHHHHHHHHHHHHHHHHS--EEEESSSSTTSEEEEE----SS-TT-EEEEEE--STTTS--GGGGTTHHHHHHTTTEEEEEEP-PPPSSGGGHHHHHHHHHHHHHHHHHH-TTSEEEEEEETHHHHHHHHHHTT-S--TTEEEEEEES-----GGGTTSHHHHHTT--HHHHHHHSPPTT-THHHHS-EEEEEETTS-HHHHHHHHHHHHHHHHHHTS---EEEETT--TTHHHHGGGSTTSHHHHHHHHHHHHHHHH-/----S--HHHHHHH-GGGG-SS--HHHHHHHHHHHHHHHHHHHHHHS--EEEESSSSTTSEEEEE----SS-TT-EEEEEE--STTTS--GGGGTTHHHHHHTTTEEEEEEP-PPPSSGGGHHHHHHHHHHHHHHHHHH-TTSEEEEEEETHHHHHHHHHHTT-S--TTEEEEEEES-----GGGTTSHHHHHTT--HHHHHHHSPPTT-THHHHS-EEEEEETTS-HHHHHHHHHHHHHHHHHHTS---EEEETT--TTHHHHGGGSTTSHHHHHHHHHHHHHHHH-

Foldseek 3Di:
DPCLAADVVLQCQQPQQCQDPPHHDPVSVVVLLVLLVVLLVVLVVVFPWDKAALDDDPQLIKTWTAADAPDPAAFAEEEEEEDDLLADDGLSSQSLLQQQLSVLRYIYMRGGFHGAQALVCLVRRLVSVLSSVVVVCVVCVRYQYEYEYAACGLLSVLSSLLVHPDCPNDAAYEYELYDQQCQSVCNYPSNSSNVPDNVSRVVSGRDLADPSVLVHHYAAEYEPRERNNSVVVSVVSQVSNCVRNVDGRDYHYFYPDYSSCLRSVSSHNPDRNNVVVSVVVVVSVVVD/DPCLAADVVLQQQQPQQCQDPPHHDPVSVVVLLVLLVVLLVVLVVVFPWDKAALDDDPQLIKTWTAADAPDPAAFAEEEEEEDDLLADDGLSSQSLLQQQLSVLRYIYMRGGFHGAQALVCLVRRLVSVLSNVVVVCVVCVRYQYEYEYAACGLLSVLSSLLVHPDCPNDAAYEYELYDQQCQSVCNYPSNSSNVPDNVSRVVSGRDLADPSVLVHHYAAEYEPRERNNSVVVSVVSQVSNCVRNVDGRDYHYQYPDYSSCLRSVSSHNPDRNNVVVSVVVVVSVVVD

Organism: Varroa destructor (NCBI:txid109461)

Sequence (576 aa):
MSSTGFDASAEERCMPSRWGFNLKGDSRIQRYLHLCDVQCKQANRSYSVEYVSYSEDERQGLNIMRGIQPHEDRNAILVFVHGGYWIEGDRHMYNFIANGLHSHGISVVSLGYRLAGKAEDLACCIDDVVAGIQKVQKTFPTSRIYLAGHSAGAHLILNALRKLTTLEGICIVFCVSGIYSLQNIVNTSVGIKLQLDEDQARRFSVPPLDSCYTKANIHIIVGQFDAPEFHKQAQDLASSLQVRRCLPIPVQILPNEDHFSLIENLYFGDSALAQYIAQCDSQWRAATMSSTGFDASAEERCMPSRWGFNLKGDSRIQRYLHLCDVQCKQANRSYSVEYVSYSEDERQGLNIMRGIQPHEDRNAILVFVHGGYWIEGDRHMYNFIANGLHSHGISVVSLGYRLAGKAEDLACCIDDVVAGIQKVQKTFPTSRIYLAGHSAGAHLILNALRKLTTLEGICIVFCVSGIYSLQNIVNTSVGIKLQLDEDQARRFSVPPLDSCYTKANIHIIVGQFDAPEFHKQAQDLASSLQVRRCLPIPVQILPNEDHFSLIENLYFGDSALAQYIAQCDSQWRAAT